Protein AF-A0A7R8HDX2-F1 (afdb_monomer_lite)

pLDDT: mean 73.47, std 16.45, range [30.89, 97.25]

Secondary structure (DSSP, 8-state):
-----------SSHHHHHHHHHHHHHHHHHHHHHHHHHHHHHHHHHHHHHHTSHHHHHHHHH-THHHHHHHHHHHHHHHHHHH-HHHHHSTTHHHHHHHHHHHHHHHHHHHHHTTS-HHHHHHHHHHHHHHHHHHHHHHHH--S-GGGGHHHHHHHHHHHHHHHHHHTTS---HHHHHHHHHHHHHHHHHHHHHHHHHHH--HHHHHHHHHHHHGGGS---TTSHHHHHHHHHHHHHHHHHHHHHHHHHHHHHHHHHHHHHHHHTSHHHHHHHHH-THHHHHHHHHHHHHHHHHHH-HHHHHSTTHHHHHHHHHHHHHHHHHHHHHTTS-HHHHHHHHHHHHHHHHHHHHHHHH-----GGGHHHHHHHHHHHHHHHHHHHHS----B--HHHHHHHH---GGG-EEET--BTTBPPPTT-BGGGS-PPTT---EEE---HHHHHHHHS--TT------GGG----S----GGG-HHHHHHHHHHHHH-----SSPPPTT-EEEEE--BTTTB-SSS--SSHHHHBPTTHHHHHHHHHTTEEEEE--SSS-SS---EEEEETTTEEEEE--THHHHHH-TT--TTTEEEEES-GGGGTTSGGGEEEPPP---HHHHTTT--HHHHHHHHHHHHTT-S-GGG--GGGHHHHHHHH-

Radius of gyration: 37.91 Å; chains: 1; bounding box: 117×65×105 Å

InterPro domains:
  IPR004274 FCP1 homology domain [PF03031] (502-546)
  IPR004274 FCP1 homology domain [PF03031] (565-639)
  IPR004274 FCP1 homology domain [PS50969] (497-633)
  IPR004274 FCP1 homology domain [SM00577] (500-617)
  IPR006214 Bax inhibitor 1-related [PF01027] (28-205)
  IPR006214 Bax inhibitor 1-related [PF01027] (241-389)
  IPR023214 HAD superfamily [G3DSA:3.40.50.1000] (452-545)
  IPR023214 HAD superfamily [G3DSA:3.40.50.1000] (546-654)
  IPR029071 Ubiquitin-like domain superfamily [SSF54236] (393-444)
  IPR036412 HAD-like superfamily [SSF56784] (491-642)
  IPR051658 Ubiquitin-like domain-containing CTD phosphatase 1 [PTHR48493] (393-545)

Structure (mmCIF, N/CA/C/O backbone):
data_AF-A0A7R8HDX2-F1
#
_entry.id   AF-A0A7R8HDX2-F1
#
loop_
_atom_site.group_PDB
_atom_site.id
_atom_site.type_symbol
_atom_site.label_atom_id
_atom_site.label_alt_id
_atom_site.label_comp_id
_atom_site.label_asym_id
_atom_site.label_entity_id
_atom_site.label_seq_id
_atom_site.pdbx_PDB_ins_code
_atom_site.Cartn_x
_atom_site.Cartn_y
_atom_site.Cartn_z
_atom_site.occupancy
_atom_site.B_iso_or_equiv
_atom_site.auth_seq_id
_atom_site.auth_comp_id
_atom_site.auth_asym_id
_atom_site.auth_atom_id
_atom_site.pdbx_PDB_model_num
ATOM 1 N N . MET A 1 1 ? -76.242 -10.531 37.495 1.00 34.78 1 MET A N 1
ATOM 2 C CA . MET A 1 1 ? -77.205 -11.260 36.661 1.00 34.78 1 MET A CA 1
ATOM 3 C C . MET A 1 1 ? -77.941 -10.240 35.834 1.00 34.78 1 MET A C 1
ATOM 5 O O . MET A 1 1 ? -78.781 -9.550 36.384 1.00 34.78 1 MET A O 1
ATOM 9 N N . ASP A 1 2 ? -77.684 -10.034 34.563 1.00 31.19 2 ASP A N 1
ATOM 10 C CA . ASP A 1 2 ? -76.628 -10.398 33.618 1.00 31.19 2 ASP A CA 1
ATOM 11 C C . ASP A 1 2 ? -77.020 -9.634 32.338 1.00 31.19 2 ASP A C 1
ATOM 13 O O . ASP A 1 2 ? -78.191 -9.293 32.180 1.00 31.19 2 ASP A O 1
ATOM 17 N N . GLU A 1 3 ? -76.040 -9.393 31.463 1.00 35.44 3 GLU A N 1
ATOM 18 C CA . GLU A 1 3 ? -76.185 -8.960 30.055 1.00 35.44 3 GLU A CA 1
ATOM 19 C C . GLU A 1 3 ? -76.575 -7.481 29.823 1.00 35.44 3 GLU A C 1
ATOM 21 O O . GLU A 1 3 ? -77.645 -7.026 30.202 1.00 35.44 3 GLU A O 1
ATOM 26 N N . ALA A 1 4 ? -75.716 -6.577 29.332 1.00 37.59 4 ALA A N 1
ATOM 27 C CA . ALA A 1 4 ? -74.748 -6.570 28.219 1.00 37.59 4 ALA A CA 1
ATOM 28 C C . ALA A 1 4 ? -75.366 -6.385 26.816 1.00 37.59 4 ALA A C 1
ATOM 30 O O . ALA A 1 4 ? -76.359 -7.005 26.470 1.00 37.59 4 ALA A O 1
ATOM 31 N N . MET A 1 5 ? -74.649 -5.577 26.019 1.00 36.66 5 MET A N 1
ATOM 32 C CA . MET A 1 5 ? -74.763 -5.309 24.574 1.00 36.66 5 MET A CA 1
ATOM 33 C C . MET A 1 5 ? -75.872 -4.362 24.092 1.00 36.66 5 MET A C 1
ATOM 35 O O . MET A 1 5 ? -76.974 -4.779 23.778 1.00 36.66 5 MET A O 1
ATOM 39 N N . GLU A 1 6 ? -75.509 -3.091 23.888 1.00 40.56 6 GLU A N 1
ATOM 40 C CA . GLU A 1 6 ? -75.236 -2.561 22.537 1.00 40.56 6 GLU A CA 1
ATOM 41 C C . GLU A 1 6 ? -74.748 -1.101 22.607 1.00 40.56 6 GLU A C 1
ATOM 43 O O . GLU A 1 6 ? -75.518 -0.159 22.764 1.00 40.56 6 GLU A O 1
ATOM 48 N N . SER A 1 7 ? -73.443 -0.895 22.435 1.00 30.89 7 SER A N 1
ATOM 49 C CA . SER A 1 7 ? -72.933 0.321 21.797 1.00 30.89 7 SER A CA 1
ATOM 50 C C . SER A 1 7 ? -71.600 -0.019 21.141 1.00 30.89 7 SER A C 1
ATOM 52 O O . SER A 1 7 ? -70.583 -0.180 21.817 1.00 30.89 7 SER A O 1
ATOM 54 N N . GLY A 1 8 ? -71.627 -0.205 19.821 1.00 31.39 8 GLY A N 1
ATOM 55 C CA . GLY A 1 8 ? -70.440 -0.462 19.016 1.00 31.39 8 GLY A CA 1
ATOM 56 C C . GLY A 1 8 ? -69.441 0.684 19.144 1.00 31.39 8 GLY A C 1
ATOM 57 O O . GLY A 1 8 ? -69.703 1.805 18.715 1.00 31.39 8 GLY A O 1
ATOM 58 N N . GLN A 1 9 ? -68.287 0.393 19.738 1.00 31.42 9 GLN A N 1
ATOM 59 C CA . GLN A 1 9 ? -67.151 1.302 19.780 1.00 31.42 9 GLN A CA 1
ATOM 60 C C . GLN A 1 9 ? -66.313 1.065 18.520 1.00 31.42 9 GLN A C 1
ATOM 62 O O . GLN A 1 9 ? -65.588 0.081 18.400 1.00 31.42 9 GLN A O 1
ATOM 67 N N . GLN A 1 10 ? -66.466 1.958 17.548 1.00 31.77 10 GLN A N 1
ATOM 68 C CA . GLN A 1 10 ? -65.702 1.955 16.309 1.00 31.77 10 GLN A CA 1
ATOM 69 C C . GLN A 1 10 ? -64.370 2.682 16.509 1.00 31.77 10 GLN A C 1
ATOM 71 O O . GLN A 1 10 ? -64.346 3.905 16.563 1.00 31.77 10 GLN A O 1
ATOM 76 N N . TYR A 1 11 ? -63.265 1.932 16.566 1.00 47.72 11 TYR A N 1
ATOM 77 C CA . TYR A 1 11 ? -61.907 2.431 16.301 1.00 47.72 11 TYR A CA 1
ATOM 78 C C . TYR A 1 11 ? -61.059 1.305 15.685 1.00 47.72 11 TYR A C 1
ATOM 80 O O . TYR A 1 11 ? -60.829 0.298 16.355 1.00 47.72 11 TYR A O 1
ATOM 88 N N . PRO A 1 12 ? -60.650 1.422 14.399 1.00 44.06 12 PRO A N 1
ATOM 89 C CA . PRO A 1 12 ? -59.224 1.226 14.071 1.00 44.06 12 PRO A CA 1
ATOM 90 C C . PRO A 1 12 ? -58.689 2.014 12.841 1.00 44.06 12 PRO A C 1
ATOM 92 O O . PRO A 1 12 ? -57.674 1.628 12.264 1.00 44.06 12 PRO A O 1
ATOM 95 N N . GLU A 1 13 ? -59.328 3.102 12.397 1.00 42.69 13 GLU A N 1
ATOM 96 C CA . GLU A 1 13 ? -58.961 3.750 11.113 1.00 42.69 13 GLU A CA 1
ATOM 97 C C . GLU A 1 13 ? -57.949 4.915 11.239 1.00 42.69 13 GLU A C 1
ATOM 99 O O . GLU A 1 13 ? -57.224 5.234 10.296 1.00 42.69 13 GLU A O 1
ATOM 104 N N . ILE A 1 14 ? -57.827 5.524 12.426 1.00 46.53 14 ILE A N 1
ATOM 105 C CA . ILE A 1 14 ? -56.958 6.698 12.650 1.00 46.53 14 ILE A CA 1
ATOM 106 C C . ILE A 1 14 ? -55.476 6.298 12.820 1.00 46.53 14 ILE A C 1
ATOM 108 O O . ILE A 1 14 ? -54.600 6.987 12.296 1.00 46.53 14 ILE A O 1
ATOM 112 N N . ASP A 1 15 ? -55.179 5.162 13.463 1.00 51.38 15 ASP A N 1
ATOM 113 C CA . ASP A 1 15 ? -53.798 4.692 13.699 1.00 51.38 15 ASP A CA 1
ATOM 114 C C . ASP A 1 15 ? -53.107 4.155 12.439 1.00 51.38 15 ASP A C 1
ATOM 116 O O . ASP A 1 15 ? -51.885 4.231 12.291 1.00 51.38 15 ASP A O 1
ATOM 120 N N . THR A 1 16 ? -53.876 3.636 11.483 1.00 46.66 16 THR A N 1
ATOM 121 C CA . THR A 1 16 ? -53.328 3.211 10.193 1.00 46.66 16 THR A CA 1
ATOM 122 C C . THR A 1 16 ? -52.989 4.424 9.332 1.00 46.66 16 THR A C 1
ATOM 124 O O . THR A 1 16 ? -51.885 4.484 8.790 1.00 46.66 16 THR A O 1
ATOM 127 N N . MET A 1 17 ? -53.867 5.431 9.247 1.00 42.62 17 MET A N 1
ATOM 128 C CA . MET A 1 17 ? -53.602 6.649 8.468 1.00 42.62 17 MET A CA 1
ATOM 129 C C . MET A 1 17 ? -52.401 7.458 8.988 1.00 42.62 17 MET A C 1
ATOM 131 O O . MET A 1 17 ? -51.605 7.947 8.181 1.00 42.62 17 MET A O 1
ATOM 135 N N . THR A 1 18 ? -52.207 7.562 10.306 1.00 51.50 18 THR A N 1
ATOM 136 C CA . THR A 1 18 ? -51.025 8.219 10.896 1.00 51.50 18 THR A CA 1
ATOM 137 C C . THR A 1 18 ? -49.740 7.428 10.633 1.00 51.50 18 THR A C 1
ATOM 139 O O . THR A 1 18 ? -48.739 8.023 10.231 1.00 51.50 18 THR A O 1
ATOM 142 N N . ALA A 1 19 ? -49.774 6.094 10.729 1.00 47.38 19 ALA A N 1
ATOM 143 C CA . ALA A 1 19 ? -48.634 5.231 10.409 1.00 47.38 19 ALA A CA 1
ATOM 144 C C . ALA A 1 19 ? -48.270 5.235 8.908 1.00 47.38 19 ALA A C 1
ATOM 146 O O . ALA A 1 19 ? -47.088 5.191 8.550 1.00 47.38 19 ALA A O 1
ATOM 147 N N . PHE A 1 20 ? -49.257 5.308 8.006 1.00 40.78 20 PHE A N 1
ATOM 148 C CA . PHE A 1 20 ? -49.020 5.460 6.565 1.00 40.78 20 PHE A CA 1
ATOM 149 C C . PHE A 1 20 ? -48.469 6.851 6.220 1.00 40.78 20 PHE A C 1
ATOM 151 O O . PHE A 1 20 ? -47.547 6.949 5.406 1.00 40.78 20 PHE A O 1
ATOM 158 N N . SER A 1 21 ? -48.962 7.906 6.878 1.00 47.00 21 SER A N 1
ATOM 159 C CA . SER A 1 21 ? -48.431 9.270 6.758 1.00 47.00 21 SER A CA 1
ATOM 160 C C . SER A 1 21 ? -46.973 9.350 7.228 1.00 47.00 21 SER A C 1
ATOM 162 O O . SER A 1 21 ? -46.120 9.862 6.504 1.00 47.00 21 SER A O 1
ATOM 164 N N . GLU A 1 22 ? -46.633 8.741 8.368 1.00 60.22 22 GLU A N 1
ATOM 165 C CA . GLU A 1 22 ? -45.262 8.701 8.893 1.00 60.22 22 GLU A CA 1
ATOM 166 C C . GLU A 1 22 ? -44.303 7.946 7.956 1.00 60.22 22 GLU A C 1
ATOM 168 O O . GLU A 1 22 ? -43.214 8.437 7.645 1.00 60.22 22 GLU A O 1
ATOM 173 N N . LYS A 1 23 ? -44.725 6.791 7.417 1.00 60.09 23 LYS A N 1
ATOM 174 C CA . LYS A 1 23 ? -43.952 6.041 6.410 1.00 60.09 23 LYS A CA 1
ATOM 175 C C . LYS A 1 23 ? -43.756 6.841 5.120 1.00 60.09 23 LYS A C 1
ATOM 177 O O . LYS A 1 23 ? -42.645 6.867 4.590 1.00 60.09 23 LYS A O 1
ATOM 182 N N . GLY A 1 24 ? -44.800 7.508 4.626 1.00 64.88 24 GLY A N 1
ATOM 183 C CA . GLY A 1 24 ? -44.744 8.342 3.422 1.00 64.88 24 GLY A CA 1
ATOM 184 C C . GLY A 1 24 ? -43.830 9.559 3.584 1.00 64.88 24 GLY A C 1
ATOM 185 O O . GLY A 1 24 ? -42.977 9.810 2.731 1.00 64.88 24 GLY A O 1
ATOM 186 N N . VAL A 1 25 ? -43.931 10.268 4.713 1.00 68.06 25 VAL A N 1
ATOM 187 C CA . VAL A 1 25 ? -43.053 11.397 5.070 1.00 68.06 25 VAL A CA 1
ATOM 188 C C . VAL A 1 25 ? -41.598 10.939 5.168 1.00 68.06 25 VAL A C 1
ATOM 190 O O . VAL A 1 25 ? -40.696 11.600 4.648 1.00 68.06 25 VAL A O 1
ATOM 193 N N . ARG A 1 26 ? -41.362 9.771 5.767 1.00 66.19 26 ARG A N 1
ATOM 194 C CA . ARG A 1 26 ? -40.030 9.188 5.905 1.00 66.19 26 ARG A CA 1
ATOM 195 C C . ARG A 1 26 ? -39.416 8.775 4.569 1.00 66.19 26 ARG A C 1
ATOM 197 O O . ARG A 1 26 ? -38.266 9.111 4.303 1.00 66.19 26 ARG A O 1
ATOM 204 N N . LEU A 1 27 ? -40.170 8.087 3.714 1.00 64.56 27 LEU A N 1
ATOM 205 C CA . LEU A 1 27 ? -39.731 7.733 2.361 1.00 64.56 27 LEU A CA 1
ATOM 206 C C . LEU A 1 27 ? -39.480 8.988 1.511 1.00 64.56 27 LEU A C 1
ATOM 208 O O . LEU A 1 27 ? -38.522 9.025 0.741 1.00 64.56 27 LEU A O 1
ATOM 212 N N . GLY A 1 28 ? -40.283 10.040 1.696 1.00 67.06 28 GLY A N 1
ATOM 213 C CA . GLY A 1 28 ? -40.064 11.350 1.084 1.00 67.06 28 GLY A CA 1
ATOM 214 C C . GLY A 1 28 ? -38.765 12.020 1.544 1.00 67.06 28 GLY A C 1
ATOM 215 O O . GLY A 1 28 ? -38.039 12.577 0.721 1.00 67.06 28 GLY A O 1
ATOM 216 N N . PHE A 1 29 ? -38.435 11.930 2.835 1.00 73.00 29 PHE A N 1
ATOM 217 C CA . PHE A 1 29 ? -37.158 12.397 3.380 1.00 73.00 29 PHE A CA 1
ATOM 218 C C . PHE A 1 29 ? -35.974 11.590 2.827 1.00 73.00 29 PHE A C 1
ATOM 220 O O . PHE A 1 29 ? -35.037 12.179 2.293 1.00 73.00 29 PHE A O 1
ATOM 227 N N . ILE A 1 30 ? -36.049 10.256 2.865 1.00 71.50 30 ILE A N 1
ATOM 228 C CA . ILE A 1 30 ? -35.004 9.356 2.350 1.00 71.50 30 ILE A CA 1
ATOM 229 C C . ILE A 1 30 ? -34.750 9.622 0.861 1.00 71.50 30 ILE A C 1
ATOM 231 O O . ILE A 1 30 ? -33.602 9.813 0.464 1.00 71.50 30 ILE A O 1
ATOM 235 N N . ARG A 1 31 ? -35.806 9.724 0.040 1.00 69.62 31 ARG A N 1
ATOM 236 C CA . ARG A 1 31 ? -35.684 10.031 -1.396 1.00 69.62 31 ARG A CA 1
ATOM 237 C C . ARG A 1 31 ? -34.983 11.369 -1.639 1.00 69.62 31 ARG A C 1
ATOM 239 O O . ARG A 1 31 ? -34.168 11.458 -2.550 1.00 69.62 31 ARG A O 1
ATOM 246 N N . LYS A 1 32 ? -35.274 12.398 -0.835 1.00 74.56 32 LYS A N 1
ATOM 247 C CA . LYS A 1 32 ? -34.600 13.703 -0.941 1.00 74.56 32 LYS A CA 1
ATOM 248 C C . LYS A 1 32 ? -33.117 13.615 -0.583 1.00 74.56 32 LYS A C 1
ATOM 250 O O . LYS A 1 32 ? -32.306 14.185 -1.302 1.00 74.56 32 LYS A O 1
ATOM 255 N N . VAL A 1 33 ? -32.761 12.904 0.489 1.00 77.12 33 VAL A N 1
ATOM 256 C CA . VAL A 1 33 ? -31.363 12.780 0.936 1.00 77.12 33 VAL A CA 1
ATOM 257 C C . VAL A 1 33 ? -30.532 11.973 -0.060 1.00 77.12 33 VAL A C 1
ATOM 259 O O . VAL A 1 33 ? -29.495 12.456 -0.502 1.00 77.12 33 VAL A O 1
ATOM 262 N N . TYR A 1 34 ? -31.004 10.797 -0.484 1.00 75.19 34 TYR A N 1
ATOM 263 C CA . TYR A 1 34 ? -30.289 9.998 -1.485 1.00 75.19 34 TYR A CA 1
ATOM 264 C C . TYR A 1 34 ? -30.281 10.664 -2.864 1.00 75.19 34 TYR A C 1
ATOM 266 O O . TYR A 1 34 ? -29.275 10.591 -3.555 1.00 75.19 34 TYR A O 1
ATOM 274 N N . GLY A 1 35 ? -31.346 11.375 -3.254 1.00 71.69 35 GLY A N 1
ATOM 275 C CA . GLY A 1 35 ? -31.351 12.161 -4.493 1.00 71.69 35 GLY A CA 1
ATOM 276 C C . GLY A 1 35 ? -30.294 13.271 -4.491 1.00 71.69 35 GLY A C 1
ATOM 277 O O . GLY A 1 35 ? -29.589 13.462 -5.483 1.00 71.69 35 GLY A O 1
ATOM 278 N N . LEU A 1 36 ? -30.134 13.961 -3.358 1.00 79.06 36 LEU A N 1
ATOM 279 C CA . LEU A 1 36 ? -29.090 14.966 -3.164 1.00 79.06 36 LEU A CA 1
ATOM 280 C C . LEU A 1 36 ? -27.693 14.330 -3.178 1.00 79.06 36 LEU A C 1
ATOM 282 O O . LEU A 1 36 ? -26.833 14.800 -3.913 1.00 79.06 36 LEU A O 1
ATOM 286 N N . LEU A 1 37 ? -27.497 13.223 -2.457 1.00 78.31 37 LEU A N 1
ATOM 287 C CA . LEU A 1 37 ? -26.231 12.485 -2.417 1.00 78.31 37 LEU A CA 1
ATOM 288 C C . LEU A 1 37 ? -25.815 11.970 -3.803 1.00 78.31 37 LEU A C 1
ATOM 290 O O . LEU A 1 37 ? -24.674 12.163 -4.209 1.00 78.31 37 LEU A O 1
ATOM 294 N N . CYS A 1 38 ? -26.734 11.366 -4.564 1.00 75.25 38 CYS A N 1
ATOM 295 C CA . CYS A 1 38 ? -26.469 10.923 -5.935 1.00 75.25 38 CYS A CA 1
ATOM 296 C C . CYS A 1 38 ? -26.068 12.095 -6.837 1.00 75.25 38 CYS A C 1
ATOM 298 O O . CYS A 1 38 ? -25.155 11.958 -7.646 1.00 75.25 38 CYS A O 1
ATOM 300 N N . THR A 1 39 ? -26.713 13.254 -6.671 1.00 81.31 39 THR A N 1
ATOM 301 C CA . THR A 1 39 ? -26.350 14.473 -7.408 1.00 81.31 39 THR A CA 1
ATOM 302 C C . THR A 1 39 ? -24.939 14.936 -7.041 1.00 81.31 39 THR A C 1
ATOM 304 O O . THR A 1 39 ? -24.152 15.258 -7.927 1.00 81.31 39 THR A O 1
ATOM 307 N N . GLN A 1 40 ? -24.586 14.922 -5.753 1.00 80.50 40 GLN A N 1
ATOM 308 C CA . GLN A 1 40 ? -23.249 15.298 -5.289 1.00 80.50 40 GLN A CA 1
ATOM 309 C C . GLN A 1 40 ? -22.170 14.354 -5.824 1.00 80.50 40 GLN A C 1
ATOM 311 O O . GLN A 1 40 ? -21.182 14.828 -6.374 1.00 80.50 40 GLN A O 1
ATOM 316 N N . LEU A 1 41 ? -22.385 13.038 -5.735 1.00 78.19 41 LEU A N 1
ATOM 317 C CA . LEU A 1 41 ? -21.457 12.030 -6.256 1.00 78.19 41 LEU A CA 1
ATOM 318 C C . LEU A 1 41 ? -21.286 12.123 -7.779 1.00 78.19 41 LEU A C 1
ATOM 320 O O . LEU A 1 41 ? -20.185 11.922 -8.288 1.00 78.19 41 LEU A O 1
ATOM 324 N N . ALA A 1 42 ? -22.349 12.450 -8.518 1.00 80.38 42 ALA A N 1
ATOM 325 C CA . ALA A 1 42 ? -22.263 12.665 -9.960 1.00 80.38 42 ALA A CA 1
ATOM 326 C C . ALA A 1 42 ? -21.425 13.908 -10.303 1.00 80.38 42 ALA A C 1
ATOM 328 O O . ALA A 1 42 ? -20.573 13.845 -11.188 1.00 80.38 42 ALA A O 1
ATOM 329 N N . ILE A 1 43 ? -21.624 15.018 -9.580 1.00 84.88 43 ILE A N 1
ATOM 330 C CA . ILE A 1 43 ? -20.841 16.250 -9.760 1.00 84.88 43 ILE A CA 1
ATOM 331 C C . ILE A 1 43 ? -19.364 16.001 -9.443 1.00 84.88 43 ILE A C 1
ATOM 333 O O . ILE A 1 43 ? -18.505 16.366 -10.243 1.00 84.88 43 ILE A O 1
ATOM 337 N N . THR A 1 44 ? -19.048 15.354 -8.317 1.00 83.94 44 THR A N 1
ATOM 338 C CA . THR A 1 44 ? -17.652 15.070 -7.949 1.00 83.94 44 THR A CA 1
ATOM 339 C C . THR A 1 44 ? -16.989 14.124 -8.946 1.00 83.94 44 THR A C 1
ATOM 341 O O . THR A 1 44 ? -15.865 14.386 -9.364 1.00 83.94 44 THR A O 1
ATOM 344 N N . SER A 1 45 ? -17.697 13.090 -9.412 1.00 80.69 45 SER A N 1
ATOM 345 C CA . SER A 1 45 ? -17.191 12.169 -10.441 1.00 80.69 45 SER A CA 1
ATOM 346 C C . SER A 1 45 ? -16.918 12.879 -11.770 1.00 80.69 45 SER A C 1
ATOM 348 O O . SER A 1 45 ? -15.908 12.605 -12.414 1.00 80.69 45 SER A O 1
ATOM 350 N N . ALA A 1 46 ? -17.778 13.820 -12.174 1.00 86.31 46 ALA A N 1
ATOM 351 C CA . ALA A 1 46 ? -17.571 14.616 -13.381 1.00 86.31 46 ALA A CA 1
ATOM 352 C C . ALA A 1 46 ? -16.339 15.529 -13.264 1.00 86.31 46 ALA A C 1
ATOM 354 O O . ALA A 1 46 ? -15.541 15.597 -14.197 1.00 86.31 46 ALA A O 1
ATOM 355 N N . ILE A 1 47 ? -16.151 16.187 -12.114 1.00 89.19 47 ILE A N 1
ATOM 356 C CA . ILE A 1 47 ? -14.969 17.022 -11.854 1.00 89.19 47 ILE A CA 1
ATOM 357 C C . ILE A 1 47 ? -13.700 16.165 -11.888 1.00 89.19 47 ILE A C 1
ATOM 359 O O . ILE A 1 47 ? -12.772 16.498 -12.618 1.00 89.19 47 ILE A O 1
ATOM 363 N N . VAL A 1 48 ? -13.673 15.033 -11.178 1.00 86.62 48 VAL A N 1
ATOM 364 C CA . VAL A 1 48 ? -12.531 14.102 -11.202 1.00 86.62 48 VAL A CA 1
ATOM 365 C C . VAL A 1 48 ? -12.244 13.636 -12.631 1.00 86.62 48 VAL A C 1
ATOM 367 O O . VAL A 1 48 ? -11.097 13.683 -13.064 1.00 86.62 48 VAL A O 1
ATOM 370 N N . GLY A 1 49 ? -13.277 13.288 -13.407 1.00 83.31 49 GLY A N 1
ATOM 371 C CA . GLY A 1 49 ? -13.146 12.934 -14.822 1.00 83.31 49 GLY A CA 1
ATOM 372 C C . GLY A 1 49 ? -12.463 14.021 -15.661 1.00 83.31 49 GLY A C 1
ATOM 373 O O . GLY A 1 49 ? -11.565 13.710 -16.439 1.00 83.31 49 GLY A O 1
ATOM 374 N N . ILE A 1 50 ? -12.800 15.298 -15.461 1.00 89.94 50 ILE A N 1
ATOM 375 C CA . ILE A 1 50 ? -12.127 16.424 -16.137 1.00 89.94 50 ILE A CA 1
ATOM 376 C C . ILE A 1 50 ? -10.641 16.493 -15.750 1.00 89.94 50 ILE A C 1
ATOM 378 O O . ILE A 1 50 ? -9.792 16.694 -16.615 1.00 89.94 50 ILE A O 1
ATOM 382 N N . PHE A 1 51 ? -10.305 16.274 -14.477 1.00 87.50 51 PHE A N 1
ATOM 383 C CA . PHE A 1 51 ? -8.916 16.269 -13.996 1.00 87.50 51 PHE A CA 1
ATOM 384 C C . PHE A 1 51 ? -8.090 15.077 -14.498 1.00 87.50 51 PHE A C 1
ATOM 386 O O . PHE A 1 51 ? -6.863 15.159 -14.513 1.00 87.50 51 PHE A O 1
ATOM 393 N N . THR A 1 52 ? -8.732 14.001 -14.970 1.00 82.75 52 THR A N 1
ATOM 394 C CA . THR A 1 52 ? -8.026 12.898 -15.646 1.00 82.75 52 THR A CA 1
ATOM 395 C C . THR A 1 52 ? -7.573 13.244 -17.068 1.00 82.75 52 THR A C 1
ATOM 397 O O . THR A 1 52 ? -6.724 12.547 -17.621 1.00 82.75 52 THR A O 1
ATOM 400 N N . MET A 1 53 ? -8.090 14.325 -17.669 1.00 86.00 53 MET A N 1
ATOM 401 C CA . MET A 1 53 ? -7.634 14.786 -18.982 1.00 86.00 53 MET A CA 1
ATOM 402 C C . MET A 1 53 ? -6.211 15.340 -18.885 1.00 86.00 53 MET A C 1
ATOM 404 O O . MET A 1 53 ? -5.932 16.200 -18.050 1.00 86.00 53 MET A O 1
ATOM 408 N N . GLN A 1 54 ? -5.328 14.913 -19.791 1.00 84.19 54 GLN A N 1
ATOM 409 C CA . GLN A 1 54 ? -3.895 15.215 -19.717 1.00 84.19 54 GLN A CA 1
ATOM 410 C C . GLN A 1 54 ? -3.590 16.718 -19.599 1.00 84.19 54 GLN A C 1
ATOM 412 O O . GLN A 1 54 ? -2.761 17.115 -18.787 1.00 84.19 54 GLN A O 1
ATOM 417 N N . SER A 1 55 ? -4.302 17.575 -20.338 1.00 88.12 55 SER A N 1
ATOM 418 C CA . SER A 1 55 ? -4.110 19.032 -20.277 1.00 88.12 55 SER A CA 1
ATOM 419 C C . SER A 1 55 ? -4.429 19.626 -18.899 1.00 88.12 55 SER A C 1
ATOM 421 O O . SER A 1 55 ? -3.731 20.528 -18.441 1.00 88.12 55 SER A O 1
ATOM 423 N N . VAL A 1 56 ? -5.467 19.117 -18.228 1.00 89.69 56 VAL A N 1
ATOM 424 C CA . VAL A 1 56 ? -5.890 19.582 -16.896 1.00 89.69 56 VAL A CA 1
ATOM 425 C C . VAL A 1 56 ? -4.980 18.999 -15.818 1.00 89.69 56 VAL A C 1
ATOM 427 O O . VAL A 1 56 ? -4.592 19.718 -14.899 1.00 89.69 56 VAL A O 1
ATOM 430 N N . LYS A 1 57 ? -4.576 17.730 -15.968 1.00 86.44 57 LYS A N 1
ATOM 431 C CA . LYS A 1 57 ? -3.618 17.046 -15.090 1.00 86.44 57 LYS A CA 1
ATOM 432 C C . LYS A 1 57 ? -2.304 17.826 -14.997 1.00 86.44 57 LYS A C 1
ATOM 434 O O . LYS A 1 57 ? -1.892 18.187 -13.897 1.00 86.44 57 LYS A O 1
ATOM 439 N N . THR A 1 58 ? -1.693 18.169 -16.134 1.00 87.94 58 THR A N 1
ATOM 440 C CA . THR A 1 58 ? -0.426 18.921 -16.164 1.00 87.94 58 THR A CA 1
ATOM 441 C C . THR A 1 58 ? -0.570 20.320 -15.562 1.00 87.94 58 THR A C 1
ATOM 443 O O . THR A 1 58 ? 0.293 20.751 -14.800 1.00 87.94 58 THR A O 1
ATOM 446 N N . TYR A 1 59 ? -1.677 21.017 -15.841 1.00 90.88 59 TYR A N 1
ATOM 447 C CA . TYR A 1 59 ? -1.942 22.341 -15.269 1.00 90.88 59 TYR A CA 1
ATOM 448 C C . TYR A 1 59 ? -2.130 22.298 -13.742 1.00 90.88 59 TYR A C 1
ATOM 450 O O . TYR A 1 59 ? -1.570 23.124 -13.025 1.00 90.88 59 TYR A O 1
ATOM 458 N N . SER A 1 60 ? -2.876 21.312 -13.234 1.00 90.38 60 SER A N 1
ATOM 459 C CA . SER A 1 60 ? -3.108 21.113 -11.797 1.00 90.38 60 SER A CA 1
ATOM 460 C C . SER A 1 60 ? -1.807 20.823 -11.041 1.00 90.38 60 SER A C 1
ATOM 462 O O . SER A 1 60 ? -1.562 21.401 -9.985 1.00 90.38 60 SER A O 1
ATOM 464 N N . VAL A 1 61 ? -0.933 19.986 -11.612 1.00 89.19 61 VAL A N 1
ATOM 465 C CA . VAL A 1 61 ? 0.378 19.661 -11.021 1.00 89.19 61 VAL A CA 1
ATOM 466 C C . VAL A 1 61 ? 1.327 20.866 -11.044 1.00 89.19 61 VAL A C 1
ATOM 468 O O . VAL A 1 61 ? 2.083 21.059 -10.094 1.00 89.19 61 VAL A O 1
ATOM 471 N N . ALA A 1 62 ? 1.268 21.702 -12.086 1.00 91.31 62 ALA A N 1
ATOM 472 C CA . ALA A 1 62 ? 2.071 22.923 -12.182 1.00 91.31 62 ALA A CA 1
ATOM 473 C C . ALA A 1 62 ? 1.642 24.019 -11.185 1.00 91.31 62 ALA A C 1
ATOM 475 O O . ALA A 1 62 ? 2.469 24.838 -10.784 1.00 91.31 62 ALA A O 1
ATOM 476 N N . HIS A 1 63 ? 0.373 24.030 -10.763 1.00 90.31 63 HIS A N 1
ATOM 477 C CA . HIS A 1 63 ? -0.196 25.044 -9.870 1.00 90.31 63 HIS A CA 1
ATOM 478 C C . HIS A 1 63 ? -0.776 24.432 -8.578 1.00 90.31 63 HIS A C 1
ATOM 480 O O . HIS A 1 63 ? -1.996 24.450 -8.374 1.00 90.31 63 HIS A O 1
ATOM 486 N N . PRO A 1 64 ? 0.073 23.959 -7.642 1.00 86.88 64 PRO A N 1
ATOM 487 C CA . PRO A 1 64 ? -0.372 23.360 -6.377 1.00 86.88 64 PRO A CA 1
ATOM 488 C C . PRO A 1 64 ? -1.125 24.344 -5.462 1.00 86.88 64 PRO A C 1
ATOM 490 O O . PRO A 1 64 ? -1.819 23.936 -4.534 1.00 86.88 64 PRO A O 1
ATOM 493 N N . GLU A 1 65 ? -1.033 25.648 -5.722 1.00 89.44 65 GLU A N 1
ATOM 494 C CA . GLU A 1 65 ? -1.792 26.696 -5.028 1.00 89.44 65 GLU A CA 1
ATOM 495 C C . GLU A 1 65 ? -3.308 26.466 -5.105 1.00 89.44 65 GLU A C 1
ATOM 497 O O . GLU A 1 65 ? -4.035 26.728 -4.145 1.00 89.44 65 GLU A O 1
ATOM 502 N N . LEU A 1 66 ? -3.782 25.909 -6.223 1.00 86.81 66 LEU A N 1
ATOM 503 C CA . LEU A 1 66 ? -5.195 25.623 -6.444 1.00 86.81 66 LEU A CA 1
ATOM 504 C C . LEU A 1 66 ? -5.742 24.598 -5.441 1.00 86.81 66 LEU A C 1
ATOM 506 O O . LEU A 1 66 ? -6.883 24.725 -4.993 1.00 86.81 66 LEU A O 1
ATOM 510 N N . PHE A 1 67 ? -4.919 23.625 -5.038 1.00 89.19 67 PHE A N 1
ATOM 511 C CA . PHE A 1 67 ? -5.272 22.647 -4.009 1.00 89.19 67 PHE A CA 1
ATOM 512 C C . PHE A 1 67 ? -5.529 23.336 -2.662 1.00 89.19 67 PHE A C 1
ATOM 514 O O . PHE A 1 67 ? -6.571 23.131 -2.041 1.00 89.19 67 PHE A O 1
ATOM 521 N N . TRP A 1 68 ? -4.623 24.214 -2.228 1.00 87.94 68 TRP A N 1
ATOM 522 C CA . TRP A 1 68 ? -4.743 24.904 -0.939 1.00 87.94 68 TRP A CA 1
ATOM 523 C C . TRP A 1 68 ? -5.904 25.901 -0.899 1.00 87.94 68 TRP A C 1
ATOM 525 O O . TRP A 1 68 ? -6.573 26.022 0.129 1.00 87.94 68 TRP A O 1
ATOM 535 N N . ILE A 1 69 ? -6.194 26.573 -2.019 1.00 90.00 69 ILE A N 1
ATOM 536 C CA . ILE A 1 69 ? -7.364 27.453 -2.144 1.00 90.00 69 ILE A CA 1
ATOM 537 C C . ILE A 1 69 ? -8.658 26.642 -1.994 1.00 90.00 69 ILE A C 1
ATOM 539 O O . ILE A 1 69 ? -9.529 27.012 -1.203 1.00 90.00 69 ILE A O 1
ATOM 543 N N . ALA A 1 70 ? -8.777 25.514 -2.701 1.00 88.44 70 ALA A N 1
ATOM 544 C CA . ALA A 1 70 ? -9.941 24.637 -2.587 1.00 88.44 70 ALA A CA 1
ATOM 545 C C . ALA A 1 70 ? -10.091 24.066 -1.165 1.00 88.44 70 ALA A C 1
ATOM 547 O O . ALA A 1 70 ? -11.199 24.042 -0.624 1.00 88.44 70 ALA A O 1
ATOM 548 N N . PHE A 1 71 ? -8.976 23.713 -0.517 1.00 86.19 71 PHE A N 1
ATOM 549 C CA . PHE A 1 71 ? -8.949 23.255 0.873 1.00 86.19 71 PHE A CA 1
ATOM 550 C C . PHE A 1 71 ? -9.470 24.311 1.847 1.00 86.19 71 PHE A C 1
ATOM 552 O O . PHE A 1 71 ? -10.306 24.013 2.701 1.00 86.19 71 PHE A O 1
ATOM 559 N N . ALA A 1 72 ? -9.043 25.565 1.691 1.00 87.25 72 ALA A N 1
ATOM 560 C CA . ALA A 1 72 ? -9.532 26.666 2.511 1.00 87.25 72 ALA A CA 1
ATOM 561 C C . ALA A 1 72 ? -11.046 26.885 2.336 1.00 87.25 72 ALA A C 1
ATOM 563 O O . ALA A 1 72 ? -11.762 27.055 3.324 1.00 87.25 72 ALA A O 1
ATOM 564 N N . ILE A 1 73 ? -11.560 26.825 1.100 1.00 88.31 73 ILE A N 1
ATOM 565 C CA . ILE A 1 73 ? -12.999 26.968 0.815 1.00 88.31 73 ILE A CA 1
ATOM 566 C C . ILE A 1 73 ? -13.799 25.818 1.446 1.00 88.31 73 ILE A C 1
ATOM 568 O O . ILE A 1 73 ? -14.819 26.060 2.101 1.00 88.31 73 ILE A O 1
ATOM 572 N N . MET A 1 74 ? -13.334 24.575 1.303 1.00 88.38 74 MET A N 1
ATOM 573 C CA . MET A 1 74 ? -13.946 23.403 1.937 1.00 88.38 74 MET A CA 1
ATOM 574 C C . MET A 1 74 ? -13.988 23.563 3.469 1.00 88.38 74 MET A C 1
ATOM 576 O O . MET A 1 74 ? -15.033 23.362 4.090 1.00 88.38 74 MET A O 1
ATOM 580 N N . LEU A 1 75 ? -12.893 24.014 4.087 1.00 84.75 75 LEU A N 1
ATOM 581 C CA . LEU A 1 75 ? -12.805 24.199 5.537 1.00 84.75 75 LEU A CA 1
ATOM 582 C C . LEU A 1 75 ? -13.725 25.326 6.047 1.00 84.75 75 LEU A C 1
ATOM 584 O O . LEU A 1 75 ? -14.428 25.165 7.046 1.00 84.75 75 LEU A O 1
ATOM 588 N N . VAL A 1 76 ? -13.793 26.459 5.343 1.00 87.12 76 VAL A N 1
ATOM 589 C CA . VAL A 1 76 ? -14.698 27.568 5.696 1.00 87.12 76 VAL A CA 1
ATOM 590 C C . VAL A 1 76 ? -16.163 27.147 5.569 1.00 87.12 76 VAL A C 1
ATOM 592 O O . VAL A 1 76 ? -16.977 27.453 6.447 1.00 87.12 76 VAL A O 1
ATOM 595 N N . THR A 1 77 ? -16.518 26.429 4.503 1.00 83.56 77 THR A N 1
ATOM 596 C CA . THR A 1 77 ? -17.903 25.992 4.272 1.00 83.56 77 THR A CA 1
ATOM 597 C C . THR A 1 77 ? -18.369 24.964 5.298 1.00 83.56 77 THR A C 1
ATOM 599 O O . THR A 1 77 ? -19.474 25.112 5.831 1.00 83.56 77 THR A O 1
ATOM 602 N N . ILE A 1 78 ? -17.535 23.979 5.656 1.00 79.81 78 ILE A N 1
ATOM 603 C CA . ILE A 1 78 ? -17.895 22.976 6.669 1.00 79.81 78 ILE A CA 1
ATOM 604 C C . ILE A 1 78 ? -18.011 23.588 8.073 1.00 79.81 78 ILE A C 1
ATOM 606 O O . ILE A 1 78 ? -18.992 23.322 8.773 1.00 79.81 78 ILE A O 1
ATOM 610 N N . ILE A 1 79 ? -17.093 24.485 8.463 1.00 79.31 79 ILE A N 1
ATOM 611 C CA . ILE A 1 79 ? -17.159 25.198 9.751 1.00 79.31 79 ILE A CA 1
ATOM 612 C C . ILE A 1 79 ? -18.424 26.061 9.817 1.00 79.31 79 ILE A C 1
ATOM 614 O O . ILE A 1 79 ? -19.129 26.053 10.827 1.00 79.31 79 ILE A O 1
ATOM 618 N N . SER A 1 80 ? -18.766 26.751 8.726 1.00 77.31 80 SER A N 1
ATOM 619 C CA . SER A 1 80 ? -19.983 27.568 8.646 1.00 77.31 80 SER A CA 1
ATOM 620 C C . SER A 1 80 ? -21.252 26.730 8.846 1.00 77.31 80 SER A C 1
ATOM 622 O O . SER A 1 80 ? -22.162 27.142 9.565 1.00 77.31 80 SER A O 1
ATOM 624 N N . MET A 1 81 ? -21.323 25.523 8.273 1.00 73.12 81 MET A N 1
ATOM 625 C CA . MET A 1 81 ? -22.468 24.620 8.457 1.00 73.12 81 MET A CA 1
ATOM 626 C C . MET A 1 81 ? -22.522 23.974 9.852 1.00 73.12 81 MET A C 1
ATOM 628 O O . MET A 1 81 ? -23.619 23.712 10.361 1.00 73.12 81 MET A O 1
ATOM 632 N N . ALA A 1 82 ? -21.367 23.732 10.479 1.00 72.81 82 ALA A N 1
ATOM 633 C CA . ALA A 1 82 ? -21.270 23.163 11.822 1.00 72.81 82 ALA A CA 1
ATOM 634 C C . ALA A 1 82 ? -21.636 24.183 12.916 1.00 72.81 82 ALA A C 1
ATOM 636 O O . ALA A 1 82 ? -22.462 23.890 13.786 1.00 72.81 82 ALA A O 1
ATOM 637 N N . CYS A 1 83 ? -21.068 25.390 12.846 1.00 73.75 83 CYS A N 1
ATOM 638 C CA . CYS A 1 83 ? -21.194 26.426 13.873 1.00 73.75 83 CYS A CA 1
ATOM 639 C C . CYS A 1 83 ? -22.463 27.280 13.717 1.00 73.75 83 CYS A C 1
ATOM 641 O O . CYS A 1 83 ? -23.023 27.742 14.712 1.00 73.75 83 CYS A O 1
ATOM 643 N N . CYS A 1 84 ? -22.963 27.480 12.491 1.00 74.31 84 CYS A N 1
ATOM 644 C CA . CYS A 1 84 ? -24.105 28.360 12.238 1.00 74.31 84 CYS A CA 1
ATOM 645 C C . CYS A 1 84 ? -25.372 27.563 11.904 1.00 74.31 84 CYS A C 1
ATOM 647 O O . CYS A 1 84 ? -25.635 27.175 10.763 1.00 74.31 84 CYS A O 1
ATOM 649 N N . SER A 1 85 ? -26.251 27.400 12.897 1.00 71.12 85 SER A N 1
ATOM 650 C CA . SER A 1 85 ? -27.546 26.724 12.715 1.00 71.12 85 SER A CA 1
ATOM 651 C C . SER A 1 85 ? -28.439 27.397 11.661 1.00 71.12 85 SER A C 1
ATOM 653 O O . SER A 1 85 ? -29.201 26.706 10.984 1.00 71.12 85 SER A O 1
ATOM 655 N N . SER A 1 86 ? -28.307 28.718 11.478 1.00 72.31 86 SER A N 1
ATOM 656 C CA . SER A 1 86 ? -29.026 29.495 10.460 1.00 72.31 86 SER A CA 1
ATOM 657 C C . SER A 1 86 ? -28.628 29.109 9.031 1.00 72.31 86 SER A C 1
ATOM 659 O O . SER A 1 86 ? -29.495 29.093 8.164 1.00 72.31 86 SER A O 1
ATOM 661 N N . VAL A 1 87 ? -27.359 28.762 8.786 1.00 72.56 87 VAL A N 1
ATOM 662 C CA . VAL A 1 87 ? -26.866 28.361 7.453 1.00 72.56 87 VAL A CA 1
ATOM 663 C C . VAL A 1 87 ? -27.375 26.964 7.096 1.00 72.56 87 VAL A C 1
ATOM 665 O O . VAL A 1 87 ? -27.887 26.750 6.006 1.00 72.56 87 VAL A O 1
ATOM 668 N N . ARG A 1 88 ? -27.337 26.026 8.050 1.00 75.75 88 ARG A N 1
ATOM 669 C CA . ARG A 1 88 ? -27.793 24.641 7.843 1.00 75.75 88 ARG A CA 1
ATOM 670 C C . ARG A 1 88 ? -29.317 24.491 7.736 1.00 75.75 88 ARG A C 1
ATOM 672 O O . ARG A 1 88 ? -29.791 23.545 7.113 1.00 75.75 88 ARG A O 1
ATOM 679 N N . ARG A 1 89 ? -30.099 25.361 8.390 1.00 73.81 89 ARG A N 1
ATOM 680 C CA . ARG A 1 89 ? -31.562 25.191 8.524 1.00 73.81 89 ARG A CA 1
ATOM 681 C C . ARG A 1 89 ? -32.406 26.101 7.626 1.00 73.81 89 ARG A C 1
ATOM 683 O O . ARG A 1 89 ? -33.588 25.813 7.470 1.00 73.81 89 ARG A O 1
ATOM 690 N N . LYS A 1 90 ? -31.853 27.177 7.049 1.00 80.00 90 LYS A N 1
ATOM 691 C CA . LYS A 1 90 ? -32.604 28.087 6.163 1.00 80.00 90 LYS A CA 1
ATOM 692 C C . LYS A 1 90 ? -32.370 27.745 4.692 1.00 80.00 90 LYS A C 1
ATOM 694 O O . LYS A 1 90 ? -31.229 27.673 4.247 1.00 80.00 90 LYS A O 1
ATOM 699 N N . SER A 1 91 ? -33.457 27.594 3.938 1.00 76.75 91 SER A N 1
ATOM 700 C CA . SER A 1 91 ? -33.431 27.547 2.472 1.00 76.75 91 SER A CA 1
ATOM 701 C C . SER A 1 91 ? -33.410 28.980 1.922 1.00 76.75 91 SER A C 1
ATOM 703 O O . SER A 1 91 ? -34.155 29.808 2.449 1.00 76.75 91 SER A O 1
ATOM 705 N N . PRO A 1 92 ? -32.598 29.307 0.900 1.00 82.56 92 PRO A N 1
ATOM 706 C CA . PRO A 1 92 ? -31.776 28.405 0.077 1.00 82.56 92 PRO A CA 1
ATOM 707 C C . PRO A 1 92 ? -30.336 28.182 0.585 1.00 82.56 92 PRO A C 1
ATOM 709 O O . PRO A 1 92 ? -29.573 27.449 -0.041 1.00 82.56 92 PRO A O 1
ATOM 712 N N . MET A 1 93 ? -29.943 28.807 1.700 1.00 78.69 93 MET A N 1
ATOM 713 C CA . MET A 1 93 ? -28.554 28.831 2.188 1.00 78.69 93 MET A CA 1
ATOM 714 C C . MET A 1 93 ? -27.975 27.438 2.439 1.00 78.69 93 MET A C 1
ATOM 716 O O . MET A 1 93 ? -26.813 27.202 2.120 1.00 78.69 93 MET A O 1
ATOM 720 N N . ASN A 1 94 ? -28.783 26.507 2.942 1.00 80.00 94 ASN A N 1
ATOM 721 C CA . ASN A 1 94 ? -28.367 25.126 3.160 1.00 80.00 94 ASN A CA 1
ATOM 722 C C . ASN A 1 94 ? -27.922 24.422 1.867 1.00 80.00 94 ASN A C 1
ATOM 724 O O . ASN A 1 94 ? -26.914 23.728 1.883 1.00 80.00 94 ASN A O 1
ATOM 728 N N . ILE A 1 95 ? -28.629 24.622 0.750 1.00 84.88 95 ILE A N 1
ATOM 729 C CA . ILE A 1 95 ? -28.294 24.015 -0.544 1.00 84.88 95 ILE A CA 1
ATOM 730 C C . ILE A 1 95 ? -27.121 24.741 -1.205 1.00 84.88 95 ILE A C 1
ATOM 732 O O . ILE A 1 95 ? -26.263 24.086 -1.786 1.00 84.88 95 ILE A O 1
ATOM 736 N N . ILE A 1 96 ? -27.036 26.069 -1.081 1.00 87.00 96 ILE A N 1
ATOM 737 C CA . ILE A 1 96 ? -25.924 26.850 -1.650 1.00 87.00 96 ILE A CA 1
ATOM 738 C C . ILE A 1 96 ? -24.595 26.461 -0.992 1.00 87.00 96 ILE A C 1
ATOM 740 O O . ILE A 1 96 ? -23.635 26.148 -1.692 1.00 87.00 96 ILE A O 1
ATOM 744 N N . PHE A 1 97 ? -24.538 26.434 0.343 1.00 82.12 97 PHE A N 1
ATOM 745 C CA . PHE A 1 97 ? -23.320 26.051 1.065 1.00 82.12 97 PHE A CA 1
ATOM 746 C C . PHE A 1 97 ? -22.964 24.580 0.855 1.00 82.12 97 PHE A C 1
ATOM 748 O O . PHE A 1 97 ? -21.787 24.255 0.731 1.00 82.12 97 PHE A O 1
ATOM 755 N N . LEU A 1 98 ? -23.966 23.702 0.755 1.00 82.06 98 LEU A N 1
ATOM 756 C CA . LEU A 1 98 ? -23.743 22.297 0.429 1.00 82.06 98 LEU A CA 1
ATOM 757 C C . LEU A 1 98 ? -23.203 22.116 -0.999 1.00 82.06 98 LEU A C 1
ATOM 759 O O . LEU A 1 98 ? -22.302 21.310 -1.216 1.00 82.06 98 LEU A O 1
ATOM 763 N N . GLY A 1 99 ? -23.711 22.883 -1.967 1.00 83.56 99 GLY A N 1
ATOM 764 C CA . GLY A 1 99 ? -23.196 22.911 -3.334 1.00 83.56 99 GLY A CA 1
ATOM 765 C C . GLY A 1 99 ? -21.754 23.410 -3.386 1.00 83.56 99 GLY A C 1
ATOM 766 O O . GLY A 1 99 ? -20.902 22.735 -3.955 1.00 83.56 99 GLY A O 1
ATOM 767 N N . LEU A 1 100 ? -21.454 24.533 -2.725 1.00 89.19 100 LEU A N 1
ATOM 768 C CA . LEU A 1 100 ? -20.098 25.086 -2.645 1.00 89.19 100 LEU A CA 1
ATOM 769 C C . LEU A 1 100 ? -19.111 24.099 -2.005 1.00 89.19 100 LEU A C 1
ATOM 771 O O . LEU A 1 100 ? -18.018 23.906 -2.530 1.00 89.19 100 LEU A O 1
ATOM 775 N N . PHE A 1 101 ? -19.522 23.434 -0.923 1.00 85.06 101 PHE A N 1
ATOM 776 C CA . PHE A 1 101 ? -18.753 22.355 -0.305 1.00 85.06 101 PHE A CA 1
ATOM 777 C C . PHE A 1 101 ? -18.490 21.211 -1.298 1.00 85.06 101 PHE A C 1
ATOM 779 O O . PHE A 1 101 ? -17.357 20.771 -1.438 1.00 85.06 101 PHE A O 1
ATOM 786 N N . THR A 1 102 ? -19.511 20.787 -2.050 1.00 86.44 102 THR A N 1
ATOM 787 C CA . THR A 1 102 ? -19.396 19.701 -3.043 1.00 86.44 102 THR A CA 1
ATOM 788 C C . THR A 1 102 ? -18.421 20.048 -4.172 1.00 86.44 102 THR A C 1
ATOM 790 O O . THR A 1 102 ? -17.627 19.202 -4.575 1.00 86.44 102 THR A O 1
ATOM 793 N N . PHE A 1 103 ? -18.453 21.284 -4.680 1.00 89.06 103 PHE A N 1
ATOM 794 C CA . PHE A 1 103 ? -17.520 21.736 -5.717 1.00 89.06 103 PHE A CA 1
ATOM 795 C C . PHE A 1 103 ? -16.084 21.848 -5.195 1.00 89.06 103 PHE A C 1
ATOM 797 O O . PHE A 1 103 ? -15.161 21.425 -5.887 1.00 89.06 103 PHE A O 1
ATOM 804 N N . ALA A 1 104 ? -15.894 22.383 -3.984 1.00 88.00 104 ALA A N 1
ATOM 805 C CA . ALA A 1 104 ? -14.574 22.487 -3.365 1.00 88.00 104 ALA A CA 1
ATOM 806 C C . ALA A 1 104 ? -13.961 21.101 -3.097 1.00 88.00 104 ALA A C 1
ATOM 808 O O . ALA A 1 104 ? -12.807 20.865 -3.444 1.00 88.00 104 ALA A O 1
ATOM 809 N N . GLU A 1 105 ? -14.756 20.167 -2.570 1.00 85.19 105 GLU A N 1
ATOM 810 C CA . GLU A 1 105 ? -14.346 18.778 -2.341 1.00 85.19 105 GLU A CA 1
ATOM 811 C C . GLU A 1 105 ? -14.040 18.050 -3.658 1.00 85.19 105 GLU A C 1
ATOM 813 O O . GLU A 1 105 ? -13.014 17.388 -3.790 1.00 85.19 105 GLU A O 1
ATOM 818 N N . GLY A 1 106 ? -14.892 18.213 -4.676 1.00 86.62 106 GLY A N 1
ATOM 819 C CA . GLY A 1 106 ? -14.658 17.644 -6.004 1.00 86.62 106 GLY A CA 1
ATOM 820 C C . GLY A 1 106 ? -13.365 18.155 -6.643 1.00 86.62 106 GLY A C 1
ATOM 821 O O . GLY A 1 106 ? -12.633 17.373 -7.245 1.00 86.62 106 GLY A O 1
ATOM 822 N N . PHE A 1 107 ? -13.050 19.444 -6.476 1.00 91.00 107 PHE A N 1
ATOM 823 C CA . PHE A 1 107 ? -11.797 20.033 -6.950 1.00 91.00 107 PHE A CA 1
ATOM 824 C C . PHE A 1 107 ? -10.579 19.470 -6.205 1.00 91.00 107 PHE A C 1
ATOM 826 O O . PHE A 1 107 ? -9.584 19.128 -6.839 1.00 91.00 107 PHE A O 1
ATOM 833 N N . LEU A 1 108 ? -10.656 19.328 -4.877 1.00 88.44 108 LEU A N 1
ATOM 834 C CA . LEU A 1 108 ? -9.599 18.713 -4.065 1.00 88.44 108 LEU A CA 1
ATOM 835 C C . LEU A 1 108 ? -9.320 17.268 -4.474 1.00 88.44 108 LEU A C 1
ATOM 837 O O . LEU A 1 108 ? -8.161 16.887 -4.658 1.00 88.44 108 LEU A O 1
ATOM 841 N N . LEU A 1 109 ? -10.379 16.473 -4.641 1.00 86.38 109 LEU A N 1
ATOM 842 C CA . LEU A 1 109 ? -10.276 15.106 -5.139 1.00 86.38 109 LEU A CA 1
ATOM 843 C C . LEU A 1 109 ? -9.666 15.092 -6.545 1.00 86.38 109 LEU A C 1
ATOM 845 O O . LEU A 1 109 ? -8.724 14.342 -6.772 1.00 86.38 109 LEU A O 1
ATOM 849 N N . GLY A 1 110 ? -10.107 15.975 -7.447 1.00 87.25 110 GLY A N 1
ATOM 850 C CA . GLY A 1 110 ? -9.531 16.139 -8.786 1.00 87.25 110 GLY A CA 1
ATOM 851 C C . GLY A 1 110 ? -8.023 16.420 -8.759 1.00 87.25 110 GLY A C 1
ATOM 852 O O . GLY A 1 110 ? -7.243 15.677 -9.357 1.00 87.25 110 GLY A O 1
ATOM 853 N N . ALA A 1 111 ? -7.595 17.423 -7.991 1.00 88.25 111 ALA A N 1
ATOM 854 C CA . ALA A 1 111 ? -6.186 17.785 -7.831 1.00 88.25 111 ALA A CA 1
ATOM 855 C C . ALA A 1 111 ? -5.353 16.668 -7.168 1.00 88.25 111 ALA A C 1
ATOM 857 O O . ALA A 1 111 ? -4.198 16.442 -7.524 1.00 88.25 111 ALA A O 1
ATOM 858 N N . THR A 1 112 ? -5.942 15.903 -6.248 1.00 85.62 112 THR A N 1
ATOM 859 C CA . THR A 1 112 ? -5.274 14.737 -5.650 1.00 85.62 112 THR A CA 1
ATOM 860 C C . THR A 1 112 ? -5.124 13.609 -6.673 1.00 85.62 112 THR A C 1
ATOM 862 O O . THR A 1 112 ? -4.059 13.008 -6.789 1.00 85.62 112 THR A O 1
ATOM 865 N N . THR A 1 113 ? -6.163 13.348 -7.473 1.00 85.12 113 THR A N 1
ATOM 866 C CA . THR A 1 113 ? -6.140 12.310 -8.516 1.00 85.12 113 THR A CA 1
ATOM 867 C C . THR A 1 113 ? -5.191 12.632 -9.667 1.00 85.12 113 THR A C 1
ATOM 869 O O . THR A 1 113 ? -4.714 11.705 -10.312 1.00 85.12 113 THR A O 1
ATOM 872 N N . SER A 1 114 ? -4.826 13.905 -9.884 1.00 88.56 114 SER A N 1
ATOM 873 C CA . SER A 1 114 ? -3.814 14.274 -10.886 1.00 88.56 114 SER A CA 1
ATOM 874 C C . SER A 1 114 ? -2.395 13.774 -10.582 1.00 88.56 114 SER A C 1
ATOM 876 O O . SER A 1 114 ? -1.547 13.817 -11.468 1.00 88.56 114 SER A O 1
ATOM 878 N N . TYR A 1 115 ? -2.133 13.239 -9.385 1.00 83.81 115 TYR A N 1
ATOM 879 C CA . TYR A 1 115 ? -0.878 12.543 -9.067 1.00 83.81 115 TYR A CA 1
ATOM 880 C C . TYR A 1 115 ? -0.907 11.040 -9.383 1.00 83.81 115 TYR A C 1
ATOM 882 O O . TYR A 1 115 ? 0.133 10.390 -9.324 1.00 83.81 115 TYR A O 1
ATOM 890 N N . TYR A 1 116 ? -2.076 10.494 -9.727 1.00 84.38 116 TYR A N 1
ATOM 891 C CA . TYR A 1 116 ? -2.285 9.077 -10.016 1.00 84.38 116 TYR A CA 1
ATOM 892 C C . TYR A 1 116 ? -2.629 8.863 -11.496 1.00 84.38 116 TYR A C 1
ATOM 894 O O . TYR A 1 116 ? -2.955 9.799 -12.241 1.00 84.38 116 TYR A O 1
ATOM 902 N N . ASP A 1 117 ? -2.541 7.617 -11.953 1.00 81.12 117 ASP A N 1
ATOM 903 C CA . ASP A 1 117 ? -2.909 7.260 -13.320 1.00 81.12 117 ASP A CA 1
ATOM 904 C C . ASP A 1 117 ? -4.421 7.106 -13.487 1.00 81.12 117 ASP A C 1
ATOM 906 O O . ASP A 1 117 ? -5.124 6.612 -12.605 1.00 81.12 117 ASP A O 1
ATOM 910 N N . ALA A 1 118 ? -4.937 7.502 -14.656 1.00 79.06 118 ALA A N 1
ATOM 911 C CA . ALA A 1 118 ? -6.377 7.527 -14.926 1.00 79.06 118 ALA A CA 1
ATOM 912 C C . ALA A 1 118 ? -7.040 6.146 -14.753 1.00 79.06 118 ALA A C 1
ATOM 914 O O . ALA A 1 118 ? -8.174 6.059 -14.283 1.00 79.06 118 ALA A O 1
ATOM 915 N N . ASN A 1 119 ? -6.315 5.067 -15.071 1.00 77.56 119 ASN A N 1
ATOM 916 C CA . ASN A 1 119 ? -6.786 3.694 -14.883 1.00 77.56 119 ASN A CA 1
ATOM 917 C C . ASN A 1 119 ? -6.933 3.328 -13.396 1.00 77.56 119 ASN A C 1
ATOM 919 O O . ASN A 1 119 ? -7.920 2.698 -13.018 1.00 77.56 119 ASN A O 1
ATOM 923 N N . GLU A 1 120 ? -5.988 3.747 -12.548 1.00 78.06 120 GLU A N 1
ATOM 924 C CA . GLU A 1 120 ? -6.038 3.505 -11.100 1.00 78.06 120 GLU A CA 1
ATOM 925 C C . GLU A 1 120 ? -7.177 4.296 -10.448 1.00 78.06 120 GLU A C 1
ATOM 927 O O . GLU A 1 120 ? -7.932 3.763 -9.632 1.00 78.06 120 GLU A O 1
ATOM 932 N N . VAL A 1 121 ? -7.352 5.552 -10.869 1.00 80.06 121 VAL A N 1
ATOM 933 C CA . VAL A 1 121 ? -8.424 6.434 -10.389 1.00 80.06 121 VAL A CA 1
ATOM 934 C C . VAL A 1 121 ? -9.797 5.877 -10.768 1.00 80.06 121 VAL A C 1
ATOM 936 O O . VAL A 1 121 ? -10.682 5.785 -9.915 1.00 80.06 121 VAL A O 1
ATOM 939 N N . LEU A 1 122 ? -9.981 5.449 -12.022 1.00 76.69 122 LEU A N 1
ATOM 940 C CA . LEU A 1 122 ? -11.249 4.884 -12.488 1.00 76.69 122 LEU A CA 1
ATOM 941 C C . LEU A 1 122 ? -11.599 3.582 -11.752 1.00 76.69 122 LEU A C 1
ATOM 943 O O . LEU A 1 122 ? -12.757 3.375 -11.380 1.00 76.69 122 LEU A O 1
ATOM 947 N N . LEU A 1 123 ? -10.601 2.731 -11.485 1.00 74.94 123 LEU A N 1
ATOM 948 C CA . LEU A 1 123 ? -10.779 1.515 -10.693 1.00 74.94 123 LEU A CA 1
ATOM 949 C C . LEU A 1 123 ? -11.229 1.840 -9.258 1.00 74.94 123 LEU A C 1
ATOM 951 O O . LEU A 1 123 ? -12.177 1.230 -8.761 1.00 74.94 123 LEU A O 1
ATOM 955 N N . ALA A 1 124 ? -10.602 2.823 -8.604 1.00 72.69 124 ALA A N 1
ATOM 956 C CA . ALA A 1 124 ? -10.954 3.237 -7.245 1.00 72.69 124 ALA A CA 1
ATOM 957 C C . ALA A 1 124 ? -12.382 3.811 -7.154 1.00 72.69 124 ALA A C 1
ATOM 959 O O . ALA A 1 124 ? -13.141 3.459 -6.244 1.00 72.69 124 ALA A O 1
ATOM 960 N N . VAL A 1 125 ? -12.786 4.640 -8.122 1.00 74.56 125 VAL A N 1
ATOM 961 C CA . VAL A 1 125 ? -14.162 5.166 -8.221 1.00 74.56 125 VAL A CA 1
ATOM 962 C C . VAL A 1 125 ? -15.169 4.029 -8.434 1.00 74.56 125 VAL A C 1
ATOM 964 O O . VAL A 1 125 ? -16.210 3.991 -7.778 1.00 74.56 125 VAL A O 1
ATOM 967 N N . GLY A 1 126 ? -14.848 3.056 -9.292 1.00 72.00 126 GLY A N 1
ATOM 968 C CA . GLY A 1 126 ? -15.693 1.881 -9.517 1.00 72.00 126 GLY A CA 1
ATOM 969 C C . GLY A 1 126 ? -15.893 1.040 -8.253 1.00 72.00 126 GLY A C 1
ATOM 970 O O . GLY A 1 126 ? -17.027 0.735 -7.881 1.00 72.00 126 GLY A O 1
ATOM 971 N N . ILE A 1 127 ? -14.806 0.703 -7.550 1.00 74.81 127 ILE A N 1
ATOM 972 C CA . ILE A 1 127 ? -14.860 -0.097 -6.315 1.00 74.81 127 ILE A CA 1
ATOM 973 C C . ILE A 1 127 ? -15.672 0.623 -5.234 1.00 74.81 127 ILE A C 1
ATOM 975 O O . ILE A 1 127 ? -16.543 0.012 -4.613 1.00 74.81 127 ILE A O 1
ATOM 979 N N . THR A 1 128 ? -15.427 1.918 -5.023 1.00 75.94 128 THR A N 1
ATOM 980 C CA . THR A 1 128 ? -16.149 2.704 -4.010 1.00 75.94 128 THR A CA 1
ATOM 981 C C . THR A 1 128 ? -17.639 2.819 -4.327 1.00 75.94 128 THR A C 1
ATOM 983 O O . THR A 1 128 ? -18.454 2.660 -3.419 1.00 75.94 128 THR A O 1
ATOM 986 N N . PHE A 1 129 ? -18.021 2.986 -5.598 1.00 73.06 129 PHE A N 1
ATOM 987 C CA . PHE A 1 129 ? -19.424 2.985 -6.023 1.00 73.06 129 PHE A CA 1
ATOM 988 C C . PHE A 1 129 ? -20.138 1.670 -5.679 1.00 73.06 129 PHE A C 1
ATOM 990 O O . PHE A 1 129 ? -21.181 1.685 -5.017 1.00 73.06 129 PHE A O 1
ATOM 997 N N . PHE A 1 130 ? -19.572 0.526 -6.082 1.00 73.94 130 PHE A N 1
ATOM 998 C CA . PHE A 1 130 ? -20.183 -0.778 -5.810 1.00 73.94 130 PHE A CA 1
ATOM 999 C C . PHE A 1 130 ? -20.217 -1.100 -4.314 1.00 73.94 130 PHE A C 1
ATOM 1001 O O . PHE A 1 130 ? -21.213 -1.639 -3.830 1.00 73.94 130 PHE A O 1
ATOM 1008 N N . LEU A 1 131 ? -19.170 -0.733 -3.571 1.00 73.69 131 LEU A N 1
ATOM 1009 C CA . LEU A 1 131 ? -19.099 -0.929 -2.125 1.00 73.69 131 LEU A CA 1
ATOM 1010 C C . LEU A 1 131 ? -20.168 -0.107 -1.397 1.00 73.69 131 LEU A C 1
ATOM 1012 O O . LEU A 1 131 ? -20.920 -0.661 -0.596 1.00 73.69 131 LEU A O 1
ATOM 1016 N N . VAL A 1 132 ? -20.299 1.187 -1.704 1.00 76.44 132 VAL A N 1
ATOM 1017 C CA . VAL A 1 132 ? -21.324 2.054 -1.099 1.00 76.44 132 VAL A CA 1
ATOM 1018 C C . VAL A 1 132 ? -22.721 1.531 -1.424 1.00 76.44 132 VAL A C 1
ATOM 1020 O O . VAL A 1 132 ? -23.561 1.452 -0.527 1.00 76.44 132 VAL A O 1
ATOM 1023 N N . LEU A 1 133 ? -22.973 1.123 -2.672 1.00 74.94 133 LEU A N 1
ATOM 1024 C CA . LEU A 1 133 ? -24.257 0.557 -3.084 1.00 74.94 133 LEU A CA 1
ATOM 1025 C C . LEU A 1 133 ? -24.585 -0.730 -2.309 1.00 74.94 133 LEU A C 1
ATOM 1027 O O . LEU A 1 133 ? -25.678 -0.848 -1.753 1.00 74.94 133 LEU A O 1
ATOM 1031 N N . ALA A 1 134 ? -23.638 -1.668 -2.225 1.00 70.56 134 ALA A N 1
ATOM 1032 C CA . ALA A 1 134 ? -23.817 -2.937 -1.524 1.00 70.56 134 ALA A CA 1
ATOM 1033 C C . ALA A 1 134 ? -24.072 -2.739 -0.021 1.00 70.56 134 ALA A C 1
ATOM 1035 O O . ALA A 1 134 ? -25.018 -3.312 0.525 1.00 70.56 134 ALA A O 1
ATOM 1036 N N . LEU A 1 135 ? -23.281 -1.890 0.644 1.00 73.81 135 LEU A N 1
ATOM 1037 C CA . LEU A 1 135 ? -23.438 -1.593 2.072 1.00 73.81 135 LEU A CA 1
ATOM 1038 C C . LEU A 1 135 ? -24.729 -0.833 2.368 1.00 73.81 135 LEU A C 1
ATOM 1040 O O . LEU A 1 135 ? -25.377 -1.094 3.379 1.00 73.81 135 LEU A O 1
ATOM 1044 N N . THR A 1 136 ? -25.138 0.062 1.470 1.00 78.38 136 THR A N 1
ATOM 1045 C CA . THR A 1 136 ? -26.416 0.768 1.573 1.00 78.38 136 THR A CA 1
ATOM 1046 C C . THR A 1 136 ? -27.581 -0.224 1.504 1.00 78.38 136 THR A C 1
ATOM 1048 O O . THR A 1 136 ? -28.442 -0.210 2.382 1.00 78.38 136 THR A O 1
ATOM 1051 N N . ILE A 1 137 ? -27.589 -1.145 0.528 1.00 75.88 137 ILE A N 1
ATOM 1052 C CA . ILE A 1 137 ? -28.606 -2.209 0.416 1.00 75.88 137 ILE A CA 1
ATOM 1053 C C . ILE A 1 137 ? -28.609 -3.098 1.666 1.00 75.88 137 ILE A C 1
ATOM 1055 O O . ILE A 1 137 ? -29.675 -3.373 2.222 1.00 75.88 137 ILE A O 1
ATOM 1059 N N . PHE A 1 138 ? -27.432 -3.511 2.141 1.00 75.19 138 PHE A N 1
ATOM 1060 C CA . PHE A 1 138 ? -27.298 -4.284 3.375 1.00 75.19 138 PHE A CA 1
ATOM 1061 C C . PHE A 1 138 ? -27.890 -3.541 4.580 1.00 75.19 138 PHE A C 1
ATOM 1063 O O . PHE A 1 138 ? -28.646 -4.131 5.349 1.00 75.19 138 PHE A O 1
ATOM 1070 N N . ALA A 1 139 ? -27.620 -2.241 4.718 1.00 71.56 139 ALA A N 1
ATOM 1071 C CA . ALA A 1 139 ? -28.142 -1.418 5.805 1.00 71.56 139 ALA A CA 1
ATOM 1072 C C . ALA A 1 139 ? -29.678 -1.291 5.782 1.00 71.56 139 ALA A C 1
ATOM 1074 O O . ALA A 1 139 ? -30.292 -1.214 6.845 1.00 71.56 139 ALA A O 1
ATOM 1075 N N . PHE A 1 140 ? -30.307 -1.331 4.598 1.00 70.31 140 PHE A N 1
ATOM 1076 C CA . PHE A 1 140 ? -31.769 -1.382 4.455 1.00 70.31 140 PHE A CA 1
ATOM 1077 C C . PHE A 1 140 ? -32.380 -2.737 4.843 1.00 70.31 140 PHE A C 1
ATOM 1079 O O . PHE A 1 140 ? -33.533 -2.784 5.269 1.00 70.31 140 PHE A O 1
ATOM 1086 N N . GLN A 1 141 ? -31.645 -3.837 4.662 1.00 73.25 141 GLN A N 1
ATOM 1087 C CA . GLN A 1 141 ? -32.154 -5.199 4.873 1.00 73.25 141 GLN A CA 1
ATOM 1088 C C . GLN A 1 141 ? -31.834 -5.758 6.261 1.00 73.25 141 GLN A C 1
ATOM 1090 O O . GLN A 1 141 ? -32.556 -6.620 6.771 1.00 73.25 141 GLN A O 1
ATOM 1095 N N . THR A 1 142 ? -30.735 -5.309 6.864 1.00 75.94 142 THR A N 1
ATOM 1096 C CA . THR A 1 142 ? -30.231 -5.877 8.110 1.00 75.94 142 THR A CA 1
ATOM 1097 C C . THR A 1 142 ? -31.132 -5.537 9.297 1.00 75.94 142 THR A C 1
ATOM 1099 O O . THR A 1 142 ? -31.619 -4.419 9.449 1.00 75.94 142 THR A O 1
ATOM 1102 N N . LYS A 1 143 ? -31.341 -6.531 10.165 1.00 71.12 143 LYS A N 1
ATOM 1103 C CA . LYS A 1 143 ? -32.102 -6.402 11.419 1.00 71.12 143 LYS A CA 1
ATOM 1104 C C . LYS A 1 143 ? -31.215 -6.056 12.619 1.00 71.12 143 LYS A C 1
ATOM 1106 O O . LYS A 1 143 ? -31.730 -5.856 13.714 1.00 71.12 143 LYS A O 1
ATOM 1111 N N . VAL A 1 144 ? -29.896 -6.043 12.427 1.00 71.75 144 VAL A N 1
ATOM 1112 C CA . VAL A 1 144 ? -28.921 -5.709 13.471 1.00 71.75 144 VAL A CA 1
ATOM 1113 C C . VAL A 1 144 ? -28.875 -4.193 13.637 1.00 71.75 144 VAL A C 1
ATOM 1115 O O . VAL A 1 144 ? -28.711 -3.474 12.653 1.00 71.75 144 VAL A O 1
ATOM 1118 N N . ASP A 1 145 ? -29.002 -3.714 14.874 1.00 70.56 145 ASP A N 1
ATOM 1119 C CA . ASP A 1 145 ? -28.911 -2.290 15.198 1.00 70.56 145 ASP A CA 1
ATOM 1120 C C . ASP A 1 145 ? -27.444 -1.870 15.388 1.00 70.56 145 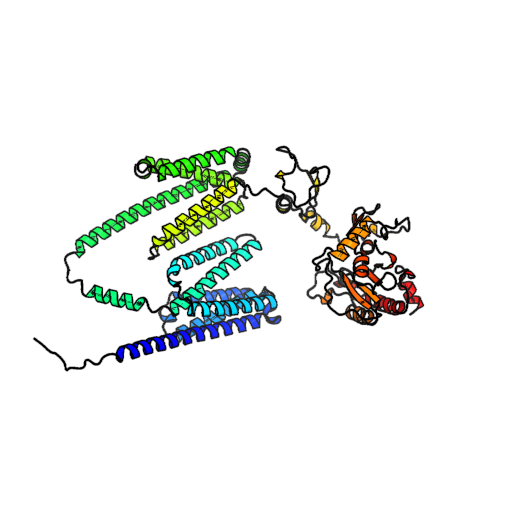ASP A C 1
ATOM 1122 O O . ASP A 1 145 ? -26.853 -2.068 16.452 1.00 70.56 145 ASP A O 1
ATOM 1126 N N . PHE A 1 146 ? -26.841 -1.291 14.347 1.00 70.06 146 PHE A N 1
ATOM 1127 C CA . PHE A 1 146 ? -25.478 -0.762 14.408 1.00 70.06 146 PHE A CA 1
ATOM 1128 C C . PHE A 1 146 ? -25.416 0.615 15.081 1.00 70.06 146 PHE A C 1
ATOM 1130 O O . PHE A 1 146 ? -24.319 1.091 15.385 1.00 70.06 146 PHE A O 1
ATOM 1137 N N . THR A 1 147 ? -26.557 1.255 15.379 1.00 69.50 147 THR A N 1
ATOM 1138 C CA . THR A 1 147 ? -26.562 2.582 16.012 1.00 69.50 147 THR A CA 1
ATOM 1139 C C . THR A 1 147 ? -26.035 2.556 17.450 1.00 69.50 147 THR A C 1
ATOM 1141 O O . THR A 1 147 ? -25.487 3.551 17.931 1.00 69.50 147 THR A O 1
ATOM 1144 N N . ALA A 1 148 ? -26.080 1.390 18.103 1.00 67.62 148 ALA A N 1
ATOM 1145 C CA . ALA A 1 148 ? -25.485 1.153 19.417 1.00 67.62 148 ALA A CA 1
ATOM 1146 C C . ALA A 1 148 ? -23.950 1.316 19.436 1.00 67.62 148 ALA A C 1
ATOM 1148 O O . ALA A 1 148 ? -23.372 1.612 20.482 1.00 67.62 148 ALA A O 1
ATOM 1149 N N . PHE A 1 149 ? -23.278 1.178 18.287 1.00 67.12 149 PHE A N 1
ATOM 1150 C CA . PHE A 1 149 ? -21.819 1.276 18.177 1.00 67.12 149 PHE A CA 1
ATOM 1151 C C . PHE A 1 149 ? -21.305 2.696 17.886 1.00 67.12 149 PHE A C 1
ATOM 1153 O O . PHE A 1 149 ? -20.098 2.870 17.720 1.00 67.12 149 PHE A O 1
ATOM 1160 N N . ALA A 1 150 ? -22.172 3.721 17.890 1.00 70.31 150 ALA A N 1
ATOM 1161 C CA . ALA A 1 150 ? -21.810 5.119 17.606 1.00 70.31 150 ALA A CA 1
ATOM 1162 C C . ALA A 1 150 ? -20.565 5.599 18.375 1.00 70.31 150 ALA A C 1
ATOM 1164 O O . ALA A 1 150 ? -19.688 6.257 17.819 1.00 70.31 150 ALA A O 1
ATOM 1165 N N . GLY A 1 151 ? -20.479 5.250 19.666 1.00 70.69 151 GLY A N 1
ATOM 1166 C CA . GLY A 1 151 ? -19.359 5.632 20.526 1.00 70.69 151 GLY A CA 1
ATOM 1167 C C . GLY A 1 151 ? -18.035 4.972 20.129 1.00 70.69 151 GLY A C 1
ATOM 1168 O O . GLY A 1 151 ? -17.010 5.644 20.087 1.00 70.69 151 GLY A O 1
ATOM 1169 N N . ILE A 1 152 ? -18.062 3.680 19.784 1.00 74.81 152 ILE A N 1
ATOM 1170 C CA . ILE A 1 152 ? -16.877 2.932 19.325 1.00 74.81 152 ILE A CA 1
ATOM 1171 C C . ILE A 1 152 ? -16.401 3.476 17.978 1.00 74.81 152 ILE A C 1
ATOM 1173 O O . ILE A 1 152 ? -15.207 3.645 17.745 1.00 74.81 152 ILE A O 1
ATOM 1177 N N . LEU A 1 153 ? -17.351 3.788 17.105 1.00 74.38 153 LEU A N 1
ATOM 1178 C CA . LEU A 1 153 ? -17.084 4.278 15.768 1.00 74.38 153 LEU A CA 1
ATOM 1179 C C . LEU A 1 153 ? -16.465 5.694 15.788 1.00 74.38 153 LEU A C 1
ATOM 1181 O O . LEU A 1 153 ? -15.491 5.952 15.079 1.00 74.38 153 LEU A O 1
ATOM 1185 N N . MET A 1 154 ? -16.936 6.569 16.687 1.00 72.88 154 MET A N 1
ATOM 1186 C CA . MET A 1 154 ? -16.334 7.889 16.918 1.00 72.88 154 MET A CA 1
ATOM 1187 C C . MET A 1 154 ? -14.906 7.791 17.465 1.00 72.88 154 MET A C 1
ATOM 1189 O O . MET A 1 154 ? -14.018 8.515 17.017 1.00 72.88 154 MET A O 1
ATOM 1193 N N . VAL A 1 155 ? -14.668 6.866 18.396 1.00 74.38 155 VAL A N 1
ATOM 1194 C CA . VAL A 1 155 ? -13.322 6.563 18.890 1.00 74.38 155 VAL A CA 1
ATOM 1195 C C . VAL A 1 155 ? -12.405 6.115 17.750 1.00 74.38 155 VAL A C 1
ATOM 1197 O O . VAL A 1 155 ? -11.300 6.635 17.624 1.00 74.38 155 VAL A O 1
ATOM 1200 N N . ALA A 1 156 ? -12.864 5.202 16.891 1.00 78.31 156 ALA A N 1
ATOM 1201 C CA . ALA A 1 156 ? -12.063 4.669 15.792 1.00 78.31 156 ALA A CA 1
ATOM 1202 C C . ALA A 1 156 ? -11.594 5.762 14.810 1.00 78.31 156 ALA A C 1
ATOM 1204 O O . ALA A 1 156 ? -10.437 5.749 14.391 1.00 78.31 156 ALA A O 1
ATOM 1205 N N . VAL A 1 157 ? -12.447 6.744 14.494 1.00 77.56 157 VAL A N 1
ATOM 1206 C CA . VAL A 1 157 ? -12.074 7.880 13.625 1.00 77.56 157 VAL A CA 1
ATOM 1207 C C . VAL A 1 157 ? -11.071 8.810 14.287 1.00 77.56 157 VAL A C 1
ATOM 1209 O O . VAL A 1 157 ? -10.134 9.253 13.629 1.00 77.56 157 VAL A O 1
ATOM 1212 N N . ILE A 1 158 ? -11.219 9.079 15.584 1.00 75.50 158 ILE A N 1
ATOM 1213 C CA . ILE A 1 158 ? -10.249 9.887 16.332 1.00 75.50 158 ILE A CA 1
ATOM 1214 C C . ILE A 1 158 ? -8.875 9.203 16.335 1.00 75.50 158 ILE A C 1
ATOM 1216 O O . ILE A 1 158 ? -7.863 9.859 16.087 1.00 75.50 158 ILE A O 1
ATOM 1220 N N . CYS A 1 159 ? -8.837 7.884 16.552 1.00 76.75 159 CYS A N 1
ATOM 1221 C CA . CYS A 1 159 ? -7.605 7.101 16.482 1.00 76.75 159 CYS A CA 1
ATOM 1222 C C . CYS A 1 159 ? -6.945 7.206 15.102 1.00 76.75 159 CYS A C 1
ATOM 1224 O O . CYS A 1 159 ? -5.740 7.444 15.007 1.00 76.75 159 CYS A O 1
ATOM 1226 N N . LEU A 1 160 ? -7.739 7.064 14.037 1.00 78.94 160 LEU A N 1
ATOM 1227 C CA . LEU A 1 160 ? -7.256 7.140 12.663 1.00 78.94 160 LEU A CA 1
ATOM 1228 C C . LEU A 1 160 ? -6.754 8.547 12.308 1.00 78.94 160 LEU A C 1
ATOM 1230 O O . LEU A 1 160 ? -5.699 8.680 11.698 1.00 78.94 160 LEU A O 1
ATOM 1234 N N . PHE A 1 161 ? -7.445 9.596 12.756 1.00 79.19 161 PHE A N 1
ATOM 1235 C CA . PHE A 1 161 ? -7.038 10.986 12.548 1.00 79.19 161 PHE A CA 1
ATOM 1236 C C . PHE A 1 161 ? -5.697 11.313 13.220 1.00 79.19 161 PHE A C 1
ATOM 1238 O O . PHE A 1 161 ? -4.810 11.888 12.591 1.00 79.19 161 PHE A O 1
ATOM 1245 N N . ILE A 1 162 ? -5.521 10.908 14.482 1.00 76.31 162 ILE A N 1
ATOM 1246 C CA . ILE A 1 162 ? -4.265 11.099 15.224 1.00 76.31 162 ILE A CA 1
ATOM 1247 C C . ILE A 1 162 ? -3.122 10.343 14.547 1.00 76.31 162 ILE A C 1
ATOM 1249 O O . ILE A 1 162 ? -2.041 10.898 14.361 1.00 76.31 162 ILE A O 1
ATOM 1253 N N . PHE A 1 163 ? -3.364 9.094 14.144 1.00 75.06 163 PHE A N 1
ATOM 1254 C CA . PHE A 1 163 ? -2.375 8.307 13.418 1.00 75.06 163 PHE A CA 1
ATOM 1255 C C . PHE A 1 163 ? -1.995 8.966 12.083 1.00 75.06 163 PHE A C 1
ATOM 1257 O O . PHE A 1 163 ? -0.810 9.057 11.777 1.00 75.06 163 PHE A O 1
ATOM 1264 N N . GLY A 1 164 ? -2.968 9.489 11.328 1.00 72.69 164 GLY A N 1
ATOM 1265 C CA . GLY A 1 164 ? -2.731 10.217 10.079 1.00 72.69 164 GLY A CA 1
ATOM 1266 C C . GLY A 1 164 ? -1.909 11.498 10.264 1.00 72.69 164 GLY A C 1
ATOM 1267 O O . GLY A 1 164 ? -0.996 11.752 9.482 1.00 72.69 164 GLY A O 1
ATOM 1268 N N . LEU A 1 165 ? -2.166 12.270 11.329 1.00 75.31 165 LEU A N 1
ATOM 1269 C CA . LEU A 1 165 ? -1.371 13.459 11.665 1.00 75.31 165 LEU A CA 1
ATOM 1270 C C . LEU A 1 165 ? 0.078 13.109 11.991 1.00 75.31 165 LEU A C 1
ATOM 1272 O O . LEU A 1 165 ? 0.986 13.790 11.532 1.00 75.31 165 LEU A O 1
ATOM 1276 N N . ILE A 1 166 ? 0.298 12.054 12.776 1.00 69.62 166 ILE A N 1
ATOM 1277 C CA . ILE A 1 166 ? 1.647 11.609 13.128 1.00 69.62 166 ILE A CA 1
ATOM 1278 C C . ILE A 1 166 ? 2.359 11.084 11.878 1.00 69.62 166 ILE A C 1
ATOM 1280 O O . ILE A 1 166 ? 3.491 11.481 11.618 1.00 69.62 166 ILE A O 1
ATOM 1284 N N . ALA A 1 167 ? 1.690 10.259 11.066 1.00 68.19 167 ALA A N 1
ATOM 1285 C CA . ALA A 1 167 ? 2.246 9.704 9.834 1.00 68.19 167 ALA A CA 1
ATOM 1286 C C . ALA A 1 167 ? 2.685 10.782 8.823 1.00 68.19 167 ALA A C 1
ATOM 1288 O O . ALA A 1 167 ? 3.617 10.543 8.062 1.00 68.19 167 ALA A O 1
ATOM 1289 N N . ALA A 1 168 ? 2.083 11.977 8.851 1.00 68.69 168 ALA A N 1
ATOM 1290 C CA . ALA A 1 168 ? 2.457 13.092 7.980 1.00 68.69 168 ALA A CA 1
ATOM 1291 C C . ALA A 1 168 ? 3.854 13.690 8.267 1.00 68.69 168 ALA A C 1
ATOM 1293 O O . ALA A 1 168 ? 4.412 14.349 7.392 1.00 68.69 168 ALA A O 1
ATOM 1294 N N . PHE A 1 169 ? 4.434 13.474 9.457 1.00 71.06 169 PHE A N 1
ATOM 1295 C CA . PHE A 1 169 ? 5.734 14.047 9.854 1.00 71.06 169 PHE A CA 1
ATOM 1296 C C . PHE A 1 169 ? 6.932 13.087 9.707 1.00 71.06 169 PHE A C 1
ATOM 1298 O O . PHE A 1 169 ? 8.062 13.492 9.979 1.00 71.06 169 PHE A O 1
ATOM 1305 N N . PHE A 1 170 ? 6.724 11.834 9.286 1.00 59.09 170 PHE A N 1
ATOM 1306 C CA . PHE A 1 170 ? 7.768 10.798 9.224 1.00 59.09 170 PHE A CA 1
ATOM 1307 C C . PHE A 1 170 ? 7.965 10.244 7.799 1.00 59.09 170 PHE A C 1
ATOM 1309 O O . PHE A 1 170 ? 7.055 10.330 6.974 1.00 59.09 170 PHE A O 1
ATOM 1316 N N . PRO A 1 171 ? 9.150 9.681 7.472 1.00 54.84 171 PRO A N 1
ATOM 1317 C CA . PRO A 1 171 ? 9.451 9.192 6.129 1.00 54.84 171 PRO A CA 1
ATOM 1318 C C . PRO A 1 171 ? 8.492 8.084 5.675 1.00 54.84 171 PRO A C 1
ATOM 1320 O O . PRO A 1 171 ? 8.214 7.119 6.388 1.00 54.84 171 PRO A O 1
ATOM 1323 N N . TYR A 1 172 ? 8.008 8.250 4.445 1.00 56.91 172 TYR A N 1
ATOM 1324 C CA . TYR A 1 172 ? 7.000 7.422 3.798 1.00 56.91 172 TYR A CA 1
ATOM 1325 C C . TYR A 1 172 ? 7.418 5.948 3.706 1.00 56.91 172 TYR A C 1
ATOM 1327 O O . TYR A 1 172 ? 8.404 5.615 3.049 1.00 56.91 172 TYR A O 1
ATOM 1335 N N . SER A 1 173 ? 6.611 5.041 4.269 1.00 69.25 173 SER A N 1
ATOM 1336 C CA . SER A 1 173 ? 6.701 3.607 3.971 1.00 69.25 173 SER A CA 1
ATOM 1337 C C . SER A 1 173 ? 5.420 3.108 3.298 1.00 69.25 173 SER A C 1
ATOM 1339 O O . SER A 1 173 ? 4.301 3.415 3.719 1.00 69.25 173 SER A O 1
ATOM 1341 N N . LYS A 1 174 ? 5.575 2.309 2.232 1.00 70.38 174 LYS A N 1
ATOM 1342 C CA . LYS A 1 174 ? 4.442 1.756 1.466 1.00 70.38 174 LYS A CA 1
ATOM 1343 C C . LYS A 1 174 ? 3.518 0.903 2.344 1.00 70.38 174 LYS A C 1
ATOM 1345 O O . LYS A 1 174 ? 2.303 0.956 2.185 1.00 70.38 174 LYS A O 1
ATOM 1350 N N . THR A 1 175 ? 4.083 0.167 3.300 1.00 71.62 175 THR A N 1
ATOM 1351 C CA . THR A 1 175 ? 3.325 -0.674 4.236 1.00 71.62 175 THR A CA 1
ATOM 1352 C C . THR A 1 175 ? 2.403 0.152 5.128 1.00 71.62 175 THR A C 1
ATOM 1354 O O . THR A 1 175 ? 1.234 -0.199 5.270 1.00 71.62 175 THR A O 1
ATOM 1357 N N . ILE A 1 176 ? 2.888 1.271 5.683 1.00 71.69 176 ILE A N 1
ATOM 1358 C CA . ILE A 1 176 ? 2.071 2.149 6.533 1.00 71.69 176 ILE A CA 1
ATOM 1359 C C . ILE A 1 176 ? 0.893 2.721 5.740 1.00 71.69 176 ILE A C 1
ATOM 1361 O O . ILE A 1 176 ? -0.228 2.698 6.240 1.00 71.69 176 ILE A O 1
ATOM 1365 N N . ASN A 1 177 ? 1.108 3.143 4.490 1.00 73.69 177 ASN A N 1
ATOM 1366 C CA . ASN A 1 177 ? 0.030 3.660 3.640 1.00 73.69 177 ASN A CA 1
ATOM 1367 C C . ASN A 1 177 ? -1.052 2.613 3.351 1.00 73.69 177 ASN A C 1
ATOM 1369 O O . ASN A 1 177 ? -2.236 2.920 3.454 1.00 73.69 177 ASN A O 1
ATOM 1373 N N . ILE A 1 178 ? -0.668 1.373 3.033 1.00 71.31 178 ILE A N 1
ATOM 1374 C CA . ILE A 1 178 ? -1.632 0.293 2.763 1.00 71.31 178 ILE A CA 1
ATOM 1375 C C . ILE A 1 178 ? -2.438 -0.045 4.025 1.00 71.31 178 ILE A C 1
ATOM 1377 O O . ILE A 1 178 ? -3.663 -0.178 3.971 1.00 71.31 178 ILE A O 1
ATOM 1381 N N . VAL A 1 179 ? -1.772 -0.155 5.179 1.00 75.81 179 VAL A N 1
ATOM 1382 C CA . VAL A 1 179 ? -2.441 -0.432 6.461 1.00 75.81 179 VAL A CA 1
ATOM 1383 C C . VAL A 1 179 ? -3.375 0.717 6.844 1.00 75.81 179 VAL A C 1
ATOM 1385 O O . VAL A 1 179 ? -4.523 0.485 7.214 1.00 75.81 179 VAL A O 1
ATOM 1388 N N . TYR A 1 180 ? -2.931 1.962 6.691 1.00 79.56 180 TYR A N 1
ATOM 1389 C CA . TYR A 1 180 ? -3.747 3.138 6.975 1.00 79.56 180 TYR A CA 1
ATOM 1390 C C . TYR A 1 180 ? -4.981 3.223 6.071 1.00 79.56 180 TYR A C 1
ATOM 1392 O O . TYR A 1 180 ? -6.100 3.383 6.560 1.00 79.56 180 TYR A O 1
ATOM 1400 N N . ALA A 1 181 ? -4.791 3.057 4.759 1.00 75.44 181 ALA A N 1
ATOM 1401 C CA . ALA A 1 181 ? -5.872 3.102 3.782 1.00 75.44 181 ALA A CA 1
ATOM 1402 C C . ALA A 1 181 ? -6.898 1.981 4.012 1.00 75.44 181 ALA A C 1
ATOM 1404 O O . ALA A 1 181 ? -8.100 2.232 3.953 1.00 75.44 181 ALA A O 1
ATOM 1405 N N . SER A 1 182 ? -6.446 0.762 4.327 1.00 77.44 182 SER A N 1
ATOM 1406 C CA . SER A 1 182 ? -7.342 -0.372 4.601 1.00 77.44 182 SER A CA 1
ATOM 1407 C C . SER A 1 182 ? -8.141 -0.202 5.897 1.00 77.44 182 SER A C 1
ATOM 1409 O O . SER A 1 182 ? -9.350 -0.442 5.896 1.00 77.44 182 SER A O 1
ATOM 1411 N N . LEU A 1 183 ? -7.519 0.284 6.978 1.00 79.19 183 LEU A N 1
ATOM 1412 C CA . LEU A 1 183 ? -8.224 0.619 8.221 1.00 79.19 183 LEU A CA 1
ATOM 1413 C C . LEU A 1 183 ? -9.247 1.743 8.007 1.00 79.19 183 LEU A C 1
ATOM 1415 O O . LEU A 1 183 ? -10.379 1.640 8.480 1.00 79.19 183 LEU A O 1
ATOM 1419 N N . GLY A 1 184 ? -8.876 2.781 7.252 1.00 80.62 184 GLY A N 1
ATOM 1420 C CA . GLY A 1 184 ? -9.774 3.878 6.889 1.00 80.62 184 GLY A CA 1
ATOM 1421 C C . GLY A 1 184 ? -10.980 3.398 6.096 1.00 80.62 184 GLY A C 1
ATOM 1422 O O . GLY A 1 184 ? -12.116 3.657 6.492 1.00 80.62 184 GLY A O 1
ATOM 1423 N N . ALA A 1 185 ? -10.747 2.631 5.030 1.00 77.00 185 ALA A N 1
ATOM 1424 C CA . ALA A 1 185 ? -11.810 2.066 4.206 1.00 77.00 185 ALA A CA 1
ATOM 1425 C C . ALA A 1 185 ? -12.775 1.198 5.028 1.00 77.00 185 ALA A C 1
ATOM 1427 O O . ALA A 1 185 ? -13.993 1.311 4.873 1.00 77.00 185 ALA A O 1
ATOM 1428 N N . PHE A 1 186 ? -12.255 0.377 5.945 1.00 81.75 186 PHE A N 1
ATOM 1429 C CA . PHE A 1 186 ? -13.078 -0.450 6.825 1.00 81.75 186 PHE A CA 1
ATOM 1430 C C . PHE A 1 186 ? -13.942 0.388 7.780 1.00 81.75 186 PHE A C 1
ATOM 1432 O O . PHE A 1 186 ? -15.150 0.170 7.870 1.00 81.75 186 PHE A O 1
ATOM 1439 N N . ILE A 1 187 ? -13.360 1.383 8.456 1.00 85.31 187 ILE A N 1
ATOM 1440 C CA . ILE A 1 187 ? -14.093 2.246 9.396 1.00 85.31 187 ILE A CA 1
ATOM 1441 C C . ILE A 1 187 ? -15.188 3.041 8.672 1.00 85.31 187 ILE A C 1
ATOM 1443 O O . ILE A 1 187 ? -16.334 3.060 9.127 1.00 85.31 187 ILE A O 1
ATOM 1447 N N . PHE A 1 188 ? -14.876 3.650 7.523 1.00 83.62 188 PHE A N 1
ATOM 1448 C CA . PHE A 1 188 ? -15.867 4.398 6.743 1.00 83.62 188 PHE A CA 1
ATOM 1449 C C . PHE A 1 188 ? -16.965 3.496 6.156 1.00 83.62 188 PHE A C 1
ATOM 1451 O O . PHE A 1 188 ? -18.116 3.919 6.060 1.00 83.62 188 PHE A O 1
ATOM 1458 N N . SER A 1 189 ? -16.660 2.228 5.861 1.00 78.31 189 SER A N 1
ATOM 1459 C CA . SER A 1 189 ? -17.668 1.231 5.470 1.00 78.31 189 SER A CA 1
ATOM 1460 C C . SER A 1 189 ? -18.702 0.993 6.577 1.00 78.31 189 SER A C 1
ATOM 1462 O O . SER A 1 189 ? -19.903 0.941 6.310 1.00 78.31 189 SER A O 1
ATOM 1464 N N . VAL A 1 190 ? -18.263 0.911 7.838 1.00 81.50 190 VAL A N 1
ATOM 1465 C CA . VAL A 1 190 ? -19.177 0.791 8.988 1.00 81.50 190 VAL A CA 1
ATOM 1466 C C . VAL A 1 190 ? -19.978 2.085 9.199 1.00 81.50 190 VAL A C 1
ATOM 1468 O O . VAL A 1 190 ? -21.165 2.010 9.518 1.00 81.50 190 VAL A O 1
ATOM 1471 N N . TYR A 1 191 ? -19.386 3.262 8.947 1.00 83.88 191 TYR A N 1
ATOM 1472 C CA . TYR A 1 191 ? -20.107 4.546 8.970 1.00 83.88 191 TYR A CA 1
ATOM 1473 C C . TYR A 1 191 ? -21.243 4.623 7.955 1.00 83.88 191 TYR A C 1
ATOM 1475 O O . TYR A 1 191 ? -22.317 5.099 8.306 1.00 83.88 191 TYR A O 1
ATOM 1483 N N . ILE A 1 192 ? -21.057 4.111 6.735 1.00 82.44 192 ILE A N 1
ATOM 1484 C CA . ILE A 1 192 ? -22.129 4.087 5.726 1.00 82.44 192 ILE A CA 1
ATOM 1485 C C . ILE A 1 192 ? -23.344 3.310 6.247 1.00 82.44 192 ILE A C 1
ATOM 1487 O O . ILE A 1 192 ? -24.482 3.764 6.093 1.00 82.44 192 ILE A O 1
ATOM 1491 N N . ILE A 1 193 ? -23.119 2.163 6.900 1.00 81.44 193 ILE A N 1
ATOM 1492 C CA . ILE A 1 193 ? -24.193 1.371 7.516 1.00 81.44 193 ILE A CA 1
ATOM 1493 C C . ILE A 1 193 ? -24.843 2.167 8.651 1.00 81.44 193 ILE A C 1
ATOM 1495 O O . ILE A 1 193 ? -26.067 2.284 8.691 1.00 81.44 193 ILE A O 1
ATOM 1499 N N . PHE A 1 194 ? -24.035 2.738 9.546 1.00 82.12 194 PHE A N 1
ATOM 1500 C CA . PHE A 1 194 ? -24.500 3.523 10.686 1.00 82.12 194 PHE A CA 1
ATOM 1501 C C . PHE A 1 194 ? -25.356 4.731 10.266 1.00 82.12 194 PHE A C 1
ATOM 1503 O O . PHE A 1 194 ? -26.476 4.880 10.755 1.00 82.12 194 PHE A O 1
ATOM 1510 N N . ASP A 1 195 ? -24.883 5.555 9.330 1.00 81.81 195 ASP A N 1
ATOM 1511 C CA . ASP A 1 195 ? -25.585 6.754 8.857 1.00 81.81 195 ASP A CA 1
ATOM 1512 C C . ASP A 1 195 ? -26.884 6.389 8.133 1.00 81.81 195 ASP A C 1
ATOM 1514 O O . ASP A 1 195 ? -27.940 6.981 8.389 1.00 81.81 195 ASP A O 1
ATOM 1518 N N . THR A 1 196 ? -26.842 5.345 7.297 1.00 79.38 196 THR A N 1
ATOM 1519 C CA . THR A 1 196 ? -28.037 4.804 6.639 1.00 79.38 196 THR A CA 1
ATOM 1520 C C . THR A 1 196 ? -29.053 4.339 7.684 1.00 79.38 196 THR A C 1
ATOM 1522 O O . THR A 1 196 ? -30.234 4.681 7.611 1.00 79.38 196 THR A O 1
ATOM 1525 N N . GLN A 1 197 ? -28.608 3.634 8.725 1.00 75.81 197 GLN A N 1
ATOM 1526 C CA . GLN A 1 197 ? -29.482 3.199 9.808 1.00 75.81 197 GLN A CA 1
ATOM 1527 C C . GLN A 1 197 ? -29.992 4.341 10.678 1.00 75.81 197 GLN A C 1
ATOM 1529 O O . GLN A 1 197 ? -31.132 4.275 11.115 1.00 75.81 197 GLN A O 1
ATOM 1534 N N . MET A 1 198 ? -29.240 5.418 10.893 1.00 74.38 198 MET A N 1
ATOM 1535 C CA . MET A 1 198 ? -29.752 6.601 11.591 1.00 74.38 198 MET A CA 1
ATOM 1536 C C . MET A 1 198 ? -30.849 7.318 10.795 1.00 74.38 198 MET A C 1
ATOM 1538 O O . MET A 1 198 ? -31.790 7.853 11.385 1.00 74.38 198 MET A O 1
ATOM 1542 N N . MET A 1 199 ? -30.786 7.288 9.463 1.00 70.94 199 MET A N 1
ATOM 1543 C CA . MET A 1 199 ? -31.871 7.770 8.600 1.00 70.94 199 MET A CA 1
ATOM 1544 C C . MET A 1 199 ? -33.099 6.830 8.642 1.00 70.94 199 MET A C 1
ATOM 1546 O O . MET A 1 199 ? -34.251 7.285 8.603 1.00 70.94 199 MET A O 1
ATOM 1550 N N . LEU A 1 200 ? -32.869 5.518 8.785 1.00 66.69 200 LEU A N 1
ATOM 1551 C CA . LEU A 1 200 ? -33.888 4.454 8.869 1.00 66.69 200 LEU A CA 1
ATOM 1552 C C . LEU A 1 200 ? -34.356 4.105 10.293 1.00 66.69 200 LEU A C 1
ATOM 1554 O O . LEU A 1 200 ? -35.369 3.422 10.470 1.00 66.69 200 LEU A O 1
ATOM 1558 N N . GLY A 1 201 ? -33.733 4.667 11.323 1.00 59.28 201 GLY A N 1
ATOM 1559 C CA . GLY A 1 201 ? -34.020 4.442 12.737 1.00 59.28 201 GLY A CA 1
ATOM 1560 C C . GLY A 1 201 ? -35.008 5.470 13.276 1.00 59.28 201 GLY A C 1
ATOM 1561 O O . GLY A 1 201 ? -34.671 6.626 13.501 1.00 59.28 201 GLY A O 1
ATOM 1562 N N . GLY A 1 202 ? -36.269 5.058 13.421 1.00 49.91 202 GLY A N 1
ATOM 1563 C CA . GLY A 1 202 ? -37.375 5.901 13.910 1.00 49.91 202 GLY A CA 1
ATOM 1564 C C . GLY A 1 202 ? -38.171 5.268 15.053 1.00 49.91 202 GLY A C 1
ATOM 1565 O O . GLY A 1 202 ? -38.961 5.938 15.707 1.00 49.91 202 GLY A O 1
ATOM 1566 N N . THR A 1 203 ? -37.928 3.998 15.367 1.00 47.00 203 THR A N 1
ATOM 1567 C CA . THR A 1 203 ? -38.733 3.230 16.327 1.00 47.00 203 THR A CA 1
ATOM 1568 C C . THR A 1 203 ? -38.375 3.479 17.796 1.00 47.00 203 THR A C 1
ATOM 1570 O O . THR A 1 203 ? -39.190 3.189 18.664 1.00 47.00 203 THR A O 1
ATOM 1573 N N . HIS A 1 204 ? -37.227 4.096 18.111 1.00 42.59 204 HIS A N 1
ATOM 1574 C CA . HIS A 1 204 ? -36.802 4.304 19.507 1.00 42.59 204 HIS A CA 1
ATOM 1575 C C . HIS A 1 204 ? -37.056 5.706 20.087 1.00 42.59 204 HIS A C 1
ATOM 1577 O O . HIS A 1 204 ? -36.977 5.879 21.302 1.00 42.59 204 HIS A O 1
ATOM 1583 N N . LYS A 1 205 ? -37.428 6.711 19.277 1.00 36.47 205 LYS A N 1
ATOM 1584 C CA . LYS A 1 205 ? -37.768 8.054 19.802 1.00 36.47 205 LYS A CA 1
ATOM 1585 C C . LYS A 1 205 ? -39.240 8.218 20.188 1.00 36.47 205 LYS A C 1
ATOM 1587 O O . LYS A 1 205 ? -39.525 9.024 21.069 1.00 36.47 205 LYS A O 1
ATOM 1592 N N . CYS A 1 206 ? -40.161 7.442 19.609 1.00 35.56 206 CYS A N 1
ATOM 1593 C CA . CYS A 1 206 ? -41.572 7.485 20.016 1.00 35.56 206 CYS A CA 1
ATOM 1594 C C . CYS A 1 206 ? -41.787 6.788 21.374 1.00 35.56 206 CYS A C 1
ATOM 1596 O O . CYS A 1 206 ? -42.446 7.335 22.251 1.00 35.56 206 CYS A O 1
ATOM 1598 N N . LEU A 1 207 ? -41.101 5.665 21.618 1.00 33.72 207 LEU A N 1
ATOM 1599 C CA . LEU A 1 207 ? -41.142 4.946 22.899 1.00 33.72 207 LEU A CA 1
ATOM 1600 C C . LEU A 1 207 ? -40.521 5.735 24.062 1.00 33.72 207 LEU A C 1
ATOM 1602 O O . LEU A 1 207 ? -41.039 5.687 25.172 1.00 33.72 207 LEU A O 1
ATOM 1606 N N . LEU A 1 208 ? -39.471 6.528 23.816 1.00 34.72 208 LEU A N 1
ATOM 1607 C CA . LEU A 1 208 ? -38.914 7.448 24.818 1.00 34.72 208 LEU A CA 1
ATOM 1608 C C . LEU A 1 208 ? -39.831 8.647 25.094 1.00 34.72 208 LEU A C 1
ATOM 1610 O O . LEU A 1 208 ? -39.845 9.142 26.219 1.00 34.72 208 LEU A O 1
ATOM 1614 N N . ARG A 1 209 ? -40.623 9.096 24.109 1.00 31.48 209 ARG A N 1
ATOM 1615 C CA . ARG A 1 209 ? -41.619 10.161 24.303 1.00 31.48 209 ARG A CA 1
ATOM 1616 C C . ARG A 1 209 ? -42.862 9.663 25.038 1.00 31.48 209 ARG A C 1
ATOM 1618 O O . ARG A 1 209 ? -43.391 10.414 25.847 1.00 31.48 209 ARG A O 1
ATOM 1625 N N . ILE A 1 210 ? -43.266 8.411 24.812 1.00 39.81 210 ILE A N 1
ATOM 1626 C CA . ILE A 1 210 ? -44.336 7.726 25.556 1.00 39.81 210 ILE A CA 1
ATOM 1627 C C . ILE A 1 210 ? -43.879 7.438 26.992 1.00 39.81 210 ILE A C 1
ATOM 1629 O O . ILE A 1 210 ? -44.616 7.714 27.929 1.00 39.81 210 ILE A O 1
ATOM 1633 N N . LYS A 1 211 ? -42.621 7.025 27.203 1.00 34.22 211 LYS A N 1
ATOM 1634 C CA . LYS A 1 211 ? -42.076 6.839 28.558 1.00 34.22 211 LYS A CA 1
ATOM 1635 C C . LYS A 1 211 ? -41.954 8.162 29.326 1.00 34.22 211 LYS A C 1
ATOM 1637 O O . LYS A 1 211 ? -42.407 8.244 30.451 1.00 34.22 211 LYS A O 1
ATOM 1642 N N . THR A 1 212 ? -41.517 9.247 28.677 1.00 38.16 212 THR A N 1
ATOM 1643 C CA . THR A 1 212 ? -41.483 10.602 29.285 1.00 38.16 212 THR A CA 1
ATOM 1644 C C . THR A 1 212 ? -42.835 11.329 29.349 1.00 38.16 212 THR A C 1
ATOM 1646 O O . THR A 1 212 ? -42.906 12.435 29.889 1.00 38.16 212 THR A O 1
ATOM 1649 N N . THR A 1 213 ? -43.908 10.772 28.777 1.00 38.28 213 THR A N 1
ATOM 1650 C CA . THR A 1 213 ? -45.281 11.238 29.048 1.00 38.28 213 THR A CA 1
ATOM 1651 C C . THR A 1 213 ? -45.928 10.417 30.155 1.00 38.28 213 THR A C 1
ATOM 1653 O O . THR A 1 213 ? -46.549 11.022 31.013 1.00 38.28 213 THR A O 1
ATOM 1656 N N . MET A 1 214 ? -45.668 9.106 30.238 1.00 43.47 214 MET A N 1
ATOM 1657 C CA . MET A 1 214 ? -46.103 8.280 31.375 1.00 43.47 214 MET A CA 1
ATOM 1658 C C . MET A 1 214 ? -45.349 8.600 32.678 1.00 43.47 214 MET A C 1
ATOM 1660 O O . MET A 1 214 ? -45.955 8.575 33.741 1.00 43.47 214 MET A O 1
ATOM 1664 N N . ASP A 1 215 ? -44.070 8.987 32.609 1.00 43.09 215 ASP A N 1
ATOM 1665 C CA . ASP A 1 215 ? -43.294 9.435 33.779 1.00 43.09 215 ASP A CA 1
ATOM 1666 C C . ASP A 1 215 ? -43.676 10.863 34.226 1.00 43.09 215 ASP A C 1
ATOM 1668 O O . ASP A 1 215 ? -43.352 11.273 35.337 1.00 43.09 215 ASP A O 1
ATOM 1672 N N . ARG A 1 216 ? -44.386 11.637 33.386 1.00 45.53 216 ARG A N 1
ATOM 1673 C CA . ARG A 1 216 ? -44.827 13.004 33.727 1.00 45.53 216 ARG A CA 1
ATOM 1674 C C . ARG A 1 216 ? -46.123 13.049 34.533 1.00 45.53 216 ARG A C 1
ATOM 1676 O O . ARG A 1 216 ? -46.420 14.087 35.117 1.00 45.53 216 ARG A O 1
ATOM 1683 N N . ASP A 1 217 ? -46.838 11.931 34.601 1.00 40.56 217 ASP A N 1
ATOM 1684 C CA . ASP A 1 217 ? -48.070 11.794 35.380 1.00 40.56 217 ASP A CA 1
ATOM 1685 C C . ASP A 1 217 ? -47.808 11.216 36.790 1.00 40.56 217 ASP A C 1
ATOM 1687 O O . ASP A 1 217 ? -48.750 10.974 37.542 1.00 40.56 217 ASP A O 1
ATOM 1691 N N . MET A 1 218 ? -46.535 11.024 37.181 1.00 47.59 218 MET A N 1
ATOM 1692 C CA . MET A 1 218 ? -46.141 10.436 38.475 1.00 47.59 218 MET A CA 1
ATOM 1693 C C . MET A 1 218 ? -45.331 11.374 39.397 1.00 47.59 218 MET A C 1
ATOM 1695 O O . MET A 1 218 ? -44.778 10.925 40.397 1.00 47.59 218 MET A O 1
ATOM 1699 N N . GLU A 1 219 ? -45.286 12.682 39.127 1.00 45.28 219 GLU A N 1
ATOM 1700 C CA . GLU A 1 219 ? -44.594 13.663 39.984 1.00 45.28 219 GLU A CA 1
ATOM 1701 C C . GLU A 1 219 ? -45.544 14.745 40.522 1.00 45.28 219 GLU A C 1
ATOM 1703 O O . GLU A 1 219 ? -45.411 15.937 40.256 1.00 45.28 219 GLU A O 1
ATOM 1708 N N . SER A 1 220 ? -46.501 14.335 41.356 1.00 40.50 220 SER A N 1
ATOM 1709 C CA . SER A 1 220 ? -47.084 15.211 42.379 1.00 40.50 220 SER A CA 1
ATOM 1710 C C . SER A 1 220 ? -46.387 14.925 43.715 1.00 40.50 220 SER A C 1
ATOM 1712 O O . SER A 1 220 ? -46.845 14.091 44.495 1.00 40.50 220 SER A O 1
ATOM 1714 N N . GLY A 1 221 ? -45.241 15.565 43.966 1.00 41.03 221 GLY A N 1
ATOM 1715 C CA . GLY A 1 221 ? -44.410 15.267 45.142 1.00 41.03 221 GLY A CA 1
ATOM 1716 C C . GLY A 1 221 ? -43.340 16.315 45.445 1.00 41.03 221 GLY A C 1
ATOM 1717 O O . GLY A 1 221 ? -42.169 15.989 45.623 1.00 41.03 221 GLY A O 1
ATOM 1718 N N . GLN A 1 222 ? -43.723 17.590 45.494 1.00 37.66 222 GLN A N 1
ATOM 1719 C CA . GLN A 1 222 ? -42.827 18.726 45.729 1.00 37.66 222 GLN A CA 1
ATOM 1720 C C . GLN A 1 222 ? -42.405 18.844 47.214 1.00 37.66 222 GLN A C 1
ATOM 1722 O O . GLN A 1 222 ? -42.752 19.809 47.886 1.00 37.66 222 GLN A O 1
ATOM 1727 N N . GLN A 1 223 ? -41.680 17.858 47.755 1.00 35.34 223 GLN A N 1
ATOM 1728 C CA . GLN A 1 223 ? -40.994 17.994 49.057 1.00 35.34 223 GLN A CA 1
ATOM 1729 C C . GLN A 1 223 ? -39.708 17.149 49.199 1.00 35.34 223 GLN A C 1
ATOM 1731 O O . GLN A 1 223 ? -39.005 17.274 50.196 1.00 35.34 223 GLN A O 1
ATOM 1736 N N . TYR A 1 224 ? -39.340 16.348 48.189 1.00 41.03 224 TYR A N 1
ATOM 1737 C CA . TYR A 1 224 ? -38.129 15.504 48.194 1.00 41.03 224 TYR A CA 1
ATOM 1738 C C . TYR A 1 224 ? -36.890 16.132 47.511 1.00 41.03 224 TYR A C 1
ATOM 1740 O O . TYR A 1 224 ? -35.779 15.630 47.652 1.00 41.03 224 TYR A O 1
ATOM 1748 N N . ALA A 1 225 ? -37.045 17.260 46.807 1.00 42.81 225 ALA A N 1
ATOM 1749 C CA . ALA A 1 225 ? -36.018 17.785 45.899 1.00 42.81 225 ALA A CA 1
ATOM 1750 C C . ALA A 1 225 ? -34.764 18.380 46.580 1.00 42.81 225 ALA A C 1
ATOM 1752 O O . ALA A 1 225 ? -33.687 18.355 45.987 1.00 42.81 225 ALA A O 1
ATOM 1753 N N . ASP A 1 226 ? -34.844 18.887 47.814 1.00 37.41 226 ASP A N 1
ATOM 1754 C CA . ASP A 1 226 ? -33.693 19.564 48.445 1.00 37.41 226 ASP A CA 1
ATOM 1755 C C . ASP A 1 226 ? -32.648 18.592 49.026 1.00 37.41 226 ASP A C 1
ATOM 1757 O O . ASP A 1 226 ? -31.449 18.882 49.023 1.00 37.41 226 ASP A O 1
ATOM 1761 N N . ILE A 1 227 ? -33.067 17.396 49.454 1.00 46.91 227 ILE A N 1
ATOM 1762 C CA . ILE A 1 227 ? -32.160 16.366 49.991 1.00 46.91 227 ILE A CA 1
ATOM 1763 C C . ILE A 1 227 ? -31.410 15.665 48.848 1.00 46.91 227 ILE A C 1
ATOM 1765 O O . ILE A 1 227 ? -30.193 15.480 48.934 1.00 46.91 227 ILE A O 1
ATOM 1769 N N . ASP A 1 228 ? -32.094 15.363 47.741 1.00 45.41 228 ASP A N 1
ATOM 1770 C CA . ASP A 1 228 ? -31.485 14.730 46.564 1.00 45.41 228 ASP A CA 1
ATOM 1771 C C . ASP A 1 228 ? -30.522 15.664 45.826 1.00 45.41 228 ASP A C 1
ATOM 1773 O O . ASP A 1 228 ? -29.500 15.218 45.302 1.00 45.41 228 ASP A O 1
ATOM 1777 N N . THR A 1 229 ? -30.774 16.976 45.839 1.00 45.16 229 THR A N 1
ATOM 1778 C CA . THR A 1 229 ? -29.866 17.951 45.218 1.00 45.16 229 THR A CA 1
ATOM 1779 C C . THR A 1 229 ? -28.563 18.081 46.014 1.00 45.16 229 THR A C 1
ATOM 1781 O O . THR A 1 229 ? -27.479 18.102 45.423 1.00 45.16 229 THR A O 1
ATOM 1784 N N . MET A 1 230 ? -28.624 18.073 47.352 1.00 43.41 230 MET A N 1
ATOM 1785 C CA . MET A 1 230 ? -27.428 18.051 48.206 1.00 43.41 230 MET A CA 1
ATOM 1786 C C . MET A 1 230 ? -26.679 16.709 48.150 1.00 43.41 230 MET A C 1
ATOM 1788 O O . MET A 1 230 ? -25.444 16.698 48.092 1.00 43.41 230 MET A O 1
ATOM 1792 N N . ALA A 1 231 ? -27.393 15.581 48.074 1.00 47.62 231 ALA A N 1
ATOM 1793 C CA . ALA A 1 231 ? -26.799 14.261 47.863 1.00 47.62 231 ALA A CA 1
ATOM 1794 C C . ALA A 1 231 ? -26.134 14.136 46.477 1.00 47.62 231 ALA A C 1
ATOM 1796 O O . ALA A 1 231 ? -25.027 13.609 46.372 1.00 47.62 231 ALA A O 1
ATOM 1797 N N . ALA A 1 232 ? -26.734 14.701 45.423 1.00 43.53 232 ALA A N 1
ATOM 1798 C CA . ALA A 1 232 ? -26.176 14.727 44.070 1.00 43.53 232 ALA A CA 1
ATOM 1799 C C . ALA A 1 232 ? -24.952 15.652 43.938 1.00 43.53 232 ALA A C 1
ATOM 1801 O O . ALA A 1 232 ? -24.032 15.352 43.171 1.00 43.53 232 ALA A O 1
ATOM 1802 N N . PHE A 1 233 ? -24.900 16.762 44.684 1.00 39.38 233 PHE A N 1
ATOM 1803 C CA . PHE A 1 233 ? -23.706 17.614 44.767 1.00 39.38 233 PHE A CA 1
ATOM 1804 C C . PHE A 1 233 ? -22.561 16.927 45.528 1.00 39.38 233 PHE A C 1
ATOM 1806 O O . PHE A 1 233 ? -21.411 16.996 45.083 1.00 39.38 233 PHE A O 1
ATOM 1813 N N . SER A 1 234 ? -22.873 16.208 46.614 1.00 48.34 234 SER A N 1
ATOM 1814 C CA . SER A 1 234 ? -21.918 15.364 47.346 1.00 48.34 234 SER A CA 1
ATOM 1815 C C . SER A 1 234 ? -21.367 14.236 46.462 1.00 48.34 234 SER A C 1
ATOM 1817 O O . SER A 1 234 ? -20.152 14.092 46.333 1.00 48.34 234 SER A O 1
ATOM 1819 N N . ASP A 1 235 ? -22.231 13.510 45.746 1.00 57.22 235 ASP A N 1
ATOM 1820 C CA . ASP A 1 235 ? -21.844 12.402 44.862 1.00 57.22 235 ASP A CA 1
ATOM 1821 C C . ASP A 1 235 ? -20.988 12.882 43.674 1.00 57.22 235 ASP A C 1
ATOM 1823 O O . ASP A 1 235 ? -19.958 12.286 43.361 1.00 57.22 235 ASP A O 1
ATOM 1827 N N . LYS A 1 236 ? -21.314 14.029 43.059 1.00 56.78 236 LYS A N 1
ATOM 1828 C CA . LYS A 1 236 ? -20.468 14.628 42.009 1.00 56.78 236 LYS A CA 1
ATOM 1829 C C . LYS A 1 236 ? -19.101 15.054 42.538 1.00 56.78 236 LYS A C 1
ATOM 1831 O O . LYS A 1 236 ? -18.098 14.761 41.891 1.00 56.78 236 LYS A O 1
ATOM 1836 N N . GLY A 1 237 ? -19.040 15.719 43.694 1.00 60.97 237 GLY A N 1
ATOM 1837 C CA . GLY A 1 237 ? -17.782 16.152 44.313 1.00 60.97 237 GLY A CA 1
ATOM 1838 C C . GLY A 1 237 ? -16.890 14.978 44.727 1.00 60.97 237 GLY A C 1
ATOM 1839 O O . GLY A 1 237 ? -15.684 14.996 44.475 1.00 60.97 237 GLY A O 1
ATOM 1840 N N . VAL A 1 238 ? -17.484 13.918 45.280 1.00 67.88 238 VAL A N 1
ATOM 1841 C CA . VAL A 1 238 ? -16.795 12.669 45.636 1.00 67.88 238 VAL A CA 1
ATOM 1842 C C . VAL A 1 238 ? -16.309 11.936 44.383 1.00 67.88 238 VAL A C 1
ATOM 1844 O O . VAL A 1 238 ? -15.154 11.509 44.346 1.00 67.88 238 VAL A O 1
ATOM 1847 N N . ARG A 1 239 ? -17.123 11.859 43.320 1.00 66.25 239 ARG A N 1
ATOM 1848 C CA . ARG A 1 239 ? -16.724 11.283 42.024 1.00 66.25 239 ARG A CA 1
ATOM 1849 C C . ARG A 1 239 ? -15.607 12.079 41.358 1.00 66.25 239 ARG A C 1
ATOM 1851 O O . ARG A 1 239 ? -14.630 11.480 40.932 1.00 66.25 239 ARG A O 1
ATOM 1858 N N . LEU A 1 240 ? -15.691 13.408 41.318 1.00 59.81 240 LEU A N 1
ATOM 1859 C CA . LEU A 1 240 ? -14.629 14.285 40.804 1.00 59.81 240 LEU A CA 1
ATOM 1860 C C . LEU A 1 240 ? -13.339 14.151 41.626 1.00 59.81 240 LEU A C 1
ATOM 1862 O O . LEU A 1 240 ? -12.251 14.080 41.057 1.00 59.81 240 LEU A O 1
ATOM 1866 N N . GLY A 1 241 ? -13.448 14.053 42.954 1.00 64.81 241 GLY A N 1
ATOM 1867 C CA . GLY A 1 241 ? -12.316 13.805 43.847 1.00 64.81 241 GLY A CA 1
ATOM 1868 C C . GLY A 1 241 ? -11.673 12.431 43.629 1.00 64.81 241 GLY A C 1
ATOM 1869 O O . GLY A 1 241 ? -10.447 12.315 43.630 1.00 64.81 241 GLY A O 1
ATOM 1870 N N . PHE A 1 242 ? -12.485 11.400 43.393 1.00 67.94 242 PHE A N 1
ATOM 1871 C CA . PHE A 1 242 ? -12.030 10.057 43.043 1.00 67.94 242 PHE A CA 1
ATOM 1872 C C . PHE A 1 242 ? -11.353 10.031 41.666 1.00 67.94 242 PHE A C 1
ATOM 1874 O O . PHE A 1 242 ? -10.212 9.591 41.558 1.00 67.94 242 PHE A O 1
ATOM 1881 N N . ILE A 1 243 ? -11.996 10.593 40.639 1.00 67.75 243 ILE A N 1
ATOM 1882 C CA . ILE A 1 243 ? -11.469 10.715 39.272 1.00 67.75 243 ILE A CA 1
ATOM 1883 C C . ILE A 1 243 ? -10.132 11.461 39.276 1.00 67.75 243 ILE A C 1
ATOM 1885 O O . ILE A 1 243 ? -9.162 10.973 38.704 1.00 67.75 243 ILE A O 1
ATOM 1889 N N . ARG A 1 244 ? -10.034 12.601 39.974 1.00 67.56 244 ARG A N 1
ATOM 1890 C CA . ARG A 1 244 ? -8.784 13.371 40.081 1.00 67.56 244 ARG A CA 1
ATOM 1891 C C . ARG A 1 244 ? -7.653 12.548 40.698 1.00 67.56 244 ARG A C 1
ATOM 1893 O O . ARG A 1 244 ? -6.518 12.654 40.244 1.00 67.56 244 ARG A O 1
ATOM 1900 N N . LYS A 1 245 ? -7.944 11.725 41.712 1.00 70.81 245 LYS A N 1
ATOM 1901 C CA . LYS A 1 245 ? -6.953 10.822 42.320 1.00 70.81 245 LYS A CA 1
ATOM 1902 C C . LYS A 1 245 ? -6.535 9.703 41.365 1.00 70.81 245 LYS A C 1
ATOM 1904 O O . LYS A 1 245 ? -5.345 9.433 41.261 1.00 70.81 245 LYS A O 1
ATOM 1909 N N . VAL A 1 246 ? -7.485 9.086 40.660 1.00 73.81 246 VAL A N 1
ATOM 1910 C CA . VAL A 1 246 ? -7.216 7.994 39.709 1.00 73.81 246 VAL A CA 1
ATOM 1911 C C . VAL A 1 246 ? -6.387 8.488 38.524 1.00 73.81 246 VAL A C 1
ATOM 1913 O O . VAL A 1 246 ? -5.332 7.926 38.253 1.00 73.81 246 VAL A O 1
ATOM 1916 N N . TYR A 1 247 ? -6.801 9.574 37.869 1.00 69.25 247 TYR A N 1
ATOM 1917 C CA . TYR A 1 247 ? -6.055 10.148 36.745 1.00 69.25 247 TYR A CA 1
ATOM 1918 C C . TYR A 1 247 ? -4.734 10.783 37.182 1.00 69.25 247 TYR A C 1
ATOM 1920 O O . TYR A 1 247 ? -3.749 10.682 36.462 1.00 69.25 247 TYR A O 1
ATOM 1928 N N . GLY A 1 248 ? -4.671 11.385 38.375 1.00 66.12 248 GLY A N 1
ATOM 1929 C CA . GLY A 1 248 ? -3.411 11.875 38.938 1.00 66.12 248 GLY A CA 1
ATOM 1930 C C . GLY A 1 248 ? -2.394 10.751 39.148 1.00 66.12 248 GLY A C 1
ATOM 1931 O O . GLY A 1 248 ? -1.219 10.915 38.824 1.00 66.12 248 GLY A O 1
ATOM 1932 N N . LEU A 1 249 ? -2.852 9.591 39.626 1.00 73.75 249 LEU A N 1
ATOM 1933 C CA . LEU A 1 249 ? -2.011 8.413 39.794 1.00 73.75 249 LEU A CA 1
ATOM 1934 C C . LEU A 1 249 ? -1.635 7.779 38.444 1.00 73.75 249 LEU A C 1
ATOM 1936 O O . LEU A 1 249 ? -0.465 7.475 38.242 1.00 73.75 249 LEU A O 1
ATOM 1940 N N . LEU A 1 250 ? -2.567 7.682 37.492 1.00 73.88 250 LEU A N 1
ATOM 1941 C CA . LEU A 1 250 ? -2.289 7.212 36.129 1.00 73.88 250 LEU A CA 1
ATOM 1942 C C . LEU A 1 250 ? -1.238 8.084 35.422 1.00 73.88 250 LEU A C 1
ATOM 1944 O O . LEU A 1 250 ? -0.294 7.560 34.840 1.00 73.88 250 LEU A O 1
ATOM 1948 N N . CYS A 1 251 ? -1.353 9.413 35.508 1.00 70.25 251 CYS A N 1
ATOM 1949 C CA . CYS A 1 251 ? -0.357 10.332 34.953 1.00 70.25 251 CYS A CA 1
ATOM 1950 C C . CYS A 1 251 ? 1.023 10.129 35.592 1.00 70.25 251 CYS A C 1
ATOM 1952 O O . CYS A 1 251 ? 2.029 10.140 34.885 1.00 70.25 251 CYS A O 1
ATOM 1954 N N . ALA A 1 252 ? 1.081 9.902 36.909 1.00 76.94 252 ALA A N 1
ATOM 1955 C CA . ALA A 1 252 ? 2.335 9.584 37.588 1.00 76.94 252 ALA A CA 1
ATOM 1956 C C . ALA A 1 252 ? 2.928 8.255 37.089 1.00 76.94 252 ALA A C 1
ATOM 1958 O O . ALA A 1 252 ? 4.129 8.178 36.837 1.00 76.94 252 ALA A O 1
ATOM 1959 N N . GLN A 1 253 ? 2.097 7.231 36.876 1.00 80.25 253 GLN A N 1
ATOM 1960 C CA . GLN A 1 253 ? 2.535 5.944 36.329 1.00 80.25 253 GLN A CA 1
ATOM 1961 C C . GLN A 1 253 ? 3.069 6.076 34.897 1.00 80.25 253 GLN A C 1
ATOM 1963 O O . GLN A 1 253 ? 4.141 5.554 34.594 1.00 80.25 253 GLN A O 1
ATOM 1968 N N . LEU A 1 254 ? 2.378 6.822 34.031 1.00 75.31 254 LEU A N 1
ATOM 1969 C CA . LEU A 1 254 ? 2.809 7.082 32.652 1.00 75.31 254 LEU A CA 1
ATOM 1970 C C . LEU A 1 254 ? 4.112 7.891 32.586 1.00 75.31 254 LEU A C 1
ATOM 1972 O O . LEU A 1 254 ? 4.953 7.627 31.730 1.00 75.31 254 LEU A O 1
ATOM 1976 N N . ALA A 1 255 ? 4.314 8.838 33.506 1.00 77.88 255 ALA A N 1
ATOM 1977 C CA . ALA A 1 255 ? 5.555 9.604 33.598 1.00 77.88 255 ALA A CA 1
ATOM 1978 C C . ALA A 1 255 ? 6.734 8.728 34.055 1.00 77.88 255 ALA A C 1
ATOM 1980 O O . ALA A 1 255 ? 7.803 8.771 33.449 1.00 77.88 255 ALA A O 1
ATOM 1981 N N . ILE A 1 256 ? 6.534 7.901 35.090 1.00 83.62 256 ILE A N 1
ATOM 1982 C CA . ILE A 1 256 ? 7.565 6.987 35.610 1.00 83.62 256 ILE A CA 1
ATOM 1983 C C . ILE A 1 256 ? 7.946 5.945 34.553 1.00 83.62 256 ILE A C 1
ATOM 1985 O O . ILE A 1 256 ? 9.129 5.731 34.299 1.00 83.62 256 ILE A O 1
ATOM 1989 N N . THR A 1 257 ? 6.962 5.322 33.902 1.00 84.38 257 THR A N 1
ATOM 1990 C CA . THR A 1 257 ? 7.210 4.311 32.860 1.00 84.38 257 THR A CA 1
ATOM 1991 C C . THR A 1 257 ? 7.905 4.914 31.641 1.00 84.38 257 THR A C 1
ATOM 1993 O O . THR A 1 257 ? 8.901 4.358 31.185 1.00 84.38 257 THR A O 1
ATOM 1996 N N . SER A 1 258 ? 7.475 6.094 31.179 1.00 79.56 258 SER A N 1
ATOM 1997 C CA . SER A 1 258 ? 8.158 6.836 30.107 1.00 79.56 258 SER A CA 1
ATOM 1998 C C . SER A 1 258 ? 9.606 7.185 30.463 1.00 79.56 258 SER A C 1
ATOM 2000 O O . SER A 1 258 ? 10.489 7.057 29.618 1.00 79.56 258 SER A O 1
ATOM 2002 N N . ALA A 1 259 ? 9.878 7.586 31.709 1.00 84.50 259 ALA A N 1
ATOM 2003 C CA . ALA A 1 259 ? 11.236 7.883 32.164 1.00 84.50 259 ALA A CA 1
ATOM 2004 C C . ALA A 1 259 ? 12.130 6.632 32.167 1.00 84.50 259 ALA A C 1
ATOM 2006 O O . ALA A 1 259 ? 13.266 6.690 31.697 1.00 84.50 259 ALA A O 1
ATOM 2007 N N . ILE A 1 260 ? 11.612 5.491 32.640 1.00 86.94 260 ILE A N 1
ATOM 2008 C CA . ILE A 1 260 ? 12.332 4.210 32.610 1.00 86.94 260 ILE A CA 1
ATOM 2009 C C . ILE A 1 260 ? 12.618 3.802 31.163 1.00 86.94 260 ILE A C 1
ATOM 2011 O O . ILE A 1 260 ? 13.767 3.530 30.827 1.00 86.94 260 ILE A O 1
ATOM 2015 N N . VAL A 1 261 ? 11.614 3.824 30.282 1.00 85.50 261 VAL A N 1
ATOM 2016 C CA . VAL A 1 261 ? 11.797 3.500 28.857 1.00 85.50 261 VAL A CA 1
ATOM 2017 C C . VAL A 1 261 ? 12.826 4.431 28.213 1.00 85.50 261 VAL A C 1
ATOM 2019 O O . VAL A 1 261 ? 13.701 3.956 27.493 1.00 85.50 261 VAL A O 1
ATOM 2022 N N . GLY A 1 262 ? 12.792 5.729 28.531 1.00 81.56 262 GLY A N 1
ATOM 2023 C CA . GLY A 1 262 ? 13.783 6.707 28.084 1.00 81.56 262 GLY A CA 1
ATOM 2024 C C . GLY A 1 262 ? 15.217 6.325 28.466 1.00 81.56 262 GLY A C 1
ATOM 2025 O O . GLY A 1 262 ? 16.104 6.377 27.617 1.00 81.56 262 GLY A O 1
ATOM 2026 N N . ILE A 1 263 ? 15.453 5.845 29.691 1.00 88.44 263 ILE A N 1
ATOM 2027 C CA . ILE A 1 263 ? 16.776 5.351 30.121 1.00 88.44 263 ILE A CA 1
ATOM 2028 C C . ILE A 1 263 ? 17.223 4.145 29.277 1.00 88.44 263 ILE A C 1
ATOM 2030 O O . ILE A 1 263 ? 18.387 4.064 28.884 1.00 88.44 263 ILE A O 1
ATOM 2034 N N . PHE A 1 264 ? 16.308 3.236 28.933 1.00 86.00 264 PHE A N 1
ATOM 2035 C CA . PHE A 1 264 ? 16.604 2.066 28.095 1.00 86.00 264 PHE A CA 1
ATOM 2036 C C . PHE A 1 264 ? 16.889 2.407 26.626 1.00 86.00 264 PHE A C 1
ATOM 2038 O O . PHE A 1 264 ? 17.514 1.606 25.930 1.00 86.00 264 PHE A O 1
ATOM 2045 N N . THR A 1 265 ? 16.511 3.603 26.158 1.00 81.81 265 THR A N 1
ATOM 2046 C CA . THR A 1 265 ? 16.912 4.082 24.822 1.00 81.81 265 THR A CA 1
ATOM 2047 C C . THR A 1 265 ? 18.394 4.461 24.741 1.00 81.81 265 THR A C 1
ATOM 2049 O O . THR A 1 265 ? 18.949 4.530 23.645 1.00 81.81 265 THR A O 1
ATOM 2052 N N . MET A 1 266 ? 19.072 4.660 25.881 1.00 84.06 266 MET A N 1
ATOM 2053 C CA . MET A 1 266 ? 20.508 4.936 25.906 1.00 84.06 266 MET A CA 1
ATOM 2054 C C . MET A 1 266 ? 21.303 3.693 25.490 1.00 84.06 266 MET A C 1
ATOM 2056 O O . MET A 1 266 ? 21.121 2.606 26.040 1.00 84.06 266 MET A O 1
ATOM 2060 N N . GLN A 1 267 ? 22.252 3.866 24.568 1.00 80.19 267 GLN A N 1
ATOM 2061 C CA . GLN A 1 267 ? 22.983 2.758 23.941 1.00 80.19 267 GLN A CA 1
ATOM 2062 C C . GLN A 1 267 ? 23.677 1.818 24.947 1.00 80.19 267 GLN A C 1
ATOM 2064 O O . GLN A 1 267 ? 23.691 0.599 24.756 1.00 80.19 267 GLN A O 1
ATOM 2069 N N . SER A 1 268 ? 24.214 2.362 26.044 1.00 85.56 268 SER A N 1
ATOM 2070 C CA . SER A 1 268 ? 24.860 1.580 27.107 1.00 85.56 268 SER A CA 1
ATOM 2071 C C . SER A 1 268 ? 23.876 0.653 27.828 1.00 85.56 268 SER A C 1
ATOM 2073 O O . SER A 1 268 ? 24.185 -0.513 28.068 1.00 85.56 268 SER A O 1
ATOM 2075 N N . VAL A 1 269 ? 22.674 1.152 28.129 1.00 86.06 269 VAL A N 1
ATOM 2076 C CA . VAL A 1 269 ? 21.622 0.400 28.831 1.00 86.06 269 VAL A CA 1
ATOM 2077 C C . VAL A 1 269 ? 20.990 -0.627 27.895 1.00 86.06 269 VAL A C 1
ATOM 2079 O O . VAL A 1 269 ? 20.797 -1.772 28.295 1.00 86.06 269 VAL A O 1
ATOM 2082 N N . LYS A 1 270 ? 20.767 -0.258 26.626 1.00 83.12 270 LYS A N 1
ATOM 2083 C CA . LYS A 1 270 ? 20.297 -1.166 25.569 1.00 83.12 270 LYS A CA 1
ATOM 2084 C C . LYS A 1 270 ? 21.210 -2.389 25.440 1.00 83.12 270 LYS A C 1
ATOM 2086 O O . LYS A 1 270 ? 20.744 -3.522 25.496 1.00 83.12 270 LYS A O 1
ATOM 2091 N N . THR A 1 271 ? 22.522 -2.164 25.353 1.00 81.94 271 THR A N 1
ATOM 2092 C CA . THR A 1 271 ? 23.515 -3.244 25.216 1.00 81.94 271 THR A CA 1
ATOM 2093 C C . THR A 1 271 ? 23.546 -4.151 26.450 1.00 81.94 271 THR A C 1
ATOM 2095 O O . THR A 1 271 ? 23.585 -5.372 26.315 1.00 81.94 271 THR A O 1
ATOM 2098 N N . TYR A 1 272 ? 23.477 -3.568 27.650 1.00 87.31 272 TYR A N 1
ATOM 2099 C CA . TYR A 1 272 ? 23.441 -4.323 28.904 1.00 87.31 272 TYR A CA 1
ATOM 2100 C C . TYR A 1 272 ? 22.158 -5.159 29.052 1.00 87.31 272 TYR A C 1
ATOM 2102 O O . TYR A 1 272 ? 22.228 -6.338 29.390 1.00 87.31 272 TYR A O 1
ATOM 2110 N N . SER A 1 273 ? 20.994 -4.585 28.731 1.00 85.75 273 SER A N 1
ATOM 2111 C CA . SER A 1 273 ? 19.699 -5.276 28.786 1.00 85.75 273 SER A CA 1
ATOM 2112 C C . SER A 1 273 ? 19.626 -6.465 27.825 1.00 85.75 273 SER A C 1
ATOM 2114 O O . SER A 1 273 ? 19.024 -7.483 28.155 1.00 85.75 273 SER A O 1
ATOM 2116 N N . VAL A 1 274 ? 20.235 -6.349 26.641 1.00 80.88 274 VAL A N 1
ATOM 2117 C CA . VAL A 1 274 ? 20.300 -7.445 25.660 1.00 80.88 274 VAL A CA 1
ATOM 2118 C C . VAL A 1 274 ? 21.291 -8.531 26.096 1.00 80.88 274 VAL A C 1
ATOM 2120 O O . VAL A 1 274 ? 21.067 -9.707 25.819 1.00 80.88 274 VAL A O 1
ATOM 2123 N N . ALA A 1 275 ? 22.371 -8.162 26.793 1.00 82.69 275 ALA A N 1
ATOM 2124 C CA . ALA A 1 275 ? 23.354 -9.113 27.314 1.00 82.69 275 ALA A CA 1
ATOM 2125 C C . ALA A 1 275 ? 22.825 -9.954 28.493 1.00 82.69 275 ALA A C 1
ATOM 2127 O O . ALA A 1 275 ? 23.277 -11.084 28.670 1.00 82.69 275 ALA A O 1
ATOM 2128 N N . HIS A 1 276 ? 21.869 -9.419 29.259 1.00 83.69 276 HIS A N 1
ATOM 2129 C CA . HIS A 1 276 ? 21.336 -10.015 30.488 1.00 83.69 276 HIS A CA 1
ATOM 2130 C C . HIS A 1 276 ? 19.807 -10.224 30.427 1.00 83.69 276 HIS A C 1
ATOM 2132 O O . HIS A 1 276 ? 19.051 -9.535 31.125 1.00 83.69 276 HIS A O 1
ATOM 2138 N N . PRO A 1 277 ? 19.307 -11.167 29.603 1.00 80.12 277 PRO A N 1
ATOM 2139 C CA . PRO A 1 277 ? 17.872 -11.429 29.449 1.00 80.12 277 PRO A CA 1
ATOM 2140 C C . PRO A 1 277 ? 17.185 -11.924 30.735 1.00 80.12 277 PRO A C 1
ATOM 2142 O O . PRO A 1 277 ? 15.964 -11.843 30.853 1.00 80.12 277 PRO A O 1
ATOM 2145 N N . GLU A 1 278 ? 17.933 -12.409 31.726 1.00 85.06 278 GLU A N 1
ATOM 2146 C CA . GLU A 1 278 ? 17.433 -12.772 33.056 1.00 85.06 278 GLU A CA 1
ATOM 2147 C C . GLU A 1 278 ? 16.709 -11.615 33.758 1.00 85.06 278 GLU A C 1
ATOM 2149 O O . GLU A 1 278 ? 15.730 -11.841 34.471 1.00 85.06 278 GLU A O 1
ATOM 2154 N N . LEU A 1 279 ? 17.127 -10.371 33.504 1.00 82.75 279 LEU A N 1
ATOM 2155 C CA . LEU A 1 279 ? 16.513 -9.184 34.093 1.00 82.75 279 LEU A CA 1
ATOM 2156 C C . LEU A 1 279 ? 15.057 -9.011 33.641 1.00 82.75 279 LEU A C 1
ATOM 2158 O O . LEU A 1 279 ? 14.207 -8.609 34.437 1.00 82.75 279 LEU A O 1
ATOM 2162 N N . PHE A 1 280 ? 14.752 -9.371 32.391 1.00 85.00 280 PHE A N 1
ATOM 2163 C CA . PHE A 1 280 ? 13.389 -9.360 31.860 1.00 85.00 280 PHE A CA 1
ATOM 2164 C C . PHE A 1 280 ? 12.493 -10.345 32.622 1.00 85.00 280 PHE A C 1
ATOM 2166 O O . PHE A 1 280 ? 11.413 -9.980 33.082 1.00 85.00 280 PHE A O 1
ATOM 2173 N N . TRP A 1 281 ? 12.954 -11.582 32.822 1.00 83.25 281 TRP A N 1
ATOM 2174 C CA . TRP A 1 281 ? 12.173 -12.617 33.506 1.00 83.25 281 TRP A CA 1
ATOM 2175 C C . TRP A 1 281 ? 11.979 -12.332 34.997 1.00 83.25 281 TRP A C 1
ATOM 2177 O O . TRP A 1 281 ? 10.908 -12.609 35.539 1.00 83.25 281 TRP A O 1
ATOM 2187 N N . ILE A 1 282 ? 12.973 -11.726 35.653 1.00 86.44 282 ILE A N 1
ATOM 2188 C CA . ILE A 1 282 ? 12.849 -11.262 37.040 1.00 86.44 282 ILE A CA 1
ATOM 2189 C C . ILE A 1 282 ? 11.771 -10.175 37.141 1.00 86.44 282 ILE A C 1
ATOM 2191 O O . ILE A 1 282 ? 10.877 -10.274 37.983 1.00 86.44 282 ILE A O 1
ATOM 2195 N N . ALA A 1 283 ? 11.800 -9.171 36.258 1.00 86.19 283 ALA A N 1
ATOM 2196 C CA . ALA A 1 283 ? 10.780 -8.125 36.226 1.00 86.19 283 ALA A CA 1
ATOM 2197 C C . ALA A 1 283 ? 9.382 -8.690 35.910 1.00 86.19 283 ALA A C 1
ATOM 2199 O O . ALA A 1 283 ? 8.402 -8.302 36.549 1.00 86.19 283 ALA A O 1
ATOM 2200 N N . PHE A 1 284 ? 9.290 -9.673 35.007 1.00 84.12 284 PHE A N 1
ATOM 2201 C CA . PHE A 1 284 ? 8.047 -10.383 34.691 1.00 84.12 284 PHE A CA 1
ATOM 2202 C C . PHE A 1 284 ? 7.470 -11.105 35.911 1.00 84.12 284 PHE A C 1
ATOM 2204 O O . PHE A 1 284 ? 6.281 -10.974 36.205 1.00 84.12 284 PHE A O 1
ATOM 2211 N N . ALA A 1 285 ? 8.309 -11.820 36.664 1.00 82.94 285 ALA A N 1
ATOM 2212 C CA . ALA A 1 285 ? 7.892 -12.505 37.882 1.00 82.94 285 ALA A CA 1
ATOM 2213 C C . ALA A 1 285 ? 7.387 -11.518 38.949 1.00 82.94 285 ALA A C 1
ATOM 2215 O O . ALA A 1 285 ? 6.345 -11.757 39.561 1.00 82.94 285 ALA A O 1
ATOM 2216 N N . ILE A 1 286 ? 8.069 -10.382 39.136 1.00 87.06 286 ILE A N 1
ATOM 2217 C CA . ILE A 1 286 ? 7.641 -9.327 40.069 1.00 87.06 286 ILE A CA 1
ATOM 2218 C C . ILE A 1 286 ? 6.284 -8.741 39.644 1.00 87.06 286 ILE A C 1
ATOM 2220 O O . ILE A 1 286 ? 5.384 -8.596 40.477 1.00 87.06 286 ILE A O 1
ATOM 2224 N N . MET A 1 287 ? 6.094 -8.453 38.354 1.00 85.69 287 MET A N 1
ATOM 2225 C CA . MET A 1 287 ? 4.818 -7.974 37.812 1.00 85.69 287 MET A CA 1
ATOM 2226 C C . MET A 1 287 ? 3.686 -8.998 38.032 1.00 85.69 287 MET A C 1
ATOM 2228 O O . MET A 1 287 ? 2.596 -8.639 38.478 1.00 85.69 287 MET A O 1
ATOM 2232 N N . LEU A 1 288 ? 3.941 -10.287 37.788 1.00 81.31 288 LEU A N 1
ATOM 2233 C CA . LEU A 1 288 ? 2.952 -11.350 37.980 1.00 81.31 288 LEU A CA 1
ATOM 2234 C C . LEU A 1 288 ? 2.570 -11.523 39.464 1.00 81.31 288 LEU A C 1
ATOM 2236 O O . LEU A 1 288 ? 1.394 -11.617 39.812 1.00 81.31 288 LEU A O 1
ATOM 2240 N N . VAL A 1 289 ? 3.554 -11.531 40.366 1.00 84.56 289 VAL A N 1
ATOM 2241 C CA . VAL A 1 289 ? 3.304 -11.656 41.811 1.00 84.56 289 VAL A CA 1
ATOM 2242 C C . VAL A 1 289 ? 2.516 -10.454 42.330 1.00 84.56 289 VAL A C 1
ATOM 2244 O O . VAL A 1 289 ? 1.581 -10.623 43.118 1.00 84.56 289 VAL A O 1
ATOM 2247 N N . THR A 1 290 ? 2.846 -9.243 41.878 1.00 83.81 290 THR A N 1
ATOM 2248 C CA . THR A 1 290 ? 2.136 -8.024 42.293 1.00 83.81 290 THR A CA 1
ATOM 2249 C C . THR A 1 290 ? 0.697 -7.988 41.787 1.00 83.81 290 THR A C 1
ATOM 2251 O O . THR A 1 290 ? -0.200 -7.687 42.580 1.00 83.81 290 THR A O 1
ATOM 2254 N N . ILE A 1 291 ? 0.434 -8.365 40.529 1.00 79.88 291 ILE A N 1
ATOM 2255 C CA . ILE A 1 291 ? -0.933 -8.381 39.986 1.00 79.88 291 ILE A CA 1
ATOM 2256 C C . ILE A 1 291 ? -1.797 -9.469 40.638 1.00 79.88 291 ILE A C 1
ATOM 2258 O O . ILE A 1 291 ? -2.929 -9.188 41.038 1.00 79.88 291 ILE A O 1
ATOM 2262 N N . ILE A 1 292 ? -1.253 -10.675 40.855 1.00 77.75 292 ILE A N 1
ATOM 2263 C CA . ILE A 1 292 ? -1.952 -11.765 41.557 1.00 77.75 292 ILE A CA 1
ATOM 2264 C C . ILE A 1 292 ? -2.253 -11.353 43.002 1.00 77.75 292 ILE A C 1
ATOM 2266 O O . ILE A 1 292 ? -3.368 -11.550 43.482 1.00 77.75 292 ILE A O 1
ATOM 2270 N N . SER A 1 293 ? -1.301 -10.713 43.685 1.00 78.75 293 SER A N 1
ATOM 2271 C CA . SER A 1 293 ? -1.501 -10.225 45.056 1.00 78.75 293 SER A CA 1
ATOM 2272 C C . SER A 1 293 ? -2.611 -9.172 45.136 1.00 78.75 293 SER A C 1
ATOM 2274 O O . SER A 1 293 ? -3.427 -9.210 46.054 1.00 78.75 293 SER A O 1
ATOM 2276 N N . MET A 1 294 ? -2.699 -8.253 44.169 1.00 76.62 294 MET A N 1
ATOM 2277 C CA . MET A 1 294 ? -3.777 -7.255 44.115 1.00 76.62 294 MET A CA 1
ATOM 2278 C C . MET A 1 294 ? -5.141 -7.855 43.729 1.00 76.62 294 MET A C 1
ATOM 2280 O O . MET A 1 294 ? -6.175 -7.361 44.192 1.00 76.62 294 MET A O 1
ATOM 2284 N N . ALA A 1 295 ? -5.161 -8.911 42.911 1.00 75.12 295 ALA A N 1
ATOM 2285 C CA . ALA A 1 295 ? -6.381 -9.598 42.487 1.00 75.12 295 ALA A CA 1
ATOM 2286 C C . ALA A 1 295 ? -6.958 -10.508 43.587 1.00 75.12 295 ALA A C 1
ATOM 2288 O O . ALA A 1 295 ? -8.153 -10.436 43.881 1.00 75.12 295 ALA A O 1
ATOM 2289 N N . CYS A 1 296 ? -6.112 -11.324 44.223 1.00 75.00 296 CYS A N 1
ATOM 2290 C CA . CYS A 1 296 ? -6.516 -12.345 45.193 1.00 75.00 296 CYS A CA 1
ATOM 2291 C C . CYS A 1 296 ? -6.677 -11.795 46.620 1.00 75.00 296 CYS A C 1
ATOM 2293 O O . CYS A 1 296 ? -7.512 -12.287 47.379 1.00 75.00 296 CYS A O 1
ATOM 2295 N N . CYS A 1 297 ? -5.922 -10.756 47.003 1.00 77.56 297 CYS A N 1
ATOM 2296 C CA . CYS A 1 297 ? -5.922 -10.239 48.373 1.00 77.56 297 CYS A CA 1
ATOM 2297 C C . CYS A 1 297 ? -6.645 -8.890 48.469 1.00 77.56 297 CYS A C 1
ATOM 2299 O O . CYS A 1 297 ? -6.088 -7.820 48.210 1.00 77.56 297 CYS A O 1
ATOM 2301 N N . SER A 1 298 ? -7.885 -8.916 48.967 1.00 70.50 298 SER A N 1
ATOM 2302 C CA . SER A 1 298 ? -8.676 -7.700 49.216 1.00 70.50 298 SER A CA 1
ATOM 2303 C C . SER A 1 298 ? -7.989 -6.726 50.187 1.00 70.50 298 SER A C 1
ATOM 2305 O O . SER A 1 298 ? -8.134 -5.513 50.032 1.00 70.50 298 SER A O 1
ATOM 2307 N N . SER A 1 299 ? -7.199 -7.246 51.136 1.00 76.00 299 SER A N 1
ATOM 2308 C CA . SER A 1 299 ? -6.411 -6.462 52.097 1.00 76.00 299 SER A CA 1
ATOM 2309 C C . SER A 1 299 ? -5.309 -5.639 51.421 1.00 76.00 299 SER A C 1
ATOM 2311 O O . SER A 1 299 ? -5.081 -4.505 51.828 1.00 76.00 299 SER A O 1
ATOM 2313 N N . VAL A 1 300 ? -4.665 -6.163 50.372 1.00 76.38 300 VAL A N 1
ATOM 2314 C CA . VAL A 1 300 ? -3.606 -5.455 49.626 1.00 76.38 300 VAL A CA 1
ATOM 2315 C C . VAL A 1 300 ? -4.210 -4.352 48.759 1.00 76.38 300 VAL A C 1
ATOM 2317 O O . VAL A 1 300 ? -3.727 -3.227 48.762 1.00 76.38 300 VAL A O 1
ATOM 2320 N N . ARG A 1 301 ? -5.327 -4.636 48.080 1.00 76.75 301 ARG A N 1
ATOM 2321 C CA . ARG A 1 301 ? -6.002 -3.672 47.197 1.00 76.75 301 ARG A CA 1
ATOM 2322 C C . ARG A 1 301 ? -6.685 -2.519 47.941 1.00 76.75 301 ARG A C 1
ATOM 2324 O O . ARG A 1 301 ? -6.794 -1.424 47.398 1.00 76.75 301 ARG A O 1
ATOM 2331 N N . ARG A 1 302 ? -7.210 -2.764 49.149 1.00 74.62 302 ARG A N 1
ATOM 2332 C CA . ARG A 1 302 ? -8.093 -1.809 49.850 1.00 74.62 302 ARG A CA 1
ATOM 2333 C C . ARG A 1 302 ? -7.448 -1.085 51.035 1.00 74.62 302 ARG A C 1
ATOM 2335 O O . ARG A 1 302 ? -8.011 -0.086 51.470 1.00 74.62 302 ARG A O 1
ATOM 2342 N N . LYS A 1 303 ? -6.306 -1.545 51.565 1.00 81.50 303 LYS A N 1
ATOM 2343 C CA . LYS A 1 303 ? -5.632 -0.882 52.698 1.00 81.50 303 LYS A CA 1
ATOM 2344 C C . LYS A 1 303 ? -4.482 0.006 52.225 1.00 81.50 303 LYS A C 1
ATOM 2346 O O . LYS A 1 303 ? -3.578 -0.460 51.537 1.00 81.50 303 LYS A O 1
ATOM 2351 N N . SER A 1 304 ? -4.494 1.265 52.656 1.00 75.88 304 SER A N 1
ATOM 2352 C CA . SER A 1 304 ? -3.331 2.156 52.569 1.00 75.88 304 SER A CA 1
ATOM 2353 C C . SER A 1 304 ? -2.341 1.812 53.691 1.00 75.88 304 SER A C 1
ATOM 2355 O O . SER A 1 304 ? -2.797 1.577 54.813 1.00 75.88 304 SER A O 1
ATOM 2357 N N . PRO A 1 305 ? -1.021 1.748 53.438 1.00 81.88 305 PRO A N 1
ATOM 2358 C CA . PRO A 1 305 ? -0.328 2.128 52.199 1.00 81.88 305 PRO A CA 1
ATOM 2359 C C . PRO A 1 305 ? -0.112 0.975 51.201 1.00 81.88 305 PRO A C 1
ATOM 2361 O O . PRO A 1 305 ? 0.472 1.193 50.142 1.00 81.88 305 PRO A O 1
ATOM 2364 N N . MET A 1 306 ? -0.559 -0.247 51.520 1.00 79.56 306 MET A N 1
ATOM 2365 C CA . MET A 1 306 ? -0.272 -1.454 50.726 1.00 79.56 306 MET A CA 1
ATOM 2366 C C . MET A 1 306 ? -0.736 -1.340 49.274 1.00 79.56 306 MET A C 1
ATOM 2368 O O . MET A 1 306 ? -0.027 -1.779 48.373 1.00 79.56 306 MET A O 1
ATOM 2372 N N . ASN A 1 307 ? -1.880 -0.699 49.039 1.00 78.69 307 ASN A N 1
ATOM 2373 C CA . ASN A 1 307 ? -2.394 -0.458 47.695 1.00 78.69 307 ASN A CA 1
ATOM 2374 C C . ASN A 1 307 ? -1.440 0.394 46.839 1.00 78.69 307 ASN A C 1
ATOM 2376 O O . ASN A 1 307 ? -1.204 0.052 45.689 1.00 78.69 307 ASN A O 1
ATOM 2380 N N . ILE A 1 308 ? -0.860 1.462 47.393 1.00 82.06 308 ILE A N 1
ATOM 2381 C CA . ILE A 1 308 ? 0.072 2.348 46.683 1.00 82.06 308 ILE A CA 1
ATOM 2382 C C . ILE A 1 308 ? 1.432 1.665 46.511 1.00 82.06 308 ILE A C 1
ATOM 2384 O O . ILE A 1 308 ? 2.036 1.784 45.451 1.00 82.06 308 ILE A O 1
ATOM 2388 N N . ILE A 1 309 ? 1.898 0.915 47.514 1.00 85.75 309 ILE A N 1
ATOM 2389 C CA . ILE A 1 309 ? 3.185 0.205 47.455 1.00 85.75 309 ILE A CA 1
ATOM 2390 C C . ILE A 1 309 ? 3.167 -0.868 46.363 1.00 85.75 309 ILE A C 1
ATOM 2392 O O . ILE A 1 309 ? 4.052 -0.889 45.511 1.00 85.75 309 ILE A O 1
ATOM 2396 N N . PHE A 1 310 ? 2.151 -1.737 46.350 1.00 83.75 310 PHE A N 1
ATOM 2397 C CA . PHE A 1 310 ? 2.041 -2.791 45.337 1.00 83.75 310 PHE A CA 1
ATOM 2398 C C . PHE A 1 310 ? 1.790 -2.222 43.940 1.00 83.75 310 PHE A C 1
ATOM 2400 O O . PHE A 1 310 ? 2.327 -2.748 42.969 1.00 83.75 310 PHE A O 1
ATOM 2407 N N . LEU A 1 311 ? 1.038 -1.124 43.838 1.00 83.56 311 LEU A N 1
ATOM 2408 C CA . LEU A 1 311 ? 0.812 -0.433 42.571 1.00 83.56 311 LEU A CA 1
ATOM 2409 C C . LEU A 1 311 ? 2.083 0.254 42.051 1.00 83.56 311 LEU A C 1
ATOM 2411 O O . LEU A 1 311 ? 2.363 0.204 40.856 1.00 83.56 311 LEU A O 1
ATOM 2415 N N . GLY A 1 312 ? 2.892 0.838 42.938 1.00 83.06 312 GLY A N 1
ATOM 2416 C CA . GLY A 1 312 ? 4.210 1.374 42.605 1.00 83.06 312 GLY A CA 1
ATOM 2417 C C . GLY A 1 312 ? 5.171 0.280 42.141 1.00 83.06 312 GLY A C 1
ATOM 2418 O O . GLY A 1 312 ? 5.777 0.416 41.083 1.00 83.06 312 GLY A O 1
ATOM 2419 N N . LEU A 1 313 ? 5.254 -0.836 42.874 1.00 88.19 313 LEU A N 1
ATOM 2420 C CA . LEU A 1 313 ? 6.093 -1.983 42.507 1.00 88.19 313 LEU A CA 1
ATOM 2421 C C . LEU A 1 313 ? 5.687 -2.578 41.151 1.00 88.19 313 LEU A C 1
ATOM 2423 O O . LEU A 1 313 ? 6.553 -2.862 40.327 1.00 88.19 313 LEU A O 1
ATOM 2427 N N . PHE A 1 314 ? 4.382 -2.701 40.903 1.00 87.06 314 PHE A N 1
ATOM 2428 C CA . PHE A 1 314 ? 3.841 -3.092 39.604 1.00 87.06 314 PHE A CA 1
ATOM 2429 C C . PHE A 1 314 ? 4.287 -2.125 38.497 1.00 87.06 314 PHE A C 1
ATOM 2431 O O . PHE A 1 314 ? 4.832 -2.563 37.492 1.00 87.06 314 PHE A O 1
ATOM 2438 N N . THR A 1 315 ? 4.153 -0.813 38.720 1.00 86.81 315 THR A N 1
ATOM 2439 C CA . THR A 1 315 ? 4.522 0.230 37.743 1.00 86.81 315 THR A CA 1
ATOM 2440 C C . THR A 1 315 ? 6.012 0.197 37.390 1.00 86.81 315 THR A C 1
ATOM 2442 O O . THR A 1 315 ? 6.380 0.332 36.226 1.00 86.81 315 THR A O 1
ATOM 2445 N N . PHE A 1 316 ? 6.888 0.003 38.380 1.00 88.19 316 PHE A N 1
ATOM 2446 C CA . PHE A 1 316 ? 8.328 -0.119 38.143 1.00 88.19 316 PHE A CA 1
ATOM 2447 C C . PHE A 1 316 ? 8.681 -1.403 37.385 1.00 88.19 316 PHE A C 1
ATOM 2449 O O . PHE A 1 316 ? 9.486 -1.354 36.456 1.00 88.19 316 PHE A O 1
ATOM 2456 N N . ALA A 1 317 ? 8.076 -2.536 37.754 1.00 86.62 317 ALA A N 1
ATOM 2457 C CA . ALA A 1 317 ? 8.299 -3.812 37.076 1.00 86.62 317 ALA A CA 1
ATOM 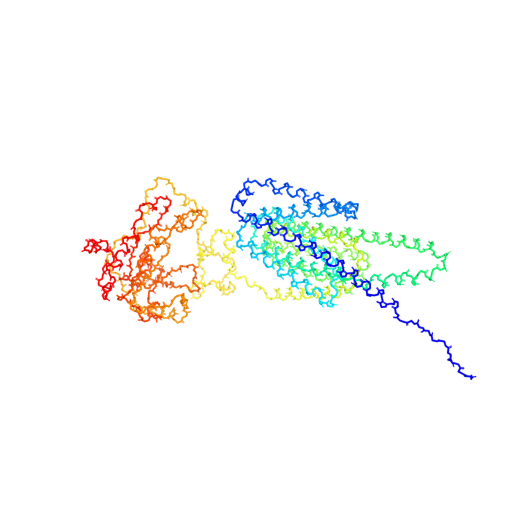2458 C C . ALA A 1 317 ? 7.806 -3.778 35.619 1.00 86.62 317 ALA A C 1
ATOM 2460 O O . ALA A 1 317 ? 8.521 -4.210 34.717 1.00 86.62 317 ALA A O 1
ATOM 2461 N N . GLU A 1 318 ? 6.628 -3.202 35.378 1.00 85.38 318 GLU A N 1
ATOM 2462 C CA . GLU A 1 318 ? 6.066 -2.998 34.041 1.00 85.38 318 GLU A CA 1
ATOM 2463 C C . GLU A 1 318 ? 6.919 -2.033 33.205 1.00 85.38 318 GLU A C 1
ATOM 2465 O O . GLU A 1 318 ? 7.261 -2.341 32.064 1.00 85.38 318 GLU A O 1
ATOM 2470 N N . GLY A 1 319 ? 7.347 -0.904 33.779 1.00 85.19 319 GLY A N 1
ATOM 2471 C CA . GLY A 1 319 ? 8.248 0.036 33.109 1.00 85.19 319 GLY A CA 1
ATOM 2472 C C . GLY A 1 319 ? 9.581 -0.603 32.712 1.00 85.19 319 GLY A C 1
ATOM 2473 O O . GLY A 1 319 ? 10.075 -0.362 31.611 1.00 85.19 319 GLY A O 1
ATOM 2474 N N . PHE A 1 320 ? 10.142 -1.462 33.569 1.00 89.00 320 PHE A N 1
ATOM 2475 C CA . PHE A 1 320 ? 11.361 -2.215 33.267 1.00 89.00 320 PHE A CA 1
ATOM 2476 C C . PHE A 1 320 ? 11.142 -3.242 32.148 1.00 89.00 320 PHE A C 1
ATOM 2478 O O . PHE A 1 320 ? 11.975 -3.349 31.252 1.00 89.00 320 PHE A O 1
ATOM 2485 N N . LEU A 1 321 ? 10.021 -3.971 32.156 1.00 86.44 321 LEU A N 1
ATOM 2486 C CA . LEU A 1 321 ? 9.659 -4.914 31.088 1.00 86.44 321 LEU A CA 1
ATOM 2487 C C . LEU A 1 321 ? 9.506 -4.219 29.737 1.00 86.44 321 LEU A C 1
ATOM 2489 O O . LEU A 1 321 ? 10.041 -4.693 28.732 1.00 86.44 321 LEU A O 1
ATOM 2493 N N . LEU A 1 322 ? 8.803 -3.085 29.720 1.00 84.12 322 LEU A N 1
ATOM 2494 C CA . LEU A 1 322 ? 8.655 -2.255 28.530 1.00 84.12 322 LEU A CA 1
ATOM 2495 C C . LEU A 1 322 ? 10.021 -1.750 28.056 1.00 84.12 322 LEU A C 1
ATOM 2497 O O . LEU A 1 322 ? 10.336 -1.923 26.885 1.00 84.12 322 LEU A O 1
ATOM 2501 N N . GLY A 1 323 ? 10.870 -1.233 28.950 1.00 85.69 323 GLY A N 1
ATOM 2502 C CA . GLY A 1 323 ? 12.236 -0.802 28.624 1.00 85.69 323 GLY A CA 1
ATOM 2503 C C . GLY A 1 323 ? 13.123 -1.923 28.062 1.00 85.69 323 GLY A C 1
ATOM 2504 O O . GLY A 1 323 ? 13.808 -1.754 27.054 1.00 85.69 323 GLY A O 1
ATOM 2505 N N . ALA A 1 324 ? 13.080 -3.111 28.663 1.00 84.19 324 ALA A N 1
ATOM 2506 C CA . ALA A 1 324 ? 13.808 -4.274 28.164 1.00 84.19 324 ALA A CA 1
ATOM 2507 C C . ALA A 1 324 ? 13.276 -4.729 26.794 1.00 84.19 324 ALA A C 1
ATOM 2509 O O . ALA A 1 324 ? 14.052 -5.137 25.933 1.00 84.19 324 ALA A O 1
ATOM 2510 N N . THR A 1 325 ? 11.972 -4.605 26.548 1.00 81.88 325 THR A N 1
ATOM 2511 C CA . THR A 1 325 ? 11.368 -4.915 25.245 1.00 81.88 325 THR A CA 1
ATOM 2512 C C . THR A 1 325 ? 11.776 -3.890 24.187 1.00 81.88 325 THR A C 1
ATOM 2514 O O . THR A 1 325 ? 12.176 -4.272 23.089 1.00 81.88 325 THR A O 1
ATOM 2517 N N . THR A 1 326 ? 11.756 -2.593 24.511 1.00 82.19 326 THR A N 1
ATOM 2518 C CA . THR A 1 326 ? 12.169 -1.521 23.590 1.00 82.19 326 THR A CA 1
ATOM 2519 C C . THR A 1 326 ? 13.657 -1.580 23.254 1.00 82.19 326 THR A C 1
ATOM 2521 O O . THR A 1 326 ? 14.051 -1.113 22.189 1.00 82.19 326 THR A O 1
ATOM 2524 N N . SER A 1 327 ? 14.479 -2.238 24.082 1.00 83.19 327 SER A N 1
ATOM 2525 C CA . SER A 1 327 ? 15.896 -2.493 23.789 1.00 83.19 327 SER A CA 1
ATOM 2526 C C . SER A 1 327 ? 16.139 -3.367 22.543 1.00 83.19 327 SER A C 1
ATOM 2528 O O . SER A 1 327 ? 17.252 -3.394 22.020 1.00 83.19 327 SER A O 1
ATOM 2530 N N . TYR A 1 328 ? 15.109 -4.038 22.019 1.00 77.31 328 TYR A N 1
ATOM 2531 C CA . TYR A 1 328 ? 15.182 -4.787 20.760 1.00 77.31 328 TYR A CA 1
ATOM 2532 C C . TYR A 1 328 ? 14.788 -3.968 19.524 1.00 77.31 328 TYR A C 1
ATOM 2534 O O . TYR A 1 328 ? 15.077 -4.400 18.410 1.00 77.31 328 TYR A O 1
ATOM 2542 N N . TYR A 1 329 ? 14.176 -2.798 19.713 1.00 77.88 329 TYR A N 1
ATOM 2543 C CA . TYR A 1 329 ? 13.669 -1.929 18.650 1.00 77.88 329 TYR A CA 1
ATOM 2544 C C . TYR A 1 329 ? 14.523 -0.662 18.523 1.00 77.88 329 TYR A C 1
ATOM 2546 O O . TYR A 1 329 ? 15.330 -0.327 19.404 1.00 77.88 329 TYR A O 1
ATOM 2554 N N . ASP A 1 330 ? 14.401 0.043 17.404 1.00 73.62 330 ASP A N 1
ATOM 2555 C CA . ASP A 1 330 ? 15.144 1.283 17.187 1.00 73.62 330 ASP A CA 1
ATOM 2556 C C . ASP A 1 330 ? 14.459 2.477 17.875 1.00 73.62 330 ASP A C 1
ATOM 2558 O O . ASP A 1 330 ? 13.240 2.529 18.030 1.00 73.62 330 ASP A O 1
ATOM 2562 N N . ALA A 1 331 ? 15.255 3.455 18.328 1.00 73.00 331 ALA A N 1
ATOM 2563 C CA . ALA A 1 331 ? 14.774 4.538 19.196 1.00 73.00 331 ALA A CA 1
ATOM 2564 C C . ALA A 1 331 ? 13.653 5.379 18.556 1.00 73.00 331 ALA A C 1
ATOM 2566 O O . ALA A 1 331 ? 12.748 5.836 19.254 1.00 73.00 331 ALA A O 1
ATOM 2567 N N . ASN A 1 332 ? 13.682 5.532 17.229 1.00 70.69 332 ASN A N 1
ATOM 2568 C CA . ASN A 1 332 ? 12.659 6.254 16.472 1.00 70.69 332 ASN A CA 1
ATOM 2569 C C . ASN A 1 332 ? 11.307 5.524 16.491 1.00 70.69 332 ASN A C 1
ATOM 2571 O O . ASN A 1 332 ? 10.269 6.160 16.651 1.00 70.69 332 ASN A O 1
ATOM 2575 N N . GLU A 1 333 ? 11.314 4.192 16.380 1.00 72.06 333 GLU A N 1
ATOM 2576 C CA . GLU A 1 333 ? 10.097 3.372 16.427 1.00 72.06 333 GLU A CA 1
ATOM 2577 C C . GLU A 1 333 ? 9.477 3.385 17.826 1.00 72.06 333 GLU A C 1
ATOM 2579 O O . GLU A 1 333 ? 8.262 3.506 17.987 1.00 72.06 333 GLU A O 1
ATOM 2584 N N . VAL A 1 334 ? 10.329 3.322 18.851 1.00 77.75 334 VAL A N 1
ATOM 2585 C CA . VAL A 1 334 ? 9.912 3.391 20.255 1.00 77.75 334 VAL A CA 1
ATOM 2586 C C . VAL A 1 334 ? 9.273 4.746 20.556 1.00 77.75 334 VAL A C 1
ATOM 2588 O O . VAL A 1 334 ? 8.195 4.801 21.149 1.00 77.75 334 VAL A O 1
ATOM 2591 N N . LEU A 1 335 ? 9.894 5.842 20.108 1.00 73.06 335 LEU A N 1
ATOM 2592 C CA . LEU A 1 335 ? 9.363 7.189 20.307 1.00 73.06 335 LEU A CA 1
ATOM 2593 C C . LEU A 1 335 ? 8.018 7.383 19.589 1.00 73.06 335 LEU A C 1
ATOM 2595 O O . LEU A 1 335 ? 7.101 7.983 20.152 1.00 73.06 335 LEU A O 1
ATOM 2599 N N . LEU A 1 336 ? 7.872 6.821 18.385 1.00 68.38 336 LEU A N 1
ATOM 2600 C CA . LEU A 1 336 ? 6.619 6.825 17.632 1.00 68.38 336 LEU A CA 1
ATOM 2601 C C . LEU A 1 336 ? 5.500 6.090 18.387 1.00 68.38 336 LEU A C 1
ATOM 2603 O O . LEU A 1 336 ? 4.400 6.623 18.535 1.00 68.38 336 LEU A O 1
ATOM 2607 N N . ALA A 1 337 ? 5.780 4.892 18.905 1.00 67.56 337 ALA A N 1
ATOM 2608 C CA . ALA A 1 337 ? 4.810 4.101 19.659 1.00 67.56 337 ALA A CA 1
ATOM 2609 C C . ALA A 1 337 ? 4.352 4.813 20.945 1.00 67.56 337 ALA A C 1
ATOM 2611 O O . ALA A 1 337 ? 3.157 4.817 21.261 1.00 67.56 337 ALA A O 1
ATOM 2612 N N . VAL A 1 338 ? 5.274 5.471 21.656 1.00 73.38 338 VAL A N 1
ATOM 2613 C CA . VAL A 1 338 ? 4.965 6.287 22.845 1.00 73.38 338 VAL A CA 1
ATOM 2614 C C . VAL A 1 338 ? 4.103 7.499 22.472 1.00 73.38 338 VAL A C 1
ATOM 2616 O O . VAL A 1 338 ? 3.122 7.794 23.154 1.00 73.38 338 VAL A O 1
ATOM 2619 N N . GLY A 1 339 ? 4.411 8.172 21.360 1.00 66.75 339 GLY A N 1
ATOM 2620 C CA . GLY A 1 339 ? 3.615 9.296 20.863 1.00 66.75 339 GLY A CA 1
ATOM 2621 C C . GLY A 1 339 ? 2.183 8.886 20.511 1.00 66.75 339 GLY A C 1
ATOM 2622 O O . GLY A 1 339 ? 1.226 9.484 21.005 1.00 66.75 339 GLY A O 1
ATOM 2623 N N . ILE A 1 340 ? 2.024 7.824 19.716 1.00 68.12 340 ILE A N 1
ATOM 2624 C CA . ILE A 1 340 ? 0.711 7.291 19.324 1.00 68.12 340 ILE A CA 1
ATOM 2625 C C . ILE A 1 340 ? -0.103 6.907 20.566 1.00 68.12 340 ILE A C 1
ATOM 2627 O O . ILE A 1 340 ? -1.248 7.332 20.704 1.00 68.12 340 ILE A O 1
ATOM 2631 N N . THR A 1 341 ? 0.481 6.150 21.498 1.00 73.25 341 THR A N 1
ATOM 2632 C CA . THR A 1 341 ? -0.224 5.720 22.718 1.00 73.25 341 THR A CA 1
ATOM 2633 C C . THR A 1 341 ? -0.633 6.898 23.602 1.00 73.25 341 THR A C 1
ATOM 2635 O O . THR A 1 341 ? -1.765 6.913 24.083 1.00 73.25 341 THR A O 1
ATOM 2638 N N . PHE A 1 342 ? 0.210 7.924 23.756 1.00 70.94 342 PHE A N 1
ATOM 2639 C CA . PHE A 1 342 ? -0.134 9.135 24.507 1.00 70.94 342 PHE A CA 1
ATOM 2640 C C . PHE A 1 342 ? -1.349 9.865 23.918 1.00 70.94 342 PHE A C 1
ATOM 2642 O O . PHE A 1 342 ? -2.319 10.135 24.633 1.00 70.94 342 PHE A O 1
ATOM 2649 N N . PHE A 1 343 ? -1.331 10.159 22.614 1.00 68.69 343 PHE A N 1
ATOM 2650 C CA . PHE A 1 343 ? -2.429 10.884 21.972 1.00 68.69 343 PHE A CA 1
ATOM 2651 C C . PHE A 1 343 ? -3.717 10.057 21.924 1.00 68.69 343 PHE A C 1
ATOM 2653 O O . PHE A 1 343 ? -4.796 10.602 22.165 1.00 68.69 343 PHE A O 1
ATOM 2660 N N . LEU A 1 344 ? -3.617 8.743 21.692 1.00 68.00 344 LEU A N 1
ATOM 2661 C CA . LEU A 1 344 ? -4.762 7.834 21.756 1.00 68.00 344 LEU A CA 1
ATOM 2662 C C . LEU A 1 344 ? -5.400 7.829 23.148 1.00 68.00 344 LEU A C 1
ATOM 2664 O O . LEU A 1 344 ? -6.610 8.014 23.266 1.00 68.00 344 LEU A O 1
ATOM 2668 N N . VAL A 1 345 ? -4.606 7.670 24.209 1.00 68.62 345 VAL A N 1
ATOM 2669 C CA . VAL A 1 345 ? -5.110 7.658 25.592 1.00 68.62 345 VAL A CA 1
ATOM 2670 C C . VAL A 1 345 ? -5.737 9.001 25.961 1.00 68.62 345 VAL A C 1
ATOM 2672 O O . VAL A 1 345 ? -6.806 9.024 26.576 1.00 68.62 345 VAL A O 1
ATOM 2675 N N . LEU A 1 346 ? -5.129 10.119 25.555 1.00 68.50 346 LEU A N 1
ATOM 2676 C CA . LEU A 1 346 ? -5.683 11.454 25.780 1.00 68.50 346 LEU A CA 1
ATOM 2677 C C . LEU A 1 346 ? -7.046 11.612 25.096 1.00 68.50 346 LEU A C 1
ATOM 2679 O O . LEU A 1 346 ? -8.010 12.053 25.723 1.00 68.50 346 LEU A O 1
ATOM 2683 N N . ALA A 1 347 ? -7.151 11.215 23.830 1.00 61.03 347 ALA A N 1
ATOM 2684 C CA . ALA A 1 347 ? -8.375 11.380 23.062 1.00 61.03 347 ALA A CA 1
ATOM 2685 C C . ALA A 1 347 ? -9.503 10.452 23.549 1.00 61.03 347 ALA A C 1
ATOM 2687 O O . ALA A 1 347 ? -10.641 10.896 23.712 1.00 61.03 347 ALA A O 1
ATOM 2688 N N . LEU A 1 348 ? -9.174 9.201 23.890 1.00 62.78 348 LEU A N 1
ATOM 2689 C CA . LEU A 1 348 ? -10.089 8.260 24.544 1.00 62.78 348 LEU A CA 1
ATOM 2690 C C . LEU A 1 348 ? -10.570 8.775 25.900 1.00 62.78 348 LEU A C 1
ATOM 2692 O O . LEU A 1 348 ? -11.739 8.615 26.240 1.00 62.78 348 LEU A O 1
ATOM 2696 N N . THR A 1 349 ? -9.690 9.422 26.663 1.00 69.50 349 THR A N 1
ATOM 2697 C CA . THR A 1 349 ? -10.029 10.018 27.958 1.00 69.50 349 THR A CA 1
ATOM 2698 C C . THR A 1 349 ? -11.014 11.172 27.790 1.00 69.50 349 THR A C 1
ATOM 2700 O O . THR A 1 349 ? -12.023 11.222 28.490 1.00 69.50 349 THR A O 1
ATOM 2703 N N . ILE A 1 350 ? -10.776 12.074 26.832 1.00 67.94 350 ILE A N 1
ATOM 2704 C CA . ILE A 1 350 ? -11.700 13.177 26.526 1.00 67.94 350 ILE A CA 1
ATOM 2705 C C . ILE A 1 350 ? -13.060 12.625 26.086 1.00 67.94 350 ILE A C 1
ATOM 2707 O O . ILE A 1 350 ? -14.096 13.078 26.574 1.00 67.94 350 ILE A O 1
ATOM 2711 N N . PHE A 1 351 ? -13.064 11.608 25.222 1.00 63.03 351 PHE A N 1
ATOM 2712 C CA . PHE A 1 351 ? -14.286 10.927 24.809 1.00 63.03 351 PHE A CA 1
ATOM 2713 C C . PHE A 1 351 ? -15.024 10.291 25.996 1.00 63.03 351 PHE A C 1
ATOM 2715 O O . PHE A 1 351 ? -16.230 10.493 26.140 1.00 63.03 351 PHE A O 1
ATOM 2722 N N . ALA A 1 352 ? -14.314 9.585 26.880 1.00 64.12 352 ALA A N 1
ATOM 2723 C CA . ALA A 1 352 ? -14.887 8.954 28.067 1.00 64.12 352 ALA A CA 1
ATOM 2724 C C . ALA A 1 352 ? -15.535 9.970 29.026 1.00 64.12 352 ALA A C 1
ATOM 2726 O O . ALA A 1 352 ? -16.537 9.652 29.661 1.00 64.12 352 ALA A O 1
ATOM 2727 N N . PHE A 1 353 ? -15.020 11.202 29.102 1.00 64.75 353 PHE A N 1
ATOM 2728 C CA . PHE A 1 353 ? -15.640 12.275 29.890 1.00 64.75 353 PHE A CA 1
ATOM 2729 C C . PHE A 1 353 ? -16.878 12.899 29.235 1.00 64.75 353 PHE A C 1
ATOM 2731 O O . PHE A 1 353 ? -17.727 13.450 29.935 1.00 64.75 353 PHE A O 1
ATOM 2738 N N . GLN A 1 354 ? -16.982 12.851 27.906 1.00 57.94 354 GLN A N 1
ATOM 2739 C CA . GLN A 1 354 ? -18.076 13.477 27.154 1.00 57.94 354 GLN A CA 1
ATOM 2740 C C . GLN A 1 354 ? -19.213 12.506 26.828 1.00 57.94 354 GLN A C 1
ATOM 2742 O O . GLN A 1 354 ? -20.358 12.924 26.627 1.00 57.94 354 GLN A O 1
ATOM 2747 N N . THR A 1 355 ? -18.906 11.214 26.746 1.00 64.44 355 THR A N 1
ATOM 2748 C CA . THR A 1 355 ? -19.870 10.189 26.369 1.00 64.44 355 THR A CA 1
ATOM 2749 C C . THR A 1 355 ? -20.906 9.964 27.467 1.00 64.44 355 THR A C 1
ATOM 2751 O O . THR A 1 355 ? -20.599 9.885 28.653 1.00 64.44 355 THR A O 1
ATOM 2754 N N . LYS A 1 356 ? -22.170 9.850 27.052 1.00 63.09 356 LYS A N 1
ATOM 2755 C CA . LYS A 1 356 ? -23.295 9.462 27.919 1.00 63.09 356 LYS A CA 1
ATOM 2756 C C . LYS A 1 356 ? -23.621 7.970 27.809 1.00 63.09 356 LYS A C 1
ATOM 2758 O O . LYS A 1 356 ? -24.618 7.524 28.367 1.00 63.09 356 LYS A O 1
ATOM 2763 N N . VAL A 1 357 ? -22.830 7.228 27.032 1.00 61.47 357 VAL A N 1
ATOM 2764 C CA . VAL A 1 357 ? -23.024 5.798 26.783 1.00 61.47 357 VAL A CA 1
ATOM 2765 C C . VAL A 1 357 ? -22.426 5.003 27.940 1.00 61.47 357 VAL A C 1
ATOM 2767 O O . VAL A 1 357 ? -21.272 5.214 28.306 1.00 61.47 357 VAL A O 1
ATOM 2770 N N . ASP A 1 358 ? -23.211 4.082 28.496 1.00 67.94 358 ASP A N 1
ATOM 2771 C CA . ASP A 1 358 ? -22.748 3.141 29.513 1.00 67.94 358 ASP A CA 1
ATOM 2772 C C . ASP A 1 358 ? -22.063 1.938 28.843 1.00 67.94 358 ASP A C 1
ATOM 2774 O O . ASP A 1 358 ? -22.690 1.173 28.109 1.00 67.94 358 ASP A O 1
ATOM 2778 N N . PHE A 1 359 ? -20.761 1.775 29.087 1.00 68.25 359 PHE A N 1
ATOM 2779 C CA . PHE A 1 359 ? -19.950 0.695 28.516 1.00 68.25 359 PHE A CA 1
ATOM 2780 C C . PHE A 1 359 ? -19.872 -0.555 29.405 1.00 68.25 359 PHE A C 1
ATOM 2782 O O . PHE A 1 359 ? -19.173 -1.508 29.057 1.00 68.25 359 PHE A O 1
ATOM 2789 N N . THR A 1 360 ? -20.589 -0.597 30.532 1.00 72.00 360 THR A N 1
ATOM 2790 C CA . THR A 1 360 ? -20.497 -1.694 31.513 1.00 72.00 360 THR A CA 1
ATOM 2791 C C . THR A 1 360 ? -20.833 -3.062 30.903 1.00 72.00 360 THR A C 1
ATOM 2793 O O . THR A 1 360 ? -20.212 -4.067 31.252 1.00 72.00 360 THR A O 1
ATOM 2796 N N . ALA A 1 361 ? -21.736 -3.108 29.917 1.00 70.81 361 ALA A N 1
ATOM 2797 C CA . ALA A 1 361 ? -22.104 -4.334 29.202 1.00 70.81 361 ALA A CA 1
ATOM 2798 C C . ALA A 1 361 ? -20.937 -4.975 28.420 1.00 70.81 361 ALA A C 1
ATOM 2800 O O . ALA A 1 361 ? -20.936 -6.183 28.189 1.00 70.81 361 ALA A O 1
ATOM 2801 N N . PHE A 1 362 ? -19.915 -4.196 28.049 1.00 66.44 362 PHE A N 1
ATOM 2802 C CA . PHE A 1 362 ? -18.753 -4.688 27.302 1.00 66.44 362 PHE A CA 1
ATOM 2803 C C . PHE A 1 362 ? -17.651 -5.269 28.196 1.00 66.44 362 PHE A C 1
ATOM 2805 O O . PHE A 1 362 ? -16.703 -5.855 27.676 1.00 66.44 362 PHE A O 1
ATOM 2812 N N . ALA A 1 363 ? -17.769 -5.165 29.527 1.00 66.12 363 ALA A N 1
ATOM 2813 C CA . ALA A 1 363 ? -16.741 -5.628 30.461 1.00 66.12 363 ALA A CA 1
ATOM 2814 C C . ALA A 1 363 ? -16.415 -7.124 30.295 1.00 66.12 363 ALA A C 1
ATOM 2816 O O . ALA A 1 363 ? -15.245 -7.503 30.310 1.00 66.12 363 ALA A O 1
ATOM 2817 N N . GLY A 1 364 ? -17.431 -7.966 30.070 1.00 66.50 364 GLY A N 1
ATOM 2818 C CA . GLY A 1 364 ? -17.240 -9.401 29.835 1.00 66.50 364 GLY A CA 1
ATOM 2819 C C . GLY A 1 364 ? -16.506 -9.702 28.525 1.00 66.50 364 GLY A C 1
ATOM 2820 O O . GLY A 1 364 ? -15.587 -10.516 28.506 1.00 66.50 364 GLY A O 1
ATOM 2821 N N . ILE A 1 365 ? -16.854 -8.996 27.444 1.00 71.25 365 ILE A N 1
ATOM 2822 C CA . ILE A 1 365 ? -16.214 -9.150 26.126 1.00 71.25 365 ILE A CA 1
ATOM 2823 C C . ILE A 1 365 ? -14.750 -8.702 26.193 1.00 71.25 365 ILE A C 1
ATOM 2825 O O . ILE A 1 365 ? -13.862 -9.404 25.711 1.00 71.25 365 ILE A O 1
ATOM 2829 N N . LEU A 1 366 ? -14.488 -7.566 26.844 1.00 67.06 366 LEU A N 1
ATOM 2830 C CA . LEU A 1 366 ? -13.138 -7.042 27.029 1.00 67.06 366 LEU A CA 1
ATOM 2831 C C . LEU A 1 366 ? -12.274 -7.997 27.864 1.00 67.06 366 LEU A C 1
ATOM 2833 O O . LEU A 1 366 ? -11.119 -8.237 27.525 1.00 67.06 366 LEU A O 1
ATOM 2837 N N . MET A 1 367 ? -12.842 -8.587 28.920 1.00 68.50 367 MET A N 1
ATOM 2838 C CA . MET A 1 367 ? -12.145 -9.561 29.759 1.00 68.50 367 MET A CA 1
ATOM 2839 C C . MET A 1 367 ? -11.744 -10.810 28.966 1.00 68.50 367 MET A C 1
ATOM 2841 O O . MET A 1 367 ? -10.599 -11.248 29.065 1.00 68.50 367 MET A O 1
ATOM 2845 N N . VAL A 1 368 ? -12.644 -11.351 28.139 1.00 67.75 368 VAL A N 1
ATOM 2846 C CA . VAL A 1 368 ? -12.332 -12.495 27.266 1.00 67.75 368 VAL A CA 1
ATOM 2847 C C . VAL A 1 368 ? -11.250 -12.128 26.250 1.00 67.75 368 VAL A C 1
ATOM 2849 O O . VAL A 1 368 ? -10.295 -12.883 26.093 1.00 67.75 368 VAL A O 1
ATOM 2852 N N . ALA A 1 369 ? -11.335 -10.954 25.617 1.00 66.06 369 ALA A N 1
ATOM 2853 C CA . ALA A 1 369 ? -10.329 -10.495 24.658 1.00 66.06 369 ALA A CA 1
ATOM 2854 C C . ALA A 1 369 ? -8.930 -10.370 25.290 1.00 66.06 369 ALA A C 1
ATOM 2856 O O . ALA A 1 369 ? -7.949 -10.833 24.708 1.00 66.06 369 ALA A O 1
ATOM 2857 N N . VAL A 1 370 ? -8.834 -9.813 26.502 1.00 71.06 370 VAL A N 1
ATOM 2858 C CA . VAL A 1 370 ? -7.566 -9.709 27.247 1.00 71.06 370 VAL A CA 1
ATOM 2859 C C . VAL A 1 370 ? -7.019 -11.091 27.604 1.00 71.06 370 VAL A C 1
ATOM 2861 O O . VAL A 1 370 ? -5.824 -11.328 27.445 1.00 71.06 370 VAL A O 1
ATOM 2864 N N . ILE A 1 371 ? -7.874 -12.025 28.030 1.00 70.00 371 ILE A N 1
ATOM 2865 C CA . ILE A 1 371 ? -7.465 -13.407 28.320 1.00 70.00 371 ILE A CA 1
ATOM 2866 C C . ILE A 1 371 ? -6.959 -14.101 27.049 1.00 70.00 371 ILE A C 1
ATOM 2868 O O . ILE A 1 371 ? -5.921 -14.755 27.091 1.00 70.00 371 ILE A O 1
ATOM 2872 N N . CYS A 1 372 ? -7.629 -13.928 25.908 1.00 62.78 372 CYS A N 1
ATOM 2873 C CA . 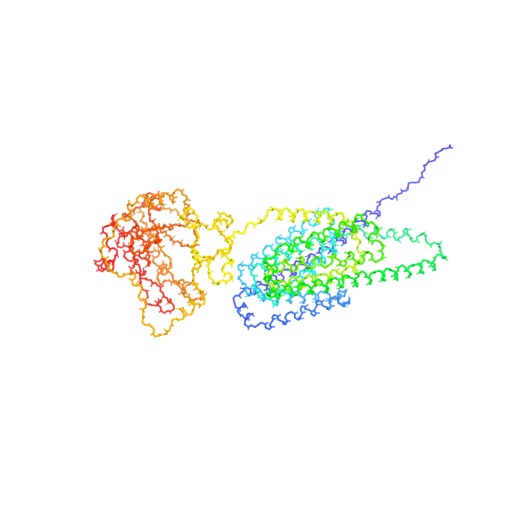CYS A 1 372 ? -7.181 -14.479 24.629 1.00 62.78 372 CYS A CA 1
ATOM 2874 C C . CYS A 1 372 ? -5.821 -13.912 24.201 1.00 62.78 372 CYS A C 1
ATOM 2876 O O . CYS A 1 372 ? -4.946 -14.683 23.812 1.00 62.78 372 CYS A O 1
ATOM 2878 N N . LEU A 1 373 ? -5.617 -12.595 24.315 1.00 67.56 373 LEU A N 1
ATOM 2879 C CA . LEU A 1 373 ? -4.330 -11.955 24.020 1.00 67.56 373 LEU A CA 1
ATOM 2880 C C . LEU A 1 373 ? -3.226 -12.427 24.971 1.00 67.56 373 LEU A C 1
ATOM 2882 O O . LEU A 1 373 ? -2.103 -12.666 24.537 1.00 67.56 373 LEU A O 1
ATOM 2886 N N . PHE A 1 374 ? -3.548 -12.615 26.251 1.00 71.31 374 PHE A N 1
ATOM 2887 C CA . PHE A 1 374 ? -2.616 -13.136 27.245 1.00 71.31 374 PHE A CA 1
ATOM 2888 C C . PHE A 1 374 ? -2.225 -14.594 26.962 1.00 71.31 374 PHE A C 1
ATOM 2890 O O . PHE A 1 374 ? -1.041 -14.923 26.975 1.00 71.31 374 PHE A O 1
ATOM 2897 N N . ILE A 1 375 ? -3.195 -15.460 26.649 1.00 68.94 375 ILE A N 1
ATOM 2898 C CA . ILE A 1 375 ? -2.948 -16.860 26.271 1.00 68.94 375 ILE A CA 1
ATOM 2899 C C . ILE A 1 375 ? -2.125 -16.923 24.982 1.00 68.94 375 ILE A C 1
ATOM 2901 O O . ILE A 1 375 ? -1.160 -17.680 24.912 1.00 68.94 375 ILE A O 1
ATOM 2905 N N . PHE A 1 376 ? -2.457 -16.104 23.983 1.00 67.69 376 PHE A N 1
ATOM 2906 C CA . PHE A 1 376 ? -1.681 -16.004 22.750 1.00 67.69 376 PHE A CA 1
ATOM 2907 C C . PHE A 1 376 ? -0.244 -15.541 23.021 1.00 67.69 376 PHE A C 1
ATOM 2909 O O . PHE A 1 376 ? 0.693 -16.147 22.509 1.00 67.69 376 PHE A O 1
ATOM 2916 N N . GLY A 1 377 ? -0.058 -14.526 23.871 1.00 63.81 377 GLY A N 1
ATOM 2917 C CA . GLY A 1 377 ? 1.257 -14.050 24.300 1.00 63.81 377 GLY A CA 1
ATOM 2918 C C . GLY A 1 377 ? 2.072 -15.120 25.032 1.00 63.81 377 GLY A C 1
ATOM 2919 O O . GLY A 1 377 ? 3.259 -15.272 24.758 1.00 63.81 377 GLY A O 1
ATOM 2920 N N . LEU A 1 378 ? 1.438 -15.918 25.899 1.00 65.81 378 LEU A N 1
ATOM 2921 C CA . LEU A 1 378 ? 2.075 -17.070 26.546 1.00 65.81 378 LEU A CA 1
ATOM 2922 C C . LEU A 1 378 ? 2.500 -18.127 25.523 1.00 65.81 378 LEU A C 1
ATOM 2924 O O . LEU A 1 378 ? 3.645 -18.566 25.550 1.00 65.81 378 LEU A O 1
ATOM 2928 N N . ILE A 1 379 ? 1.615 -18.508 24.597 1.00 64.12 379 ILE A N 1
ATOM 2929 C CA . ILE A 1 379 ? 1.934 -19.466 23.529 1.00 64.12 379 ILE A CA 1
ATOM 2930 C C . ILE A 1 379 ? 3.105 -18.939 22.688 1.00 64.12 379 ILE A C 1
ATOM 2932 O O . ILE A 1 379 ? 4.079 -19.658 22.488 1.00 64.12 379 ILE A O 1
ATOM 2936 N N . ALA A 1 380 ? 3.072 -17.675 22.266 1.00 55.91 380 ALA A N 1
ATOM 2937 C CA . ALA A 1 380 ? 4.155 -17.047 21.509 1.00 55.91 380 ALA A CA 1
ATOM 2938 C C . ALA A 1 380 ? 5.485 -16.976 22.289 1.00 55.91 380 ALA A C 1
ATOM 2940 O O . ALA A 1 380 ? 6.552 -17.025 21.681 1.00 55.91 380 ALA A O 1
ATOM 2941 N N . ALA A 1 381 ? 5.448 -16.905 23.624 1.00 59.31 381 ALA A N 1
ATOM 2942 C CA . ALA A 1 381 ? 6.647 -16.967 24.460 1.00 59.31 381 ALA A CA 1
ATOM 2943 C C . ALA A 1 381 ? 7.248 -18.386 24.546 1.00 59.31 381 ALA A C 1
ATOM 2945 O O . ALA A 1 381 ? 8.468 -18.522 24.627 1.00 59.31 381 ALA A O 1
ATOM 2946 N N . PHE A 1 382 ? 6.421 -19.440 24.502 1.00 54.31 382 PHE A N 1
ATOM 2947 C CA . PHE A 1 382 ? 6.874 -20.842 24.478 1.00 54.31 382 PHE A CA 1
ATOM 2948 C C . PHE A 1 382 ? 7.272 -21.333 23.080 1.00 54.31 382 PHE A C 1
ATOM 2950 O O . PHE A 1 382 ? 8.112 -22.223 22.956 1.00 54.31 382 PHE A O 1
ATOM 2957 N N . PHE A 1 383 ? 6.706 -20.733 22.034 1.00 48.78 383 PHE A N 1
ATOM 2958 C CA . PHE A 1 383 ? 7.071 -20.950 20.638 1.00 48.78 383 PHE A CA 1
ATOM 2959 C C . PHE A 1 383 ? 7.726 -19.677 20.097 1.00 48.78 383 PHE A C 1
ATOM 2961 O O . PHE A 1 383 ? 7.066 -18.928 19.370 1.00 48.78 383 PHE A O 1
ATOM 2968 N N . PRO A 1 384 ? 9.000 -19.392 20.442 1.00 50.66 384 PRO A N 1
ATOM 2969 C CA . PRO A 1 384 ? 9.690 -18.265 19.842 1.00 50.66 384 PRO A CA 1
ATOM 2970 C C . PRO A 1 384 ? 9.608 -18.432 18.327 1.00 50.66 384 PRO A C 1
ATOM 2972 O O . PRO A 1 384 ? 10.044 -19.458 17.796 1.00 50.66 384 PRO A O 1
ATOM 2975 N N . TYR A 1 385 ? 9.029 -17.440 17.640 1.00 43.62 385 TYR A N 1
ATOM 2976 C CA . TYR A 1 385 ? 9.158 -17.319 16.193 1.00 43.62 385 TYR A CA 1
ATOM 2977 C C . TYR A 1 385 ? 10.651 -17.396 15.912 1.00 43.62 385 TYR A C 1
ATOM 2979 O O . TYR A 1 385 ? 11.414 -16.497 16.277 1.00 43.62 385 TYR A O 1
ATOM 2987 N N . SER A 1 386 ? 11.085 -18.537 15.383 1.00 40.09 386 SER A N 1
ATOM 2988 C CA . SER A 1 386 ? 12.492 -18.752 15.122 1.00 40.09 386 SER A CA 1
ATOM 2989 C C . SER A 1 386 ? 12.918 -17.646 14.174 1.00 40.09 386 SER A C 1
ATOM 2991 O O . SER A 1 386 ? 12.267 -17.421 13.152 1.00 40.09 386 SER A O 1
ATOM 2993 N N . LYS A 1 387 ? 13.950 -16.894 14.571 1.00 43.56 387 LYS A N 1
ATOM 2994 C CA . LYS A 1 387 ? 14.556 -15.876 13.721 1.00 43.56 387 LYS A CA 1
ATOM 2995 C C . LYS A 1 387 ? 15.099 -16.605 12.496 1.00 43.56 387 LYS A C 1
ATOM 2997 O O . LYS A 1 387 ? 16.237 -17.073 12.490 1.00 43.56 387 LYS A O 1
ATOM 3002 N N . THR A 1 388 ? 14.277 -16.728 11.460 1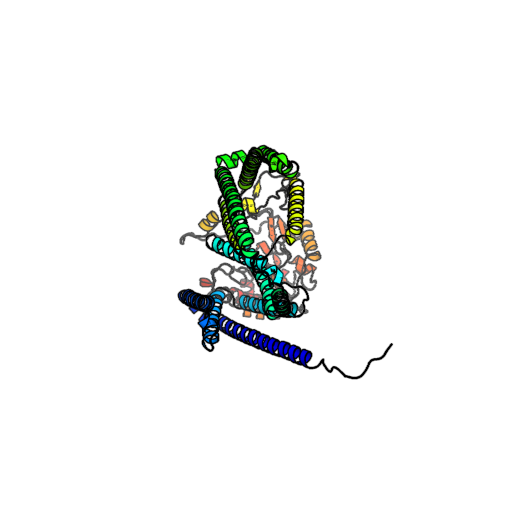.00 38.88 388 THR A N 1
ATOM 3003 C CA . THR A 1 388 ? 14.755 -16.924 10.099 1.00 38.88 388 THR A CA 1
ATOM 3004 C C . THR A 1 388 ? 15.790 -15.829 9.870 1.00 38.88 388 THR A C 1
ATOM 3006 O O . THR A 1 388 ? 15.607 -14.706 10.357 1.00 38.88 388 THR A O 1
ATOM 3009 N N . ILE A 1 389 ? 16.895 -16.128 9.185 1.00 48.09 389 ILE A N 1
ATOM 3010 C CA . ILE A 1 389 ? 17.755 -15.059 8.682 1.00 48.09 389 ILE A CA 1
ATOM 3011 C C . ILE A 1 389 ? 16.862 -14.256 7.751 1.00 48.09 389 ILE A C 1
ATOM 3013 O O . ILE A 1 389 ? 16.618 -14.641 6.613 1.00 48.09 389 ILE A O 1
ATOM 3017 N N . ASN A 1 390 ? 16.294 -13.167 8.255 1.00 52.59 390 ASN A N 1
ATOM 3018 C CA . ASN A 1 390 ? 15.589 -12.251 7.404 1.00 52.59 390 ASN A CA 1
ATOM 3019 C C . ASN A 1 390 ? 16.716 -11.541 6.671 1.00 52.59 390 ASN A C 1
ATOM 3021 O O . ASN A 1 390 ? 17.360 -10.651 7.217 1.00 52.59 390 ASN A O 1
ATOM 3025 N N . ILE A 1 391 ? 17.030 -12.010 5.469 1.00 55.16 391 ILE A N 1
ATOM 3026 C CA . ILE A 1 391 ? 18.091 -11.456 4.624 1.00 55.16 391 ILE A CA 1
ATOM 3027 C C . ILE A 1 391 ? 17.838 -9.937 4.413 1.00 55.16 391 ILE A C 1
ATOM 3029 O O . ILE A 1 391 ? 18.760 -9.140 4.240 1.00 55.16 391 ILE A O 1
ATOM 3033 N N . LYS A 1 392 ? 16.580 -9.497 4.588 1.00 49.88 392 LYS A N 1
ATOM 3034 C CA . LYS A 1 392 ? 16.161 -8.089 4.679 1.00 49.88 392 LYS A CA 1
ATOM 3035 C C . LYS A 1 392 ? 16.661 -7.338 5.927 1.00 49.88 392 LYS A C 1
ATOM 3037 O O . LYS A 1 392 ? 16.949 -6.156 5.830 1.00 49.88 392 LYS A O 1
ATOM 3042 N N . LEU A 1 393 ? 16.814 -7.991 7.078 1.00 56.03 393 LEU A N 1
ATOM 3043 C CA . LEU A 1 393 ? 17.369 -7.381 8.298 1.00 56.03 393 LEU A CA 1
ATOM 3044 C C . LEU A 1 393 ? 18.874 -7.104 8.155 1.00 56.03 393 LEU A C 1
ATOM 3046 O O . LEU A 1 393 ? 19.384 -6.101 8.647 1.00 56.03 393 LEU A O 1
ATOM 3050 N N . ILE A 1 394 ? 19.597 -7.984 7.454 1.00 64.31 394 ILE A N 1
ATOM 3051 C CA . ILE A 1 394 ? 20.998 -7.729 7.094 1.00 64.31 394 ILE A CA 1
ATOM 3052 C C . ILE A 1 394 ? 21.061 -6.562 6.103 1.00 64.31 394 ILE A C 1
ATOM 3054 O O . ILE A 1 394 ? 21.873 -5.665 6.295 1.00 64.31 394 ILE A O 1
ATOM 3058 N N . GLN A 1 395 ? 20.150 -6.508 5.123 1.00 71.44 395 GLN A N 1
ATOM 3059 C CA . GLN A 1 395 ? 20.046 -5.381 4.189 1.00 71.44 395 GLN A CA 1
ATOM 3060 C C . GLN A 1 395 ? 19.820 -4.054 4.920 1.00 71.44 395 GLN A C 1
ATOM 3062 O O . GLN A 1 395 ? 20.422 -3.056 4.550 1.00 71.44 395 GLN A O 1
ATOM 3067 N N . GLU A 1 396 ? 18.993 -4.030 5.959 1.00 63.97 396 GLU A N 1
ATOM 3068 C CA . GLU A 1 396 ? 18.732 -2.820 6.743 1.00 63.97 396 GLU A CA 1
ATOM 3069 C C . GLU A 1 396 ? 19.971 -2.331 7.508 1.00 63.97 396 GLU A C 1
ATOM 3071 O O . GLU A 1 396 ? 20.217 -1.132 7.602 1.00 63.97 396 GLU A O 1
ATOM 3076 N N . ARG A 1 397 ? 20.797 -3.253 8.018 1.00 70.56 397 ARG A N 1
ATOM 3077 C CA . ARG A 1 397 ? 22.019 -2.912 8.766 1.00 70.56 397 ARG A CA 1
ATOM 3078 C C . ARG A 1 397 ? 23.231 -2.640 7.880 1.00 70.56 397 ARG A C 1
ATOM 3080 O O . ARG A 1 397 ? 24.134 -1.933 8.318 1.00 70.56 397 ARG A O 1
ATOM 3087 N N . THR A 1 398 ? 23.294 -3.231 6.689 1.00 73.25 398 THR A N 1
ATOM 3088 C CA . THR A 1 398 ? 24.475 -3.154 5.817 1.00 73.25 398 THR A CA 1
ATOM 3089 C C . THR A 1 398 ? 24.211 -2.450 4.494 1.00 73.25 398 THR A C 1
ATOM 3091 O O . THR A 1 398 ? 25.148 -2.320 3.723 1.00 73.25 398 THR A O 1
ATOM 3094 N N . GLU A 1 399 ? 22.973 -2.044 4.196 1.00 69.38 399 GLU A N 1
ATOM 3095 C CA . GLU A 1 399 ? 22.526 -1.445 2.920 1.00 69.38 399 GLU A CA 1
ATOM 3096 C C . GLU A 1 399 ? 22.803 -2.321 1.675 1.00 69.38 399 GLU A C 1
ATOM 3098 O O . GLU A 1 399 ? 22.671 -1.874 0.537 1.00 69.38 399 GLU A O 1
ATOM 3103 N N . VAL A 1 400 ? 23.168 -3.594 1.870 1.00 70.44 400 VAL A N 1
ATOM 3104 C CA . VAL A 1 400 ? 23.454 -4.559 0.796 1.00 70.44 400 VAL A CA 1
ATOM 3105 C C . VAL A 1 400 ? 22.189 -5.361 0.516 1.00 70.44 400 VAL A C 1
ATOM 3107 O O . VAL A 1 400 ? 21.660 -6.005 1.422 1.00 70.44 400 VAL A O 1
ATOM 3110 N N . ARG A 1 401 ? 21.701 -5.373 -0.730 1.00 62.66 401 ARG A N 1
ATOM 3111 C CA . ARG A 1 401 ? 20.494 -6.136 -1.103 1.00 62.66 401 ARG A CA 1
ATOM 3112 C C . ARG A 1 401 ? 20.632 -7.641 -0.810 1.00 62.66 401 ARG A C 1
ATOM 3114 O O . ARG A 1 401 ? 21.726 -8.175 -0.984 1.00 62.66 401 ARG A O 1
ATOM 3121 N N . PRO A 1 402 ? 19.537 -8.347 -0.467 1.00 59.72 402 PRO A N 1
ATOM 3122 C CA . PRO A 1 402 ? 19.540 -9.767 -0.122 1.00 59.72 402 PRO A CA 1
ATOM 3123 C C . PRO A 1 402 ? 20.252 -10.654 -1.137 1.00 59.72 402 PRO A C 1
ATOM 3125 O O . PRO A 1 402 ? 21.088 -11.476 -0.784 1.00 59.72 402 PRO A O 1
ATOM 3128 N N . GLU A 1 403 ? 20.000 -10.390 -2.414 1.00 63.09 403 GLU A N 1
ATOM 3129 C CA . GLU A 1 403 ? 20.559 -11.114 -3.558 1.00 63.09 403 GLU A CA 1
ATOM 3130 C C . GLU A 1 403 ? 22.089 -10.985 -3.680 1.00 63.09 403 GLU A C 1
ATOM 3132 O O . GLU A 1 403 ? 22.735 -11.754 -4.388 1.00 63.09 403 GLU A O 1
ATOM 3137 N N . ARG A 1 404 ? 22.684 -9.998 -2.997 1.00 66.81 404 ARG A N 1
ATOM 3138 C CA . ARG A 1 404 ? 24.115 -9.667 -3.049 1.00 66.81 404 ARG A CA 1
ATOM 3139 C C . ARG A 1 404 ? 24.846 -9.947 -1.739 1.00 66.81 404 ARG A C 1
ATOM 3141 O O . ARG A 1 404 ? 26.047 -9.699 -1.655 1.00 66.81 404 ARG A O 1
ATOM 3148 N N . GLN A 1 405 ? 24.152 -10.468 -0.732 1.00 70.69 405 GLN A N 1
ATOM 3149 C CA . GLN A 1 405 ? 24.753 -10.848 0.539 1.00 70.69 405 GLN A CA 1
ATOM 3150 C C . GLN A 1 405 ? 25.321 -12.262 0.438 1.00 70.69 405 GLN A C 1
ATOM 3152 O O . GLN A 1 405 ? 24.592 -13.250 0.420 1.00 70.69 405 GLN A O 1
ATOM 3157 N N . LYS A 1 406 ? 26.647 -12.384 0.411 1.00 71.12 406 LYS A N 1
ATOM 3158 C CA . LYS A 1 406 ? 27.324 -13.677 0.536 1.00 71.12 406 LYS A CA 1
ATOM 3159 C C . LYS A 1 406 ? 27.748 -13.884 1.981 1.00 71.12 406 LYS A C 1
ATOM 3161 O O . LYS A 1 406 ? 28.717 -13.283 2.444 1.00 71.12 406 LYS A O 1
ATOM 3166 N N . LEU A 1 407 ? 27.031 -14.751 2.689 1.00 70.88 407 LEU A N 1
ATOM 3167 C CA . LEU A 1 407 ? 27.386 -15.165 4.045 1.00 70.88 407 LEU A CA 1
ATOM 3168 C C . LEU A 1 407 ? 28.496 -16.222 3.986 1.00 70.88 407 LEU A C 1
ATOM 3170 O O . LEU A 1 407 ? 28.294 -17.368 3.588 1.00 70.88 407 LEU A O 1
ATOM 3174 N N . LEU A 1 408 ? 29.700 -15.813 4.364 1.00 66.00 408 LEU A N 1
ATOM 3175 C CA . LEU A 1 408 ? 30.895 -16.638 4.443 1.00 66.00 408 LEU A CA 1
ATOM 3176 C C . LEU A 1 408 ? 30.950 -17.348 5.807 1.00 66.00 408 LEU A C 1
ATOM 3178 O O . LEU A 1 408 ? 30.523 -16.819 6.833 1.00 66.00 408 LEU A O 1
ATOM 3182 N N . ASN A 1 409 ? 31.512 -18.559 5.818 1.00 67.56 409 ASN A N 1
ATOM 3183 C CA . ASN A 1 409 ? 31.655 -19.446 6.986 1.00 67.56 409 ASN A CA 1
ATOM 3184 C C . ASN A 1 409 ? 30.364 -20.037 7.575 1.00 67.56 409 ASN A C 1
ATOM 3186 O O . ASN A 1 409 ? 30.421 -20.693 8.614 1.00 67.56 409 ASN A O 1
ATOM 3190 N N . MET A 1 410 ? 29.223 -19.901 6.900 1.00 62.84 410 MET A N 1
ATOM 3191 C CA . MET A 1 410 ? 28.017 -20.656 7.238 1.00 62.84 410 MET A CA 1
ATOM 3192 C C . MET A 1 410 ? 27.938 -21.901 6.358 1.00 62.84 410 MET A C 1
ATOM 3194 O O . MET A 1 410 ? 27.735 -21.806 5.150 1.00 62.84 410 MET A O 1
ATOM 3198 N N . LYS A 1 411 ? 28.149 -23.079 6.950 1.00 61.66 411 LYS A N 1
ATOM 3199 C CA . LYS A 1 411 ? 28.020 -24.365 6.256 1.00 61.66 411 LYS A CA 1
ATOM 3200 C C . LYS A 1 411 ? 27.130 -25.303 7.059 1.00 61.66 411 LYS A C 1
ATOM 3202 O O . LYS A 1 411 ? 27.396 -25.544 8.233 1.00 61.66 411 LYS A O 1
ATOM 3207 N N . LEU A 1 412 ? 26.124 -25.872 6.404 1.00 57.62 412 LEU A N 1
ATOM 3208 C CA . LEU A 1 412 ? 25.330 -26.987 6.911 1.00 57.62 412 LEU A CA 1
ATOM 3209 C C . LEU A 1 412 ? 25.749 -28.236 6.124 1.00 57.62 412 LEU A C 1
ATOM 3211 O O . LEU A 1 412 ? 25.676 -28.243 4.896 1.00 57.62 412 LEU A O 1
ATOM 3215 N N . ASN A 1 413 ? 26.263 -29.269 6.800 1.00 58.16 413 ASN A N 1
ATOM 3216 C CA . ASN A 1 413 ? 26.762 -30.500 6.160 1.00 58.16 413 ASN A CA 1
ATOM 3217 C C . ASN A 1 413 ? 27.740 -30.251 4.988 1.00 58.16 413 ASN A C 1
ATOM 3219 O O . ASN A 1 413 ? 27.687 -30.913 3.954 1.00 58.16 413 ASN A O 1
ATOM 3223 N N . GLY A 1 414 ? 28.620 -29.252 5.125 1.00 58.06 414 GLY A N 1
ATOM 3224 C CA . GLY A 1 414 ? 29.628 -28.915 4.114 1.00 58.06 414 GLY A CA 1
ATOM 3225 C C . GLY A 1 414 ? 29.134 -28.079 2.924 1.00 58.06 414 GLY A C 1
ATOM 3226 O O . GLY A 1 414 ? 29.966 -27.682 2.108 1.00 58.06 414 GLY A O 1
ATOM 3227 N N . LYS A 1 415 ? 27.837 -27.746 2.839 1.00 58.06 415 LYS A N 1
ATOM 3228 C CA . LYS A 1 415 ? 27.246 -26.881 1.798 1.00 58.06 415 LYS A CA 1
ATOM 3229 C C . LYS A 1 415 ? 26.745 -25.558 2.385 1.00 58.06 415 LYS A C 1
ATOM 3231 O O . LYS A 1 415 ? 26.469 -25.476 3.581 1.00 58.06 415 LYS A O 1
ATOM 3236 N N . ALA A 1 416 ? 26.654 -24.520 1.553 1.00 57.47 416 ALA A N 1
ATOM 3237 C CA . ALA A 1 416 ? 26.041 -23.255 1.957 1.00 57.47 416 ALA A CA 1
ATOM 3238 C C . ALA A 1 416 ? 24.551 -23.488 2.286 1.00 57.47 416 ALA A C 1
ATOM 3240 O O . ALA A 1 416 ? 23.891 -24.221 1.543 1.00 57.47 416 ALA A O 1
ATOM 3241 N N . PRO A 1 417 ? 24.029 -22.942 3.398 1.00 58.84 417 PRO A N 1
ATOM 3242 C CA . PRO A 1 417 ? 22.615 -23.060 3.729 1.00 58.84 417 PRO A CA 1
ATOM 3243 C C . PRO A 1 417 ? 21.759 -22.315 2.695 1.00 58.84 417 PRO A C 1
ATOM 3245 O O . PRO A 1 417 ? 22.147 -21.240 2.245 1.00 58.84 417 PRO A O 1
ATOM 3248 N N . GLY A 1 418 ? 20.624 -22.902 2.308 1.00 55.28 418 GLY A N 1
ATOM 3249 C CA . GLY A 1 418 ? 19.623 -22.232 1.473 1.00 55.28 418 GLY A CA 1
ATOM 3250 C C . GLY A 1 418 ? 18.836 -21.178 2.258 1.00 55.28 418 GLY A C 1
ATOM 3251 O O . GLY A 1 418 ? 18.819 -21.215 3.490 1.00 55.28 418 GLY A O 1
ATOM 3252 N N . ASP A 1 419 ? 18.168 -20.276 1.538 1.00 54.59 419 ASP A N 1
ATOM 3253 C CA . ASP A 1 419 ? 17.461 -19.105 2.091 1.00 54.59 419 ASP A CA 1
ATOM 3254 C C . ASP A 1 419 ? 16.337 -19.473 3.082 1.00 54.59 419 ASP A C 1
ATOM 3256 O O . ASP A 1 419 ? 15.956 -18.673 3.936 1.00 54.59 419 ASP A O 1
ATOM 3260 N N . ASP A 1 420 ? 15.858 -20.716 3.019 1.00 52.22 420 ASP A N 1
ATOM 3261 C CA . ASP A 1 420 ? 14.717 -21.224 3.787 1.00 52.22 420 ASP A CA 1
ATOM 3262 C C . ASP A 1 420 ? 15.128 -21.856 5.134 1.00 52.22 420 ASP A C 1
ATOM 3264 O O . ASP A 1 420 ? 14.285 -22.317 5.909 1.00 52.22 420 ASP A O 1
ATOM 3268 N N . ILE A 1 421 ? 16.434 -21.935 5.420 1.00 55.25 421 ILE A N 1
ATOM 3269 C CA . ILE A 1 421 ? 16.967 -22.658 6.580 1.00 55.25 421 ILE A CA 1
ATOM 3270 C C . ILE A 1 421 ? 16.964 -21.768 7.830 1.00 55.25 421 ILE A C 1
ATOM 3272 O O . ILE A 1 421 ? 17.541 -20.682 7.875 1.00 55.25 421 ILE A O 1
ATOM 3276 N N . LEU A 1 422 ? 16.349 -22.276 8.900 1.00 52.72 422 LEU A N 1
ATOM 3277 C CA . LEU A 1 422 ? 16.274 -21.613 10.202 1.00 52.72 422 LEU A CA 1
ATOM 3278 C C . LEU A 1 422 ? 17.656 -21.521 10.860 1.00 52.72 422 LEU A C 1
ATOM 3280 O O . LEU A 1 422 ? 18.356 -22.527 10.987 1.00 52.72 422 LEU A O 1
ATOM 3284 N N . LEU A 1 423 ? 18.024 -20.341 11.371 1.00 55.69 423 LEU A N 1
ATOM 3285 C CA . LEU A 1 423 ? 19.326 -20.107 12.012 1.00 55.69 423 LEU A CA 1
ATOM 3286 C C . LEU A 1 423 ? 19.568 -21.041 13.212 1.00 55.69 423 LEU A C 1
ATOM 3288 O O . LEU A 1 423 ? 20.693 -21.466 13.450 1.00 55.69 423 LEU A O 1
ATOM 3292 N N . SER A 1 424 ? 18.504 -21.430 13.921 1.00 55.00 424 SER A N 1
ATOM 3293 C CA . SER A 1 424 ? 18.553 -22.380 15.041 1.00 55.00 424 SER A CA 1
ATOM 3294 C C . SER A 1 424 ? 19.020 -23.787 14.652 1.00 55.00 424 SER A C 1
ATOM 3296 O O . SER A 1 424 ? 19.418 -24.557 15.519 1.00 55.00 424 SER A O 1
ATOM 3298 N N . THR A 1 425 ? 18.952 -24.143 13.366 1.00 57.59 425 THR A N 1
ATOM 3299 C CA . THR A 1 425 ? 19.399 -25.450 12.851 1.00 57.59 425 THR A CA 1
ATOM 3300 C C . THR A 1 425 ? 20.880 -25.462 12.474 1.00 57.59 425 THR A C 1
ATOM 3302 O O . THR A 1 425 ? 21.440 -26.520 12.188 1.00 57.59 425 THR A O 1
ATOM 3305 N N . LEU A 1 426 ? 21.531 -24.295 12.492 1.00 60.91 426 LEU A N 1
ATOM 3306 C CA . LEU A 1 426 ? 22.939 -24.154 12.161 1.00 60.91 426 LEU A CA 1
ATOM 3307 C C . LEU A 1 426 ? 23.799 -24.323 13.423 1.00 60.91 426 LEU A C 1
ATOM 3309 O O . LEU A 1 426 ? 23.498 -23.736 14.463 1.00 60.91 426 LEU A O 1
ATOM 3313 N N . PRO A 1 427 ? 24.900 -25.092 13.355 1.00 58.19 427 PRO A N 1
ATOM 3314 C CA . PRO A 1 427 ? 25.791 -25.311 14.488 1.00 58.19 427 PRO A CA 1
ATOM 3315 C C . PRO A 1 427 ? 26.675 -24.075 14.727 1.00 58.19 427 PRO A C 1
ATOM 3317 O O . PRO A 1 427 ? 27.873 -24.083 14.451 1.00 58.19 427 PRO A O 1
ATOM 3320 N N . THR A 1 428 ? 26.098 -22.978 15.217 1.00 59.22 428 THR A N 1
ATOM 3321 C CA . THR A 1 428 ? 26.841 -21.758 15.563 1.00 59.22 428 THR A CA 1
ATOM 3322 C C . THR A 1 428 ? 27.052 -21.665 17.071 1.00 59.22 428 THR A C 1
ATOM 3324 O O . THR A 1 428 ? 26.099 -21.734 17.842 1.00 59.22 428 THR A O 1
ATOM 3327 N N . LYS A 1 429 ? 28.304 -21.481 17.511 1.00 60.31 429 LYS A N 1
ATOM 3328 C CA . LYS A 1 429 ? 28.625 -21.164 18.914 1.00 60.31 429 LYS A CA 1
ATOM 3329 C C . LYS A 1 429 ? 28.198 -19.725 19.236 1.00 60.31 429 LYS A C 1
ATOM 3331 O O . LYS A 1 429 ? 28.322 -18.850 18.379 1.00 60.31 429 LYS A O 1
ATOM 3336 N N . ASN A 1 430 ? 27.761 -19.462 20.471 1.00 53.22 430 ASN A N 1
ATOM 3337 C CA . ASN A 1 430 ? 27.482 -18.098 20.937 1.00 53.22 430 ASN A CA 1
ATOM 3338 C C . ASN A 1 430 ? 28.706 -17.192 20.705 1.00 53.22 430 ASN A C 1
ATOM 3340 O O . ASN A 1 430 ? 29.814 -17.527 21.122 1.00 53.22 430 ASN A O 1
ATOM 3344 N N . GLY A 1 431 ? 28.504 -16.069 20.008 1.00 56.97 431 GLY A N 1
ATOM 3345 C CA . GLY A 1 431 ? 29.571 -15.129 19.636 1.00 56.97 431 GLY A CA 1
ATOM 3346 C C . GLY A 1 431 ? 30.320 -15.450 18.333 1.00 56.97 431 GLY A C 1
ATOM 3347 O O . GLY A 1 431 ? 31.315 -14.789 18.032 1.00 56.97 431 GLY A O 1
ATOM 3348 N N . ALA A 1 432 ? 29.877 -16.436 17.544 1.00 64.81 432 ALA A N 1
ATOM 3349 C CA . ALA A 1 432 ? 30.457 -16.714 16.231 1.00 64.81 432 ALA A CA 1
ATOM 3350 C C . ALA A 1 432 ? 30.292 -15.512 15.282 1.00 64.81 432 ALA A C 1
ATOM 3352 O O . ALA A 1 432 ? 29.179 -15.077 14.989 1.00 64.81 432 ALA A O 1
ATOM 3353 N N . LYS A 1 433 ? 31.413 -14.979 14.783 1.00 69.06 433 LYS A N 1
ATOM 3354 C CA . LYS A 1 433 ? 31.420 -13.895 13.793 1.00 69.06 433 LYS A CA 1
ATOM 3355 C C . LYS A 1 433 ? 31.084 -14.463 12.415 1.00 69.06 433 LYS A C 1
ATOM 3357 O O . LYS A 1 433 ? 31.865 -15.234 11.857 1.00 69.06 433 LYS A O 1
ATOM 3362 N N . ILE A 1 434 ? 29.936 -14.073 11.871 1.00 71.56 434 ILE A N 1
ATOM 3363 C CA . ILE A 1 434 ? 29.559 -14.365 10.485 1.00 71.56 434 ILE A CA 1
ATOM 3364 C C . ILE A 1 434 ? 30.229 -13.310 9.605 1.00 71.56 434 ILE A C 1
ATOM 3366 O O . ILE A 1 434 ? 30.054 -12.114 9.828 1.00 71.56 434 ILE A O 1
ATOM 3370 N N . MET A 1 435 ? 31.026 -13.746 8.632 1.00 73.50 435 MET A N 1
ATOM 3371 C CA . MET A 1 435 ? 31.613 -12.834 7.653 1.00 73.50 435 MET A CA 1
ATOM 3372 C C . MET A 1 435 ? 30.616 -12.661 6.512 1.00 73.50 435 MET A C 1
ATOM 3374 O O . MET A 1 435 ? 30.162 -13.648 5.949 1.00 73.50 435 MET A O 1
ATOM 3378 N N . MET A 1 436 ? 30.263 -11.427 6.170 1.00 73.19 436 MET A N 1
ATOM 3379 C CA . MET A 1 436 ? 29.378 -11.131 5.045 1.00 73.19 436 MET A CA 1
ATOM 3380 C C . MET A 1 436 ? 30.162 -10.336 4.007 1.00 73.19 436 MET A C 1
ATOM 3382 O O . MET A 1 436 ? 30.876 -9.397 4.354 1.00 73.19 436 MET A O 1
ATOM 3386 N N . MET A 1 437 ? 30.058 -10.748 2.747 1.00 71.19 437 MET A N 1
ATOM 3387 C CA . MET A 1 437 ? 30.617 -10.037 1.605 1.00 71.19 437 MET A CA 1
ATOM 3388 C C . MET A 1 437 ? 29.472 -9.556 0.719 1.00 71.19 437 MET A C 1
ATOM 3390 O O . MET A 1 437 ? 28.605 -10.342 0.343 1.00 71.19 437 MET A O 1
ATOM 3394 N N . GLY A 1 438 ? 29.492 -8.276 0.369 1.00 73.00 438 GLY A N 1
ATOM 3395 C CA . GLY A 1 438 ? 28.515 -7.657 -0.513 1.00 73.00 438 GLY A CA 1
ATOM 3396 C C . GLY A 1 438 ? 28.895 -6.210 -0.804 1.00 73.00 438 GLY A C 1
ATOM 3397 O O . GLY A 1 438 ? 29.704 -5.626 -0.084 1.00 73.00 438 GLY A O 1
ATOM 3398 N N . SER A 1 439 ? 28.348 -5.657 -1.881 1.00 74.06 439 SER A N 1
ATOM 3399 C CA . SER A 1 439 ? 28.619 -4.283 -2.318 1.00 74.06 439 SER A CA 1
ATOM 3400 C C . SER A 1 439 ? 27.464 -3.363 -1.928 1.00 74.06 439 SER A C 1
ATOM 3402 O O . SER A 1 439 ? 26.302 -3.749 -2.063 1.00 74.06 439 SER A O 1
ATOM 3404 N N . LEU A 1 440 ? 27.792 -2.161 -1.453 1.00 72.19 440 LEU A N 1
ATOM 3405 C CA . LEU A 1 440 ? 26.836 -1.112 -1.100 1.00 72.19 440 LEU A CA 1
ATOM 3406 C C . LEU A 1 440 ? 26.232 -0.483 -2.362 1.00 72.19 440 LEU A C 1
ATOM 3408 O O . LEU A 1 440 ? 26.946 -0.211 -3.324 1.00 72.19 440 LEU A O 1
ATOM 3412 N N . GLU A 1 441 ? 24.934 -0.180 -2.344 1.00 62.69 441 GLU A N 1
ATOM 3413 C CA . GLU A 1 441 ? 24.256 0.447 -3.493 1.00 62.69 441 GLU A CA 1
ATOM 3414 C C . GLU A 1 441 ? 24.779 1.863 -3.775 1.00 62.69 441 GLU A C 1
ATOM 3416 O O . GLU A 1 441 ? 24.900 2.247 -4.930 1.00 62.69 441 GLU A O 1
ATOM 3421 N N . LYS A 1 442 ? 25.162 2.622 -2.740 1.00 58.72 442 LYS A N 1
ATOM 3422 C CA . LYS A 1 442 ? 25.758 3.961 -2.897 1.00 58.72 442 LYS A CA 1
ATOM 3423 C C . LYS A 1 442 ? 27.139 3.939 -3.555 1.00 58.72 442 LYS A C 1
ATOM 3425 O O . LYS A 1 442 ? 27.452 4.844 -4.319 1.00 58.72 442 LYS A O 1
ATOM 3430 N N . ASP A 1 443 ? 27.933 2.899 -3.301 1.00 59.06 443 ASP A N 1
ATOM 3431 C CA . ASP A 1 443 ? 29.247 2.744 -3.928 1.00 59.06 443 ASP A CA 1
ATOM 3432 C C . ASP A 1 443 ? 29.072 2.367 -5.402 1.00 59.06 443 ASP A C 1
ATOM 3434 O O . ASP A 1 443 ? 29.801 2.853 -6.257 1.00 59.06 443 ASP A O 1
ATOM 3438 N N . ILE A 1 444 ? 28.039 1.581 -5.721 1.00 53.88 444 ILE A N 1
ATOM 3439 C CA . ILE A 1 444 ? 27.651 1.270 -7.101 1.00 53.88 444 ILE A CA 1
ATOM 3440 C C . ILE A 1 444 ? 27.114 2.521 -7.808 1.00 53.88 444 ILE A C 1
ATOM 3442 O O . ILE A 1 444 ? 27.550 2.799 -8.916 1.00 53.88 444 ILE A O 1
ATOM 3446 N N . ALA A 1 445 ? 26.263 3.320 -7.157 1.00 49.44 445 ALA A N 1
ATOM 3447 C CA . ALA A 1 445 ? 25.737 4.574 -7.703 1.00 49.44 445 ALA A CA 1
ATOM 3448 C C . ALA A 1 445 ? 26.847 5.616 -7.949 1.00 49.44 445 ALA A C 1
ATOM 3450 O O . ALA A 1 445 ? 26.836 6.317 -8.957 1.00 49.44 445 ALA A O 1
ATOM 3451 N N . ALA A 1 446 ? 27.861 5.673 -7.078 1.00 46.59 446 ALA A N 1
ATOM 3452 C CA . ALA A 1 446 ? 29.064 6.478 -7.299 1.00 46.59 446 ALA A CA 1
ATOM 3453 C C . ALA A 1 446 ? 29.935 5.950 -8.456 1.00 46.59 446 ALA A C 1
ATOM 3455 O O . ALA A 1 446 ? 30.717 6.709 -9.020 1.00 46.59 446 ALA A O 1
ATOM 3456 N N . THR A 1 447 ? 29.780 4.675 -8.831 1.00 43.69 447 THR A N 1
ATOM 3457 C CA . THR A 1 447 ? 30.397 4.082 -10.030 1.00 43.69 447 THR A CA 1
ATOM 3458 C C . THR A 1 447 ? 29.481 4.144 -11.270 1.00 43.69 447 THR A C 1
ATOM 3460 O O . THR A 1 447 ? 29.933 3.827 -12.366 1.00 43.69 447 THR A O 1
ATOM 3463 N N . GLU A 1 448 ? 28.208 4.541 -11.121 1.00 42.34 448 GLU A N 1
ATOM 3464 C CA . GLU A 1 448 ? 27.243 4.757 -12.218 1.00 42.34 448 GLU A CA 1
ATOM 3465 C C . GLU A 1 448 ? 27.302 6.179 -12.792 1.00 42.34 448 GLU A C 1
ATOM 3467 O O . GLU A 1 448 ? 26.835 6.402 -13.909 1.00 42.34 448 GLU A O 1
ATOM 3472 N N . ILE A 1 449 ? 27.924 7.129 -12.087 1.00 44.66 449 ILE A N 1
ATOM 3473 C CA . ILE A 1 449 ? 28.336 8.398 -12.692 1.00 44.66 449 ILE A CA 1
ATOM 3474 C C . ILE A 1 449 ? 29.597 8.108 -13.503 1.00 44.66 449 ILE A C 1
ATOM 3476 O O . ILE A 1 449 ? 30.707 8.108 -12.975 1.00 44.66 449 ILE A O 1
ATOM 3480 N N . VAL A 1 450 ? 29.412 7.810 -14.786 1.00 43.34 450 VAL A N 1
ATOM 3481 C CA . VAL A 1 450 ? 30.505 7.701 -15.753 1.00 43.34 450 VAL A CA 1
ATOM 3482 C C . VAL A 1 450 ? 31.097 9.108 -15.922 1.00 43.34 450 VAL A C 1
ATOM 3484 O O . VAL A 1 450 ? 30.373 9.999 -16.357 1.00 43.34 450 VAL A O 1
ATOM 3487 N N . PRO A 1 451 ? 32.368 9.365 -15.559 1.00 46.47 451 PRO A N 1
ATOM 3488 C CA . PRO A 1 451 ? 33.040 10.603 -15.941 1.00 46.47 451 PRO A CA 1
ATOM 3489 C C . PRO A 1 451 ? 33.035 10.718 -17.470 1.00 46.47 451 PRO A C 1
ATOM 3491 O O . PRO A 1 451 ? 33.377 9.741 -18.137 1.00 46.47 451 PRO A O 1
ATOM 3494 N N . ASP A 1 452 ? 32.696 11.896 -18.005 1.00 47.06 452 ASP A N 1
ATOM 3495 C CA . ASP A 1 452 ? 32.524 12.155 -19.450 1.00 47.06 452 ASP A CA 1
ATOM 3496 C C . ASP A 1 452 ? 33.749 11.782 -20.321 1.00 47.06 452 ASP A C 1
ATOM 3498 O O . ASP A 1 452 ? 33.624 11.643 -21.536 1.00 47.06 452 ASP A O 1
ATOM 3502 N N . ASP A 1 453 ? 34.913 11.538 -19.705 1.00 46.47 453 ASP A N 1
ATOM 3503 C CA . ASP A 1 453 ? 36.200 11.294 -20.368 1.00 46.47 453 ASP A CA 1
ATOM 3504 C C . ASP A 1 453 ? 36.813 9.893 -20.122 1.00 46.47 453 ASP A C 1
ATOM 3506 O O . ASP A 1 453 ? 38.029 9.713 -20.249 1.00 46.47 453 ASP A O 1
ATOM 3510 N N . LEU A 1 454 ? 36.028 8.863 -19.776 1.00 39.28 454 LEU A N 1
ATOM 3511 C CA . LEU A 1 454 ? 36.560 7.489 -19.737 1.00 39.28 454 LEU A CA 1
ATOM 3512 C C . LEU A 1 454 ? 36.471 6.793 -21.109 1.00 39.28 454 LEU A C 1
ATOM 3514 O O . LEU A 1 454 ? 35.386 6.709 -21.689 1.00 39.28 454 LEU A O 1
ATOM 3518 N N . PRO A 1 455 ? 37.569 6.207 -21.628 1.00 37.09 455 PRO A N 1
ATOM 3519 C CA . PRO A 1 455 ? 37.486 5.350 -22.800 1.00 37.09 455 PRO A CA 1
ATOM 3520 C C . PRO A 1 455 ? 36.624 4.119 -22.492 1.00 37.09 455 PRO A C 1
ATOM 3522 O O . PRO A 1 455 ? 36.737 3.502 -21.433 1.00 37.09 455 PRO A O 1
ATOM 3525 N N . TYR A 1 456 ? 35.765 3.787 -23.456 1.00 42.00 456 TYR A N 1
ATOM 3526 C CA . TYR A 1 456 ? 34.813 2.677 -23.457 1.00 42.00 456 TYR A CA 1
ATOM 3527 C C . TYR A 1 456 ? 35.332 1.417 -22.741 1.00 42.00 456 TYR A C 1
ATOM 3529 O O . TYR A 1 456 ? 36.271 0.768 -23.209 1.00 42.00 456 TYR A O 1
ATOM 3537 N N . VAL A 1 457 ? 34.672 1.026 -21.642 1.00 44.31 457 VAL A N 1
ATOM 3538 C CA . VAL A 1 457 ? 34.852 -0.303 -21.042 1.00 44.31 457 VAL A CA 1
ATOM 3539 C C . VAL A 1 457 ? 34.143 -1.311 -21.940 1.00 44.31 457 VAL A C 1
ATOM 3541 O O . VAL A 1 457 ? 32.951 -1.597 -21.805 1.00 44.31 457 VAL A O 1
ATOM 3544 N N . LYS A 1 458 ? 34.906 -1.837 -22.895 1.00 39.84 458 LYS A N 1
ATOM 3545 C CA . LYS A 1 458 ? 34.580 -3.062 -23.611 1.00 39.84 458 LYS A CA 1
ATOM 3546 C C . LYS A 1 458 ? 34.352 -4.150 -22.564 1.00 39.84 458 LYS A C 1
ATOM 3548 O O . LYS A 1 458 ? 35.167 -4.345 -21.669 1.00 39.84 458 LYS A O 1
ATOM 3553 N N . ASN A 1 459 ? 33.214 -4.836 -22.625 1.00 41.56 459 ASN A N 1
ATOM 3554 C CA . ASN A 1 459 ? 33.049 -6.039 -21.825 1.00 41.56 459 ASN A CA 1
ATOM 3555 C C . ASN A 1 459 ? 33.949 -7.105 -22.465 1.00 41.56 459 ASN A C 1
ATOM 3557 O O . ASN A 1 459 ? 33.551 -7.755 -23.430 1.00 41.56 459 ASN A O 1
ATOM 3561 N N . ASP A 1 460 ? 35.173 -7.250 -21.955 1.00 44.12 460 ASP A N 1
ATOM 3562 C CA . ASP A 1 460 ? 36.226 -8.147 -22.469 1.00 44.12 460 ASP A CA 1
ATOM 3563 C C . ASP A 1 460 ? 35.831 -9.642 -22.449 1.00 44.12 460 ASP A C 1
ATOM 3565 O O . ASP A 1 460 ? 36.582 -10.520 -22.870 1.00 44.12 460 ASP A O 1
ATOM 3569 N N . LEU A 1 461 ? 34.615 -9.958 -21.995 1.00 46.16 461 LEU A N 1
ATOM 3570 C CA . LEU A 1 461 ? 33.997 -11.280 -22.079 1.00 46.16 461 LEU A CA 1
ATOM 3571 C C . LEU A 1 461 ? 33.583 -11.679 -23.509 1.00 46.16 461 LEU A C 1
ATOM 3573 O O . LEU A 1 461 ? 33.265 -12.848 -23.729 1.00 46.16 461 LEU A O 1
ATOM 3577 N N . ASP A 1 462 ? 33.583 -10.741 -24.461 1.00 47.31 462 ASP A N 1
ATOM 3578 C CA . ASP A 1 462 ? 33.172 -10.961 -25.853 1.00 47.31 462 ASP A CA 1
ATOM 3579 C C . ASP A 1 462 ? 34.332 -11.192 -26.844 1.00 47.31 462 ASP A C 1
ATOM 3581 O O . ASP A 1 462 ? 34.072 -11.454 -28.023 1.00 47.31 462 ASP A O 1
ATOM 3585 N N . ASP A 1 463 ? 35.595 -11.146 -26.400 1.00 40.00 463 ASP A N 1
ATOM 3586 C CA . ASP A 1 463 ? 36.736 -11.339 -27.298 1.00 40.00 463 ASP A CA 1
ATOM 3587 C C . ASP A 1 463 ? 37.087 -12.821 -27.520 1.00 40.00 463 ASP A C 1
ATOM 3589 O O . ASP A 1 463 ? 37.385 -13.591 -26.605 1.00 40.00 463 ASP A O 1
ATOM 3593 N N . HIS A 1 464 ? 36.998 -13.179 -28.804 1.00 52.97 464 HIS A N 1
ATOM 3594 C CA . HIS A 1 464 ? 37.786 -14.149 -29.559 1.00 52.97 464 HIS A CA 1
ATOM 3595 C C . HIS A 1 464 ? 38.542 -15.220 -28.760 1.00 52.97 464 HIS A C 1
ATOM 3597 O O . HIS A 1 464 ? 39.687 -15.017 -28.376 1.00 52.97 464 HIS A O 1
ATOM 3603 N N . ASP A 1 465 ? 37.960 -16.417 -28.672 1.00 44.12 465 ASP A N 1
ATOM 3604 C CA . ASP A 1 465 ? 38.730 -17.604 -29.040 1.00 44.12 465 ASP A CA 1
ATOM 3605 C C . ASP A 1 465 ? 37.797 -18.740 -29.469 1.00 44.12 465 ASP A C 1
ATOM 3607 O O . ASP A 1 465 ? 36.825 -19.057 -28.781 1.00 44.12 465 ASP A O 1
ATOM 3611 N N . ASP A 1 466 ? 38.094 -19.345 -30.616 1.00 47.09 466 ASP A N 1
ATOM 3612 C CA . ASP A 1 466 ? 37.440 -20.555 -31.130 1.00 47.09 466 ASP A CA 1
ATOM 3613 C C . ASP A 1 466 ? 38.087 -21.824 -30.506 1.00 47.09 466 ASP A C 1
ATOM 3615 O O . ASP A 1 466 ? 38.049 -22.916 -31.075 1.00 47.09 466 ASP A O 1
ATOM 3619 N N . GLY A 1 467 ? 38.694 -21.676 -29.322 1.00 38.50 467 GLY A N 1
ATOM 3620 C CA . GLY A 1 467 ? 39.351 -22.732 -28.560 1.00 38.50 467 GLY A CA 1
ATOM 3621 C C . GLY A 1 467 ? 38.373 -23.492 -27.665 1.00 38.50 467 GLY A C 1
ATOM 3622 O O . GLY A 1 467 ? 37.968 -22.996 -26.618 1.00 38.50 467 GLY A O 1
ATOM 3623 N N . GLU A 1 468 ? 38.016 -24.703 -28.096 1.00 43.12 468 GLU A N 1
ATOM 3624 C CA . GLU A 1 468 ? 37.381 -25.761 -27.295 1.00 43.12 468 GLU A CA 1
ATOM 3625 C C . GLU A 1 468 ? 36.172 -25.322 -26.438 1.00 43.12 468 GLU A C 1
ATOM 3627 O O . GLU A 1 468 ? 36.158 -25.453 -25.211 1.00 43.12 468 GLU A O 1
ATOM 3632 N N . GLU A 1 469 ? 35.076 -24.893 -27.081 1.00 47.62 469 GLU A N 1
ATOM 3633 C CA . GLU A 1 469 ? 33.746 -25.029 -26.467 1.00 47.62 469 GLU A CA 1
ATOM 3634 C C . GLU A 1 469 ? 33.490 -26.535 -26.285 1.00 47.62 469 GLU A C 1
ATOM 3636 O O . GLU A 1 469 ? 33.024 -27.234 -27.186 1.00 47.62 469 GLU A O 1
ATOM 3641 N N . THR A 1 470 ? 33.847 -27.073 -25.114 1.00 49.81 470 THR A N 1
ATOM 3642 C CA . THR A 1 470 ? 33.424 -28.412 -24.696 1.00 49.81 470 THR A CA 1
ATOM 3643 C C . THR A 1 470 ? 31.918 -28.472 -24.922 1.00 49.81 470 THR A C 1
ATOM 3645 O O . THR A 1 470 ? 31.222 -27.576 -24.457 1.00 49.81 470 THR A O 1
ATOM 3648 N N . SER A 1 471 ? 31.402 -29.479 -25.630 1.00 60.62 471 SER A N 1
ATOM 3649 C CA . SER A 1 471 ? 2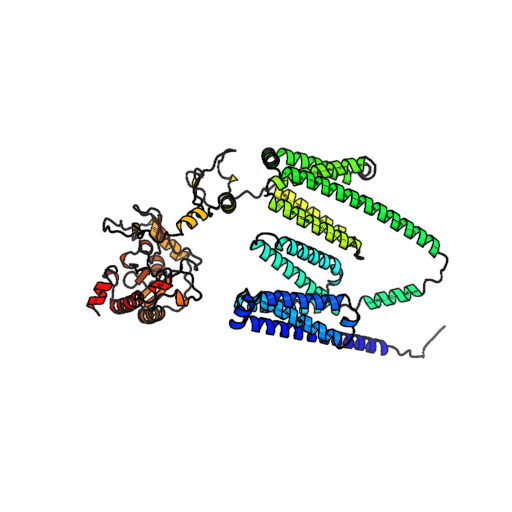9.982 -29.575 -25.996 1.00 60.62 471 SER A CA 1
ATOM 3650 C C . SER A 1 471 ? 29.093 -29.704 -24.747 1.00 60.62 471 SER A C 1
ATOM 3652 O O . SER A 1 471 ? 28.719 -30.801 -24.325 1.00 60.62 471 SER A O 1
ATOM 3654 N N . ILE A 1 472 ? 28.798 -28.568 -24.113 1.00 71.12 472 ILE A N 1
ATOM 3655 C CA . ILE A 1 472 ? 27.958 -28.422 -22.923 1.00 71.12 472 ILE A CA 1
ATOM 3656 C C . ILE A 1 472 ? 26.531 -28.875 -23.264 1.00 71.12 472 ILE A C 1
ATOM 3658 O O . ILE A 1 472 ? 25.887 -29.509 -22.433 1.00 71.12 472 ILE A O 1
ATOM 3662 N N . GLU A 1 473 ? 26.098 -28.655 -24.509 1.00 74.25 473 GLU A N 1
ATOM 3663 C CA . GLU A 1 473 ? 24.778 -29.004 -25.053 1.00 74.25 473 GLU A CA 1
ATOM 3664 C C . GLU A 1 473 ? 24.346 -30.449 -24.756 1.00 74.25 473 GLU A C 1
ATOM 3666 O O . GLU A 1 473 ? 23.170 -30.707 -24.512 1.00 74.25 473 GLU A O 1
ATOM 3671 N N . ASN A 1 474 ? 25.303 -31.383 -24.745 1.00 79.50 474 ASN A N 1
ATOM 3672 C CA . ASN A 1 474 ? 25.044 -32.820 -24.647 1.00 79.50 474 ASN A CA 1
ATOM 3673 C C . ASN A 1 474 ? 25.265 -33.390 -23.236 1.00 79.50 474 ASN A C 1
ATOM 3675 O O . ASN A 1 474 ? 25.218 -34.605 -23.045 1.00 79.50 474 ASN A O 1
ATOM 3679 N N . ARG A 1 475 ? 25.536 -32.549 -22.228 1.00 81.56 475 ARG A N 1
ATOM 3680 C CA . ARG A 1 475 ? 25.741 -33.034 -20.856 1.00 81.56 475 ARG A CA 1
ATOM 3681 C C . ARG A 1 475 ? 24.414 -33.459 -20.234 1.00 81.56 475 ARG A C 1
ATOM 3683 O O . ARG A 1 475 ? 23.473 -32.669 -20.156 1.00 81.56 475 ARG A O 1
ATOM 3690 N N . SER A 1 476 ? 24.381 -34.682 -19.707 1.00 81.12 476 SER A N 1
ATOM 3691 C CA . SER A 1 476 ? 23.192 -35.280 -19.087 1.00 81.12 476 SER A CA 1
ATOM 3692 C C . SER A 1 476 ? 22.602 -34.420 -17.968 1.00 81.12 476 SER A C 1
ATOM 3694 O O . SER A 1 476 ? 21.387 -34.288 -17.888 1.00 81.12 476 SER A O 1
ATOM 3696 N N . GLU A 1 477 ? 23.437 -33.760 -17.159 1.00 84.31 477 GLU A N 1
ATOM 3697 C CA . GLU A 1 477 ? 22.980 -32.851 -16.099 1.00 84.31 477 GLU A CA 1
ATOM 3698 C C . GLU A 1 477 ? 22.070 -31.734 -16.641 1.00 84.31 477 GLU A C 1
ATOM 3700 O O . GLU A 1 477 ? 21.033 -31.430 -16.054 1.00 84.31 477 GLU A O 1
ATOM 3705 N N . TYR A 1 478 ? 22.432 -31.131 -17.775 1.00 86.44 478 TYR A N 1
ATOM 3706 C CA . TYR A 1 478 ? 21.674 -30.023 -18.355 1.00 86.44 478 TYR A CA 1
ATOM 3707 C C . TYR A 1 478 ? 20.460 -30.511 -19.137 1.00 86.44 478 TYR A C 1
ATOM 3709 O O . TYR A 1 478 ? 19.416 -29.866 -19.078 1.00 86.44 478 TYR A O 1
ATOM 3717 N N . LEU A 1 479 ? 20.553 -31.677 -19.782 1.00 87.38 479 LEU A N 1
ATOM 3718 C CA . LEU A 1 479 ? 19.399 -32.332 -20.399 1.00 87.38 479 LEU A CA 1
ATOM 3719 C C . LEU A 1 479 ? 18.322 -32.664 -19.356 1.00 87.38 479 LEU A C 1
ATOM 3721 O O . LEU A 1 479 ? 17.150 -32.395 -19.597 1.00 87.38 479 LEU A O 1
ATOM 3725 N N . THR A 1 480 ? 18.703 -33.129 -18.162 1.00 87.31 480 THR A N 1
ATOM 3726 C CA . THR A 1 480 ? 17.762 -33.341 -17.049 1.00 87.31 480 THR A CA 1
ATOM 3727 C C . THR A 1 480 ? 17.119 -32.033 -16.589 1.00 87.31 480 THR A C 1
ATOM 3729 O O . THR A 1 480 ? 15.916 -31.998 -16.334 1.00 87.31 480 THR A O 1
ATOM 3732 N N . LYS A 1 481 ? 17.882 -30.929 -16.520 1.00 85.31 481 LYS A N 1
ATOM 3733 C CA . LYS A 1 481 ? 17.316 -29.604 -16.201 1.00 85.31 481 LYS A CA 1
ATOM 3734 C C . LYS A 1 481 ? 16.323 -29.148 -17.275 1.00 85.31 481 LYS A C 1
ATOM 3736 O O . LYS A 1 481 ? 15.286 -28.597 -16.925 1.00 85.31 481 LYS A O 1
ATOM 3741 N N . ILE A 1 482 ? 16.609 -29.394 -18.557 1.00 87.75 482 ILE A N 1
ATOM 3742 C CA . ILE A 1 482 ? 15.686 -29.103 -19.665 1.00 87.75 482 ILE A CA 1
ATOM 3743 C C . ILE A 1 482 ? 14.423 -29.957 -19.538 1.00 87.75 482 ILE A C 1
ATOM 3745 O O . ILE A 1 482 ? 13.329 -29.403 -19.589 1.00 87.75 482 ILE A O 1
ATOM 3749 N N . GLN A 1 483 ? 14.557 -31.262 -19.289 1.00 89.31 483 GLN A N 1
ATOM 3750 C CA . GLN A 1 483 ? 13.417 -32.161 -19.108 1.00 89.31 483 GLN A CA 1
ATOM 3751 C C . GLN A 1 483 ? 12.525 -31.713 -17.949 1.00 89.31 483 GLN A C 1
ATOM 3753 O O . GLN A 1 483 ? 11.320 -31.569 -18.111 1.00 89.31 483 GLN A O 1
ATOM 3758 N N . HIS A 1 484 ? 13.125 -31.351 -16.816 1.00 86.69 484 HIS A N 1
ATOM 3759 C CA . HIS A 1 484 ? 12.386 -30.816 -15.678 1.00 86.69 484 HIS A CA 1
ATOM 3760 C C . HIS A 1 484 ? 11.589 -29.546 -16.029 1.00 86.69 484 HIS A C 1
ATOM 3762 O O . HIS A 1 484 ? 10.493 -29.341 -15.510 1.00 86.69 484 HIS A O 1
ATOM 3768 N N . ARG A 1 485 ? 12.101 -28.688 -16.923 1.00 83.88 485 ARG A N 1
ATOM 3769 C CA . ARG A 1 485 ? 11.353 -27.524 -17.428 1.00 83.88 485 ARG A CA 1
ATOM 3770 C C . ARG A 1 485 ? 10.268 -27.920 -18.421 1.00 83.88 485 ARG A C 1
ATOM 3772 O O . ARG A 1 485 ? 9.203 -27.318 -18.392 1.00 83.88 485 ARG A O 1
ATOM 3779 N N . ILE A 1 486 ? 10.502 -28.919 -19.267 1.00 86.69 486 ILE A N 1
ATOM 3780 C CA . ILE A 1 486 ? 9.468 -29.458 -20.158 1.00 86.69 486 ILE A CA 1
ATOM 3781 C C . ILE A 1 486 ? 8.282 -29.977 -19.334 1.00 86.69 486 ILE A C 1
ATOM 3783 O O . ILE A 1 486 ? 7.141 -29.699 -19.695 1.00 86.69 486 ILE A O 1
ATOM 3787 N N . ASP A 1 487 ? 8.540 -30.633 -18.204 1.00 86.31 487 ASP A N 1
ATOM 3788 C CA . ASP A 1 487 ? 7.490 -31.235 -17.380 1.00 86.31 487 ASP A CA 1
ATOM 3789 C C . ASP A 1 487 ? 6.740 -30.198 -16.522 1.00 86.31 487 ASP A C 1
ATOM 3791 O O . ASP A 1 487 ? 5.520 -30.267 -16.406 1.00 86.31 487 ASP A O 1
ATOM 3795 N N . ASN A 1 488 ? 7.447 -29.217 -15.943 1.00 81.69 488 ASN A N 1
ATOM 3796 C CA . ASN A 1 488 ? 6.873 -28.325 -14.920 1.00 81.69 488 ASN A CA 1
ATOM 3797 C C . ASN A 1 488 ? 6.536 -26.911 -15.402 1.00 81.69 488 ASN A C 1
ATOM 3799 O O . ASN A 1 488 ? 5.843 -26.179 -14.703 1.00 81.69 488 ASN A O 1
ATOM 3803 N N . CYS A 1 489 ? 7.062 -26.477 -16.546 1.00 77.75 489 CYS A N 1
ATOM 3804 C CA . CYS A 1 489 ? 6.830 -25.121 -17.027 1.00 77.75 489 CYS A CA 1
ATOM 3805 C C . CYS A 1 489 ? 5.558 -25.053 -17.872 1.00 77.75 489 CYS A C 1
ATOM 3807 O O . CYS A 1 489 ? 5.407 -25.834 -18.808 1.00 77.75 489 CYS A O 1
ATOM 3809 N N . GLU A 1 490 ? 4.664 -24.108 -17.604 1.00 77.31 490 GLU A N 1
ATOM 3810 C CA . GLU A 1 490 ? 3.502 -23.863 -18.460 1.00 77.31 490 GLU A CA 1
ATOM 3811 C C . GLU A 1 490 ? 3.813 -22.743 -19.463 1.00 77.31 490 GLU A C 1
ATOM 3813 O O . GLU A 1 490 ? 4.212 -21.643 -19.083 1.00 77.31 490 GLU A O 1
ATOM 3818 N N . ILE A 1 491 ? 3.667 -23.026 -20.764 1.00 79.12 491 ILE A N 1
ATOM 3819 C CA . ILE A 1 491 ? 3.832 -22.017 -21.818 1.00 79.12 491 ILE A CA 1
ATOM 3820 C C . ILE A 1 491 ? 2.445 -21.531 -22.221 1.00 79.12 491 ILE A C 1
ATOM 3822 O O . ILE A 1 491 ? 1.679 -22.263 -22.846 1.00 79.12 491 ILE A O 1
ATOM 3826 N N . HIS A 1 492 ? 2.135 -20.281 -21.880 1.00 80.88 492 HIS A N 1
ATOM 3827 C CA . HIS A 1 492 ? 0.860 -19.659 -22.221 1.00 80.88 492 HIS A CA 1
ATOM 3828 C C . HIS A 1 492 ? 0.838 -19.268 -23.698 1.00 80.88 492 HIS A C 1
ATOM 3830 O O . HIS A 1 492 ? 1.418 -18.259 -24.109 1.00 80.88 492 HIS A O 1
ATOM 3836 N N . LEU A 1 493 ? 0.144 -20.069 -24.499 1.00 81.81 493 LEU A N 1
ATOM 3837 C CA . LEU A 1 493 ? -0.051 -19.793 -25.911 1.00 81.81 493 LEU A CA 1
ATOM 3838 C C . LEU A 1 493 ? -1.058 -18.643 -26.079 1.00 81.81 493 LEU A C 1
ATOM 3840 O O . LEU A 1 493 ? -2.223 -18.771 -25.711 1.00 81.81 493 LEU A O 1
ATOM 3844 N N . ARG A 1 494 ? -0.610 -17.503 -26.620 1.00 84.62 494 ARG A N 1
ATOM 3845 C CA . ARG A 1 494 ? -1.496 -16.359 -26.907 1.00 84.62 494 ARG A CA 1
ATOM 3846 C C . ARG A 1 494 ? -2.258 -16.518 -28.222 1.00 84.62 494 ARG A C 1
ATOM 3848 O O . ARG A 1 494 ? -3.421 -16.144 -28.275 1.00 84.62 494 ARG A O 1
ATOM 3855 N N . ASN A 1 495 ? -1.609 -17.084 -29.239 1.00 86.56 495 ASN A N 1
ATOM 3856 C CA . ASN A 1 495 ? -2.157 -17.308 -30.576 1.00 86.56 495 ASN A CA 1
ATOM 3857 C C . ASN A 1 495 ? -1.866 -18.742 -31.027 1.00 86.56 495 ASN A C 1
ATOM 3859 O O . ASN A 1 495 ? -0.818 -19.287 -30.685 1.00 86.56 495 ASN A O 1
ATOM 3863 N N . GLU A 1 496 ? -2.752 -19.328 -31.831 1.00 88.38 496 GLU A N 1
ATOM 3864 C CA . GLU A 1 496 ? -2.544 -20.664 -32.397 1.00 88.38 496 GLU A CA 1
ATOM 3865 C C . GLU A 1 496 ? -1.283 -20.737 -33.274 1.00 88.38 496 GLU A C 1
ATOM 3867 O O . GLU A 1 496 ? -0.947 -19.795 -33.997 1.00 88.38 496 GLU A O 1
ATOM 3872 N N . LEU A 1 497 ? -0.590 -21.878 -33.210 1.00 91.56 497 LEU A N 1
ATOM 3873 C CA . LEU A 1 497 ? 0.613 -22.131 -34.000 1.00 91.56 497 LEU A CA 1
ATOM 3874 C C . LEU A 1 497 ? 0.254 -22.408 -35.460 1.00 91.56 497 LEU A C 1
ATOM 3876 O O . LEU A 1 497 ? -0.677 -23.162 -35.751 1.00 91.56 497 LEU A O 1
ATOM 3880 N N . ARG A 1 498 ? 1.024 -21.847 -36.393 1.00 93.75 498 ARG A N 1
ATOM 3881 C CA . ARG A 1 498 ? 0.705 -21.921 -37.823 1.00 93.75 498 ARG A CA 1
ATOM 3882 C C . ARG A 1 498 ? 1.460 -23.065 -38.509 1.00 93.75 498 ARG A C 1
ATOM 3884 O O . ARG A 1 498 ? 2.685 -23.149 -38.394 1.00 93.75 498 ARG A O 1
ATOM 3891 N N . PRO A 1 499 ? 0.774 -23.928 -39.282 1.00 92.19 499 PRO A N 1
ATOM 3892 C CA . PRO A 1 499 ? 1.424 -25.035 -39.978 1.00 92.19 499 PRO A CA 1
ATOM 3893 C C . PRO A 1 499 ? 2.502 -24.564 -40.962 1.00 92.19 499 PRO A C 1
ATOM 3895 O O . PRO A 1 499 ? 2.287 -23.645 -41.752 1.00 92.19 499 PRO A O 1
ATOM 3898 N N . GLY A 1 500 ? 3.664 -25.220 -40.936 1.00 90.56 500 GLY A N 1
ATOM 3899 C CA . GLY A 1 500 ? 4.760 -24.978 -41.881 1.00 90.56 500 GLY A CA 1
ATOM 3900 C C . GLY A 1 500 ? 5.565 -23.693 -41.651 1.00 90.56 500 GLY A C 1
ATOM 3901 O O . GLY A 1 500 ? 6.484 -23.425 -42.424 1.00 90.56 500 GLY A O 1
ATOM 3902 N N . LYS A 1 501 ? 5.259 -22.909 -40.608 1.00 95.12 501 LYS A N 1
ATOM 3903 C CA . LYS A 1 501 ? 6.049 -21.728 -40.233 1.00 95.12 501 LYS A CA 1
ATOM 3904 C C . LYS A 1 501 ? 7.288 -22.113 -39.427 1.00 95.12 501 LYS A C 1
ATOM 3906 O O . LYS A 1 501 ? 7.323 -23.137 -38.746 1.00 95.12 501 LYS A O 1
ATOM 3911 N N . LYS A 1 502 ? 8.336 -21.301 -39.564 1.00 96.44 502 LYS A N 1
ATOM 3912 C CA . LYS A 1 502 ? 9.596 -21.413 -38.812 1.00 96.44 502 LYS A CA 1
ATOM 3913 C C . LYS A 1 502 ? 9.422 -20.759 -37.428 1.00 96.44 502 LYS A C 1
ATOM 3915 O O . LYS A 1 502 ? 8.399 -20.126 -37.190 1.00 96.44 502 LYS A O 1
ATOM 3920 N N . LEU A 1 503 ? 10.389 -20.880 -36.520 1.00 96.12 503 LEU A N 1
ATOM 3921 C CA . LEU A 1 503 ? 10.331 -20.243 -35.195 1.00 96.12 503 LEU A CA 1
ATOM 3922 C C . LEU A 1 503 ? 11.368 -19.125 -35.067 1.00 96.12 503 LEU A C 1
ATOM 3924 O O . LEU A 1 503 ? 12.558 -19.347 -35.294 1.00 96.12 503 LEU A O 1
ATOM 3928 N N . LEU A 1 504 ? 10.908 -17.942 -34.664 1.00 96.75 504 LEU A N 1
ATOM 3929 C CA . LEU A 1 504 ? 11.739 -16.802 -34.296 1.00 96.75 504 LEU A CA 1
ATOM 3930 C C . LEU A 1 504 ? 11.598 -16.539 -32.795 1.00 96.75 504 LEU A C 1
ATOM 3932 O O . LEU A 1 504 ? 10.511 -16.224 -32.312 1.00 96.75 504 LEU A O 1
ATOM 3936 N N . VAL A 1 505 ? 12.704 -16.653 -32.065 1.00 94.25 505 VAL A N 1
ATOM 3937 C CA . VAL A 1 505 ? 12.773 -16.346 -30.634 1.00 94.25 505 VAL A CA 1
ATOM 3938 C C . VAL A 1 505 ? 13.453 -14.996 -30.447 1.00 94.25 505 VAL A C 1
ATOM 3940 O O . VAL A 1 505 ? 14.557 -14.792 -30.947 1.00 94.25 505 VAL A O 1
ATOM 3943 N N . LEU A 1 506 ? 12.803 -14.073 -29.744 1.00 93.62 506 LEU A N 1
ATOM 3944 C CA . LEU A 1 506 ? 13.291 -12.709 -29.547 1.00 93.62 506 LEU A CA 1
ATOM 3945 C C . LEU A 1 506 ? 13.508 -12.413 -28.067 1.00 93.62 506 LEU A C 1
ATOM 3947 O O . LEU A 1 506 ? 12.617 -12.650 -27.244 1.00 93.62 506 LEU A O 1
ATOM 3951 N N . ASP A 1 507 ? 14.675 -11.862 -27.745 1.00 89.50 507 ASP A N 1
ATOM 3952 C CA . ASP A 1 507 ? 14.860 -11.113 -26.506 1.00 89.50 507 ASP A CA 1
ATOM 3953 C C . ASP A 1 507 ? 14.259 -9.705 -26.615 1.00 89.50 507 ASP A C 1
ATOM 3955 O O . ASP A 1 507 ? 13.945 -9.241 -27.711 1.00 89.50 507 ASP A O 1
ATOM 3959 N N . ILE A 1 508 ? 14.092 -9.019 -25.487 1.00 87.69 508 ILE A N 1
ATOM 3960 C CA . ILE A 1 508 ? 13.542 -7.656 -25.450 1.00 87.69 508 ILE A CA 1
ATOM 3961 C C . ILE A 1 508 ? 14.642 -6.643 -25.168 1.00 87.69 508 ILE A C 1
ATOM 3963 O O . ILE A 1 508 ? 14.855 -5.728 -25.969 1.00 87.69 508 ILE A O 1
ATOM 3967 N N . ASP A 1 509 ? 15.336 -6.825 -24.049 1.00 85.56 509 ASP A N 1
ATOM 3968 C CA . ASP A 1 509 ? 16.294 -5.867 -23.512 1.00 85.56 509 ASP A CA 1
ATOM 3969 C C . ASP A 1 509 ? 17.442 -5.662 -24.502 1.00 85.56 509 ASP A C 1
ATOM 3971 O O . ASP A 1 509 ? 18.095 -6.615 -24.912 1.00 85.56 509 ASP A O 1
ATOM 3975 N N . TYR A 1 510 ? 17.633 -4.423 -24.965 1.00 89.06 510 TYR A N 1
ATOM 3976 C CA . TYR A 1 510 ? 18.599 -4.039 -26.006 1.00 89.06 510 TYR A CA 1
ATOM 3977 C C . TYR A 1 510 ? 18.452 -4.753 -27.363 1.00 89.06 510 TYR A C 1
ATOM 3979 O O . TYR A 1 510 ? 19.164 -4.426 -28.313 1.00 89.06 510 TYR A O 1
ATOM 3987 N N . THR A 1 511 ? 17.504 -5.677 -27.504 1.00 90.75 511 THR A N 1
ATOM 3988 C CA . THR A 1 511 ? 17.189 -6.355 -28.762 1.00 90.75 511 THR A CA 1
ATOM 3989 C C . THR A 1 511 ? 16.080 -5.610 -29.498 1.00 90.75 511 THR A C 1
ATOM 3991 O O . THR A 1 511 ? 16.296 -5.180 -30.632 1.00 90.75 511 THR A O 1
ATOM 3994 N N . LEU A 1 512 ? 14.935 -5.388 -28.842 1.00 92.25 512 LEU A N 1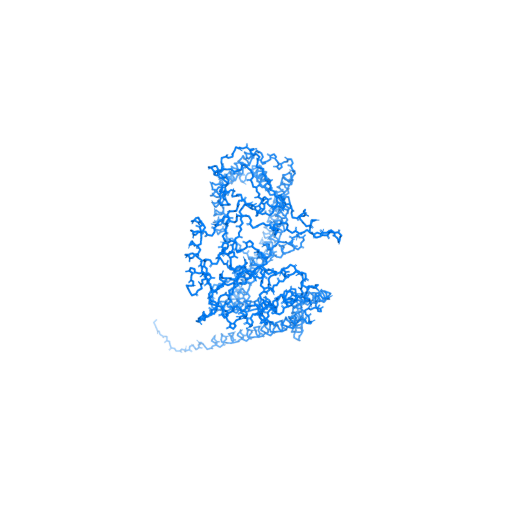
ATOM 3995 C CA . LEU A 1 512 ? 13.772 -4.672 -29.390 1.00 92.25 512 LEU A CA 1
ATOM 3996 C C . LEU A 1 512 ? 13.558 -3.295 -28.746 1.00 92.25 512 LEU A C 1
ATOM 3998 O O . LEU A 1 512 ? 12.861 -2.457 -29.319 1.00 92.25 512 LEU A O 1
ATOM 4002 N N . PHE A 1 513 ? 14.118 -3.066 -27.556 1.00 89.31 513 PHE A N 1
ATOM 4003 C CA . PHE A 1 513 ? 13.843 -1.879 -26.750 1.00 89.31 513 PHE A CA 1
ATOM 4004 C C . PHE A 1 513 ? 15.042 -1.478 -25.884 1.00 89.31 513 PHE A C 1
ATOM 4006 O O . PHE A 1 513 ? 15.744 -2.339 -25.345 1.00 89.31 513 PHE A O 1
ATOM 4013 N N . ASP A 1 514 ? 15.251 -0.175 -25.706 1.00 88.25 514 ASP A N 1
ATOM 4014 C CA . ASP A 1 514 ? 16.180 0.354 -24.706 1.00 88.25 514 ASP A CA 1
ATOM 4015 C C . ASP A 1 514 ? 15.490 0.456 -23.340 1.00 88.25 514 ASP A C 1
ATOM 4017 O O . ASP A 1 514 ? 14.729 1.378 -23.069 1.00 88.25 514 ASP A O 1
ATOM 4021 N N . HIS A 1 515 ? 15.756 -0.514 -22.468 1.00 80.38 515 HIS A N 1
ATOM 4022 C CA . HIS A 1 515 ? 15.127 -0.611 -21.149 1.00 80.38 515 HIS A CA 1
ATOM 4023 C C . HIS A 1 515 ? 15.780 0.272 -20.076 1.00 80.38 515 HIS A C 1
ATOM 4025 O O . HIS A 1 515 ? 15.298 0.285 -18.943 1.00 80.38 515 HIS A O 1
ATOM 4031 N N . ARG A 1 516 ? 16.896 0.950 -20.381 1.00 80.44 516 ARG A N 1
ATOM 4032 C CA . ARG A 1 516 ? 17.646 1.735 -19.387 1.00 80.44 516 ARG A CA 1
ATOM 4033 C C . ARG A 1 516 ? 17.486 3.234 -19.543 1.00 80.44 516 ARG A C 1
ATOM 4035 O O . ARG A 1 516 ? 17.554 3.933 -18.534 1.00 80.44 516 ARG A O 1
ATOM 4042 N N . SER A 1 517 ? 17.297 3.726 -20.763 1.00 80.44 517 SER A N 1
ATOM 4043 C CA . SER A 1 517 ? 17.108 5.161 -20.963 1.00 80.44 517 SER A CA 1
ATOM 4044 C C . SER A 1 517 ? 15.791 5.639 -20.337 1.00 80.44 517 SER A C 1
ATOM 4046 O O . SER A 1 517 ? 14.762 4.974 -20.481 1.00 80.44 517 SER A O 1
ATOM 4048 N N . PRO A 1 518 ? 15.783 6.802 -19.663 1.00 75.88 518 PRO A N 1
ATOM 4049 C CA . PRO A 1 518 ? 14.543 7.457 -19.276 1.00 75.88 518 PRO A CA 1
ATOM 4050 C C . PRO A 1 518 ? 13.839 8.009 -20.524 1.00 75.88 518 PRO A C 1
ATOM 4052 O O . PRO A 1 518 ? 14.486 8.571 -21.407 1.00 75.88 518 PRO A O 1
ATOM 4055 N N . ALA A 1 519 ? 12.517 7.869 -20.590 1.00 76.56 519 ALA A N 1
ATOM 4056 C CA . ALA A 1 519 ? 11.688 8.439 -21.650 1.00 76.56 519 ALA A CA 1
ATOM 4057 C C . ALA A 1 519 ? 10.282 8.744 -21.140 1.00 76.56 519 ALA A C 1
ATOM 4059 O O . ALA A 1 519 ? 9.816 8.123 -20.181 1.00 76.56 519 ALA A O 1
ATOM 4060 N N . GLU A 1 520 ? 9.594 9.668 -21.807 1.00 77.69 520 GLU A N 1
ATOM 4061 C CA . GLU A 1 520 ? 8.212 10.016 -21.466 1.00 77.69 520 GLU A CA 1
ATOM 4062 C C . GLU A 1 520 ? 7.225 8.982 -22.020 1.00 77.69 520 GLU A C 1
ATOM 4064 O O . GLU A 1 520 ? 6.189 8.717 -21.410 1.00 77.69 520 GLU A O 1
ATOM 4069 N N . ASN A 1 521 ? 7.565 8.355 -23.154 1.00 83.62 521 ASN A N 1
ATOM 4070 C CA . ASN A 1 521 ? 6.723 7.374 -23.832 1.00 83.62 521 ASN A CA 1
ATOM 4071 C C . ASN A 1 521 ? 7.517 6.140 -24.278 1.00 83.62 521 ASN A C 1
ATOM 4073 O O . ASN A 1 521 ? 8.643 6.236 -24.760 1.00 83.62 521 ASN A O 1
ATOM 4077 N N . ALA A 1 522 ? 6.880 4.965 -24.258 1.00 78.31 522 ALA A N 1
ATOM 4078 C CA . ALA A 1 522 ? 7.498 3.721 -24.732 1.00 78.31 522 ALA A CA 1
ATOM 4079 C C . ALA A 1 522 ? 7.939 3.777 -26.214 1.00 78.31 522 ALA A C 1
ATOM 4081 O O . ALA A 1 522 ? 8.886 3.103 -26.608 1.00 78.31 522 ALA A O 1
ATOM 4082 N N . GLY A 1 523 ? 7.297 4.605 -27.046 1.00 85.00 523 GLY A N 1
ATOM 4083 C CA . GLY A 1 523 ? 7.676 4.766 -28.457 1.00 85.00 523 GLY A CA 1
ATOM 4084 C C . GLY A 1 523 ? 9.059 5.400 -28.677 1.00 85.00 523 GLY A C 1
ATOM 4085 O O . GLY A 1 523 ? 9.663 5.195 -29.734 1.00 85.00 523 GLY A O 1
ATOM 4086 N N . GLU A 1 524 ? 9.573 6.143 -27.693 1.00 85.75 524 GLU A N 1
ATOM 4087 C CA . GLU A 1 524 ? 10.900 6.776 -27.735 1.00 85.75 524 GLU A CA 1
ATOM 4088 C C . GLU A 1 524 ? 12.020 5.761 -27.487 1.00 85.75 524 GLU A C 1
ATOM 4090 O O . GLU A 1 524 ? 13.093 5.866 -28.074 1.00 85.75 524 GLU A O 1
ATOM 4095 N N . LEU A 1 525 ? 11.733 4.739 -26.683 1.00 90.12 525 LEU A N 1
ATOM 4096 C CA . LEU A 1 525 ? 12.657 3.669 -26.303 1.00 90.12 525 LEU A CA 1
ATOM 4097 C C . LEU A 1 525 ? 12.576 2.442 -27.222 1.00 90.12 525 LEU A C 1
ATOM 4099 O O . LEU A 1 525 ? 13.450 1.573 -27.207 1.00 90.12 525 LEU A O 1
ATOM 4103 N N . MET A 1 526 ? 11.524 2.363 -28.037 1.00 91.69 526 MET A N 1
ATOM 4104 C CA . MET A 1 526 ? 11.352 1.325 -29.043 1.00 91.69 526 MET A CA 1
ATOM 4105 C C . MET A 1 526 ? 12.453 1.406 -30.104 1.00 91.69 526 MET A C 1
ATOM 4107 O O . MET A 1 526 ? 12.690 2.472 -30.682 1.00 91.69 526 MET A O 1
ATOM 4111 N N . ARG A 1 527 ? 13.087 0.266 -30.404 1.00 95.38 527 ARG A N 1
ATOM 4112 C CA . ARG A 1 527 ? 14.088 0.188 -31.470 1.00 95.38 527 ARG A CA 1
ATOM 4113 C C . ARG A 1 527 ? 13.445 0.531 -32.824 1.00 95.38 527 ARG A C 1
ATOM 4115 O O . ARG A 1 527 ? 12.330 0.073 -33.096 1.00 95.38 527 ARG A O 1
ATOM 4122 N N . PRO A 1 528 ? 14.110 1.326 -33.679 1.00 95.44 528 PRO A N 1
ATOM 4123 C CA . PRO A 1 528 ? 13.593 1.675 -34.999 1.00 95.44 528 PRO A CA 1
ATOM 4124 C C . PRO A 1 528 ? 13.196 0.448 -35.822 1.00 95.44 528 PRO A C 1
ATOM 4126 O O . PRO A 1 528 ? 13.840 -0.598 -35.748 1.00 95.44 528 PRO A O 1
ATOM 4129 N N . TYR A 1 529 ? 12.144 0.594 -36.629 1.00 95.44 529 TYR A N 1
ATOM 4130 C CA . TYR A 1 529 ? 11.606 -0.449 -37.511 1.00 95.44 529 TYR A CA 1
ATOM 4131 C C . TYR A 1 529 ? 11.038 -1.691 -36.803 1.00 95.44 529 TYR A C 1
ATOM 4133 O O . TYR A 1 529 ? 10.874 -2.734 -37.437 1.00 95.44 529 TYR A O 1
ATOM 4141 N N . LEU A 1 530 ? 10.735 -1.619 -35.499 1.00 95.12 530 LEU A N 1
ATOM 4142 C CA . LEU A 1 530 ? 10.243 -2.774 -34.742 1.00 95.12 530 LEU A CA 1
ATOM 4143 C C . LEU A 1 530 ? 8.969 -3.386 -35.343 1.00 95.12 530 LEU A C 1
ATOM 4145 O O . LEU A 1 530 ? 8.888 -4.602 -35.523 1.00 95.12 530 LEU A O 1
ATOM 4149 N N . HIS A 1 531 ? 7.961 -2.568 -35.645 1.00 94.81 531 HIS A N 1
ATOM 4150 C CA . HIS A 1 531 ? 6.681 -3.071 -36.145 1.00 94.81 531 HIS A CA 1
ATOM 4151 C C . HIS A 1 531 ? 6.808 -3.640 -37.559 1.00 94.81 531 HIS A C 1
ATOM 4153 O O . HIS A 1 531 ? 6.231 -4.685 -37.860 1.00 94.81 531 HIS A O 1
ATOM 4159 N N . GLU A 1 532 ? 7.594 -2.993 -38.412 1.00 95.62 532 GLU A N 1
ATOM 4160 C CA . GLU A 1 532 ? 7.911 -3.427 -39.768 1.00 95.62 532 GLU A CA 1
ATOM 4161 C C . GLU A 1 532 ? 8.668 -4.758 -39.747 1.00 95.62 532 GLU A C 1
ATOM 4163 O O . GLU A 1 532 ? 8.302 -5.690 -40.468 1.00 95.62 532 GLU A O 1
ATOM 4168 N N . PHE A 1 533 ? 9.663 -4.878 -38.864 1.00 97.25 533 PHE A N 1
ATOM 4169 C CA . PHE A 1 533 ? 10.417 -6.104 -38.629 1.00 97.25 533 PHE A CA 1
ATOM 4170 C C . PHE A 1 533 ? 9.501 -7.250 -38.197 1.00 97.25 533 PHE A C 1
ATOM 4172 O O . PHE A 1 533 ? 9.500 -8.299 -38.840 1.00 97.25 533 PHE A O 1
ATOM 4179 N N . LEU A 1 534 ? 8.676 -7.047 -37.163 1.00 96.56 534 LEU A N 1
ATOM 4180 C CA . LEU A 1 534 ? 7.759 -8.078 -36.669 1.00 96.56 534 LEU A CA 1
ATOM 4181 C C . LEU A 1 534 ? 6.716 -8.462 -37.724 1.00 96.56 534 LEU A C 1
ATOM 4183 O O . LEU A 1 534 ? 6.430 -9.642 -37.896 1.00 96.56 534 LEU A O 1
ATOM 4187 N N . THR A 1 535 ? 6.188 -7.492 -38.472 1.00 96.38 535 THR A N 1
ATOM 4188 C CA . THR A 1 535 ? 5.216 -7.738 -39.550 1.00 96.38 535 THR A CA 1
ATOM 4189 C C . THR A 1 535 ? 5.837 -8.536 -40.694 1.00 96.38 535 THR A C 1
ATOM 4191 O O . THR A 1 535 ? 5.194 -9.426 -41.253 1.00 96.38 535 THR A O 1
ATOM 4194 N N . SER A 1 536 ? 7.091 -8.240 -41.047 1.00 96.44 536 SER A N 1
ATOM 4195 C CA . SER A 1 536 ? 7.842 -8.986 -42.057 1.00 96.44 536 SER A CA 1
ATOM 4196 C C . SER A 1 536 ? 8.142 -10.407 -41.577 1.00 96.44 536 SER A C 1
ATOM 4198 O O . SER A 1 536 ? 7.776 -11.369 -42.250 1.00 96.44 536 SER A O 1
ATOM 4200 N N . ALA A 1 537 ? 8.705 -10.550 -40.374 1.00 96.38 537 ALA A N 1
ATOM 4201 C CA . ALA A 1 537 ? 9.044 -11.837 -39.777 1.00 96.38 537 ALA A CA 1
ATOM 4202 C C . ALA A 1 537 ? 7.813 -12.731 -39.590 1.00 96.38 537 ALA A C 1
ATOM 4204 O O . ALA A 1 537 ? 7.860 -13.920 -39.900 1.00 96.38 537 ALA A O 1
ATOM 4205 N N . PHE A 1 538 ? 6.679 -12.165 -39.168 1.00 96.06 538 PHE A N 1
ATOM 4206 C CA . PHE A 1 538 ? 5.454 -12.927 -38.952 1.00 96.06 538 PHE A CA 1
ATOM 4207 C C . PHE A 1 538 ? 4.949 -13.612 -40.227 1.00 96.06 538 PHE A C 1
ATOM 4209 O O . PHE A 1 538 ? 4.223 -14.596 -40.126 1.00 96.06 538 PHE A O 1
ATOM 4216 N N . LYS A 1 539 ? 5.333 -13.171 -41.433 1.00 95.44 539 LYS A N 1
ATOM 4217 C CA . LYS A 1 539 ? 4.944 -13.859 -42.677 1.00 95.44 539 LYS A CA 1
ATOM 4218 C C . LYS A 1 539 ? 5.476 -15.286 -42.739 1.00 95.44 539 LYS A C 1
ATOM 4220 O O . LYS A 1 539 ? 4.740 -16.168 -43.177 1.00 95.44 539 LYS A O 1
ATOM 4225 N N . ASP A 1 540 ? 6.689 -15.524 -42.249 1.00 96.50 540 ASP A N 1
ATOM 4226 C CA . ASP A 1 540 ? 7.398 -16.801 -42.404 1.00 96.50 540 ASP A CA 1
ATOM 4227 C C . ASP A 1 540 ? 7.690 -17.506 -41.066 1.00 96.50 540 ASP A C 1
ATOM 4229 O O . ASP A 1 540 ? 7.913 -18.721 -41.042 1.00 96.50 540 ASP A O 1
ATOM 4233 N N . TYR A 1 541 ? 7.597 -16.776 -39.951 1.00 97.12 541 TYR A N 1
ATOM 4234 C CA . TYR A 1 541 ? 7.951 -17.239 -38.611 1.00 97.12 541 TYR A CA 1
ATOM 4235 C C . TYR A 1 541 ? 6.809 -17.057 -37.612 1.00 97.12 541 TYR A C 1
ATOM 4237 O O . TYR A 1 541 ? 6.198 -15.990 -37.543 1.00 97.12 541 TYR A O 1
ATOM 4245 N N . ASP A 1 542 ? 6.557 -18.074 -36.791 1.00 96.06 542 ASP A N 1
ATOM 4246 C CA . ASP A 1 542 ? 5.896 -17.903 -35.498 1.00 96.06 542 ASP A CA 1
ATOM 4247 C C . ASP A 1 542 ? 6.881 -17.266 -34.514 1.00 96.06 542 ASP A C 1
ATOM 4249 O O . ASP A 1 542 ? 8.078 -17.561 -34.534 1.00 96.06 542 ASP A O 1
ATOM 4253 N N . ILE A 1 543 ? 6.382 -16.352 -33.683 1.00 94.38 543 ILE A N 1
ATOM 4254 C CA . ILE A 1 543 ? 7.212 -15.485 -32.843 1.00 94.38 543 ILE A CA 1
ATOM 4255 C C . ILE A 1 543 ? 7.023 -15.869 -31.379 1.00 94.38 543 ILE A C 1
ATOM 4257 O O . ILE A 1 543 ? 5.904 -15.854 -30.865 1.00 94.38 543 ILE A O 1
ATOM 4261 N N . ALA A 1 544 ? 8.129 -16.168 -30.705 1.00 90.62 544 ALA A N 1
ATOM 4262 C CA . ALA A 1 544 ? 8.190 -16.361 -29.264 1.00 90.62 544 ALA A CA 1
ATOM 4263 C C . ALA A 1 544 ? 9.031 -15.248 -28.630 1.00 90.62 544 ALA A C 1
ATOM 4265 O O . ALA A 1 544 ? 10.133 -14.953 -29.089 1.00 90.62 544 ALA A O 1
ATOM 4266 N N . ILE A 1 545 ? 8.519 -14.639 -27.562 1.00 87.75 545 ILE A N 1
ATOM 4267 C CA . ILE A 1 545 ? 9.218 -13.587 -26.818 1.00 87.75 545 ILE A CA 1
ATOM 4268 C C . ILE A 1 545 ? 9.728 -14.180 -25.505 1.00 87.75 545 ILE A C 1
ATOM 4270 O O . ILE A 1 545 ? 8.946 -14.696 -24.706 1.00 87.75 545 ILE A O 1
ATOM 4274 N N . CYS A 1 546 ? 11.036 -14.098 -25.268 1.00 70.56 546 CYS A N 1
ATOM 4275 C CA . CYS A 1 546 ? 11.661 -14.572 -24.037 1.00 70.56 546 CYS A CA 1
ATOM 4276 C C . CYS A 1 546 ? 11.740 -13.445 -22.999 1.00 70.56 546 CYS A C 1
ATOM 4278 O O . CYS A 1 546 ? 12.752 -12.763 -22.890 1.00 70.56 546 CYS A O 1
ATOM 4280 N N . LEU A 1 547 ? 10.676 -13.274 -22.210 1.00 62.44 547 LEU A N 1
ATOM 4281 C CA . LEU A 1 547 ? 10.630 -12.319 -21.098 1.00 62.44 547 LEU A CA 1
ATOM 4282 C C . LEU A 1 547 ? 11.400 -12.842 -19.875 1.00 62.44 547 LEU A C 1
ATOM 4284 O O . LEU A 1 547 ? 11.032 -13.871 -19.310 1.00 62.44 547 LEU A O 1
ATOM 4288 N N . LEU A 1 548 ? 12.402 -12.090 -19.405 1.00 48.19 548 LEU A N 1
ATOM 4289 C CA . LEU A 1 548 ? 13.050 -12.328 -18.105 1.00 48.19 548 LEU A CA 1
ATOM 4290 C C . LEU A 1 548 ? 12.089 -12.056 -16.926 1.00 48.19 548 LEU A C 1
ATOM 4292 O O . LEU A 1 548 ? 12.258 -12.623 -15.851 1.00 48.19 548 LEU A O 1
ATOM 4296 N N . PHE A 1 549 ? 11.073 -11.204 -17.129 1.00 34.47 549 PHE A N 1
ATOM 4297 C CA . PHE A 1 549 ? 10.349 -10.543 -16.034 1.00 34.47 549 PHE A CA 1
ATOM 4298 C C . PHE A 1 549 ? 8.861 -10.912 -15.874 1.00 34.47 549 PHE A C 1
ATOM 4300 O O . PHE A 1 549 ? 8.248 -10.486 -14.903 1.00 34.47 549 PHE A O 1
ATOM 4307 N N . PHE A 1 550 ? 8.255 -11.681 -16.792 1.00 33.22 550 PHE A N 1
ATOM 4308 C CA . PHE A 1 550 ? 6.785 -11.846 -16.827 1.00 33.22 550 PHE A CA 1
ATOM 4309 C C . PHE A 1 550 ? 6.270 -13.289 -16.921 1.00 33.22 550 PHE A C 1
ATOM 4311 O O . PHE A 1 550 ? 5.077 -13.500 -17.131 1.00 33.22 550 PHE A O 1
ATOM 4318 N N . MET A 1 551 ? 7.133 -14.295 -16.770 1.00 35.88 551 MET A N 1
ATOM 4319 C CA . MET A 1 551 ? 6.698 -15.692 -16.741 1.00 35.88 551 MET A CA 1
ATOM 4320 C C . MET A 1 551 ? 7.019 -16.319 -15.385 1.00 35.88 551 MET A C 1
ATOM 4322 O O . MET A 1 551 ? 8.178 -16.345 -14.978 1.00 35.88 551 MET A O 1
ATOM 4326 N N . ASP A 1 552 ? 6.003 -16.890 -14.731 1.00 34.06 552 ASP A N 1
ATOM 4327 C CA . ASP A 1 552 ? 6.047 -17.574 -13.420 1.00 34.06 552 ASP A CA 1
ATOM 4328 C C . ASP A 1 552 ? 7.018 -18.769 -13.338 1.00 34.06 552 ASP A C 1
ATOM 4330 O O . ASP A 1 552 ? 7.188 -19.408 -12.302 1.00 34.06 552 ASP A O 1
ATOM 4334 N N . CYS A 1 553 ? 7.720 -19.073 -14.425 1.00 43.22 553 CYS A N 1
ATOM 4335 C CA . CYS A 1 553 ? 8.773 -20.067 -14.464 1.00 43.22 553 CYS A CA 1
ATOM 4336 C C . CYS A 1 553 ? 10.098 -19.369 -14.776 1.00 43.22 553 CYS A C 1
ATOM 4338 O O . CYS A 1 553 ? 10.231 -18.696 -15.793 1.00 43.22 553 CYS A O 1
ATOM 4340 N N . ARG A 1 554 ? 11.126 -19.568 -13.944 1.00 53.03 554 ARG A N 1
ATOM 4341 C CA . ARG A 1 554 ? 12.511 -19.160 -14.253 1.00 53.03 554 ARG A CA 1
ATOM 4342 C C . ARG A 1 554 ? 13.028 -19.931 -15.482 1.00 53.03 554 ARG A C 1
ATOM 4344 O O . ARG A 1 554 ? 13.724 -20.911 -15.302 1.00 53.03 554 ARG A O 1
ATOM 4351 N N . HIS A 1 555 ? 12.666 -19.575 -16.714 1.00 57.75 555 HIS A N 1
ATOM 4352 C CA . HIS A 1 555 ? 12.959 -20.372 -17.924 1.00 57.75 555 HIS A CA 1
ATOM 4353 C C . HIS A 1 555 ? 14.457 -20.558 -18.199 1.00 57.75 555 HIS A C 1
ATOM 4355 O O . HIS A 1 555 ? 14.847 -21.464 -18.938 1.00 57.75 555 HIS A O 1
ATOM 4361 N N . MET A 1 556 ? 15.298 -19.720 -17.592 1.00 71.44 556 MET A N 1
ATOM 4362 C CA . MET A 1 556 ? 16.738 -19.860 -17.686 1.00 71.44 556 MET A CA 1
ATOM 4363 C C . MET A 1 556 ? 17.248 -21.059 -16.878 1.00 71.44 556 MET A C 1
ATOM 4365 O O . MET A 1 556 ? 16.743 -21.400 -15.803 1.00 71.44 556 MET A O 1
ATOM 4369 N N . ILE A 1 557 ? 18.275 -21.713 -17.412 1.00 79.38 557 ILE A N 1
ATOM 4370 C CA . ILE A 1 557 ? 18.985 -22.800 -16.740 1.00 79.38 557 ILE A CA 1
ATOM 4371 C C . ILE A 1 557 ? 20.386 -22.319 -16.394 1.00 79.38 557 ILE A C 1
ATOM 4373 O O . ILE A 1 557 ? 21.082 -21.746 -17.227 1.00 79.38 557 ILE A O 1
ATOM 4377 N N . SER A 1 558 ? 20.821 -22.589 -15.168 1.00 82.19 558 SER A N 1
ATOM 4378 C CA . SER A 1 558 ? 22.198 -22.344 -14.759 1.00 82.19 558 SER A CA 1
ATOM 4379 C C . SER A 1 558 ? 23.103 -23.470 -15.268 1.00 82.19 558 SER A C 1
ATOM 4381 O O . SER A 1 558 ? 22.920 -24.653 -14.942 1.00 82.19 558 SER A O 1
ATOM 4383 N N . VAL A 1 559 ? 24.091 -23.084 -16.063 1.00 78.25 559 VAL A N 1
ATOM 4384 C CA . VAL A 1 559 ? 25.087 -23.939 -16.699 1.00 78.25 559 VAL A CA 1
ATOM 4385 C C . VAL A 1 559 ? 26.457 -23.577 -16.149 1.00 78.25 559 VAL A C 1
ATOM 4387 O O . VAL A 1 559 ? 26.827 -22.409 -16.087 1.00 78.25 559 VAL A O 1
ATOM 4390 N N . HIS A 1 560 ? 27.235 -24.580 -15.756 1.00 77.88 560 HIS A N 1
ATOM 4391 C CA . HIS A 1 560 ? 28.612 -24.376 -15.338 1.00 77.88 560 HIS A CA 1
ATOM 4392 C C . HIS A 1 560 ? 29.557 -24.447 -16.543 1.00 77.88 560 HIS A C 1
ATOM 4394 O O . HIS A 1 560 ? 29.646 -25.469 -17.235 1.00 77.88 560 HIS A O 1
ATOM 4400 N N . THR A 1 561 ? 30.303 -23.371 -16.750 1.00 68.38 561 THR A N 1
ATOM 4401 C CA . THR A 1 561 ? 31.373 -23.245 -17.739 1.00 68.38 561 THR A CA 1
ATOM 4402 C C . THR A 1 561 ? 32.723 -23.239 -17.023 1.00 68.38 561 THR A C 1
ATOM 4404 O O . THR A 1 561 ? 32.845 -22.713 -15.920 1.00 68.38 561 THR A O 1
ATOM 4407 N N . GLN A 1 562 ? 33.757 -23.823 -17.632 1.00 62.25 562 GLN A N 1
ATOM 4408 C CA . GLN A 1 562 ? 35.100 -23.815 -17.034 1.00 62.25 562 GLN A CA 1
ATOM 4409 C C . GLN A 1 562 ? 35.713 -22.406 -17.005 1.00 62.25 562 GLN A C 1
ATOM 4411 O O . GLN A 1 562 ? 36.441 -22.079 -16.076 1.00 62.25 562 GLN A O 1
ATOM 4416 N N . LYS A 1 563 ? 35.385 -21.573 -18.001 1.00 56.62 563 LYS A N 1
ATOM 4417 C CA . LYS A 1 563 ? 35.951 -20.231 -18.186 1.00 56.62 563 LYS A CA 1
ATOM 4418 C C . LYS A 1 563 ? 35.235 -19.142 -17.379 1.00 56.62 563 LYS A C 1
ATOM 4420 O O . LYS A 1 563 ? 35.886 -18.216 -16.913 1.00 56.62 563 LYS A O 1
ATOM 4425 N N . TYR A 1 564 ? 33.918 -19.249 -17.192 1.00 58.09 564 TYR A N 1
ATOM 4426 C CA . TYR A 1 564 ? 33.094 -18.173 -16.619 1.00 58.09 564 TYR A CA 1
ATOM 4427 C C . TYR A 1 564 ? 32.306 -18.599 -15.370 1.00 58.09 564 TYR A C 1
ATOM 4429 O O . TYR A 1 564 ? 31.516 -17.821 -14.840 1.00 58.09 564 TYR A O 1
ATOM 4437 N N . GLY A 1 565 ? 32.501 -19.829 -14.885 1.00 71.94 565 GLY A N 1
ATOM 4438 C CA . GLY A 1 565 ? 31.740 -20.371 -13.763 1.00 71.94 565 GLY A CA 1
ATOM 4439 C C . GLY A 1 565 ? 30.273 -20.604 -14.128 1.00 71.94 565 GLY A C 1
ATOM 4440 O O . GLY A 1 565 ? 29.961 -21.042 -15.238 1.00 71.94 565 GLY A O 1
ATOM 4441 N N . VAL A 1 566 ? 29.366 -20.354 -13.182 1.00 73.62 566 VAL A N 1
ATOM 4442 C CA . VAL A 1 566 ? 27.922 -20.556 -13.373 1.00 73.62 566 VAL A CA 1
ATOM 4443 C C . VAL A 1 566 ? 27.328 -19.391 -14.163 1.00 73.62 566 VAL A C 1
ATOM 4445 O O . VAL A 1 566 ? 27.371 -18.249 -13.719 1.00 73.62 566 VAL A O 1
ATOM 4448 N N . VAL A 1 567 ? 26.740 -19.704 -15.315 1.00 73.25 567 VAL A N 1
ATOM 4449 C CA . VAL A 1 567 ? 26.110 -18.759 -16.239 1.00 73.25 567 VAL A CA 1
ATOM 4450 C C . VAL A 1 567 ? 24.670 -19.189 -16.486 1.00 73.25 567 VAL A C 1
ATOM 4452 O O . VAL A 1 567 ? 24.388 -20.377 -16.625 1.00 73.25 567 VAL A O 1
ATOM 4455 N N . GLU A 1 568 ? 23.748 -18.236 -16.552 1.00 79.31 568 GLU A N 1
ATOM 4456 C CA . GLU A 1 568 ? 22.358 -18.512 -16.913 1.00 79.31 568 GLU A CA 1
ATOM 4457 C C . GLU A 1 568 ? 22.157 -18.430 -18.428 1.00 79.31 568 GLU A C 1
ATOM 4459 O O . GLU A 1 568 ? 22.642 -17.505 -19.082 1.00 79.31 568 GLU A O 1
ATOM 4464 N N . VAL A 1 569 ? 21.430 -19.402 -18.980 1.00 84.88 569 VAL A N 1
ATOM 4465 C CA . VAL A 1 569 ? 21.176 -19.537 -20.423 1.00 84.88 569 VAL A CA 1
ATOM 4466 C C . VAL A 1 569 ? 19.683 -19.731 -20.693 1.00 84.88 569 VAL A C 1
ATOM 4468 O O . VAL A 1 569 ? 18.967 -20.215 -19.820 1.00 84.88 569 VAL A O 1
ATOM 4471 N N . LYS A 1 570 ? 19.223 -19.406 -21.903 1.00 88.12 570 LYS A N 1
ATOM 4472 C CA . LYS A 1 570 ? 17.861 -19.585 -22.431 1.00 88.12 570 LYS A CA 1
ATOM 4473 C C . LYS A 1 570 ? 17.829 -20.824 -23.353 1.00 88.12 570 LYS A C 1
ATOM 4475 O O . LYS A 1 570 ? 18.178 -20.729 -24.529 1.00 88.12 570 LYS A O 1
ATOM 4480 N N . PRO A 1 571 ? 17.468 -22.012 -22.838 1.00 88.31 571 PRO A N 1
ATOM 4481 C CA . PRO A 1 571 ? 17.600 -23.263 -23.578 1.00 88.31 571 PRO A CA 1
ATOM 4482 C C . PRO A 1 571 ? 16.421 -23.476 -24.537 1.00 88.31 571 PRO A C 1
ATOM 4484 O O . PRO A 1 571 ? 15.315 -23.819 -24.113 1.00 88.31 571 PRO A O 1
ATOM 4487 N N . LEU A 1 572 ? 16.670 -23.380 -25.846 1.00 90.19 572 LEU A N 1
ATOM 4488 C CA . LEU A 1 572 ? 15.645 -23.641 -26.872 1.00 90.19 572 LEU A CA 1
ATOM 4489 C C . LEU A 1 572 ? 15.077 -25.069 -26.809 1.00 90.19 572 LEU A C 1
ATOM 4491 O O . LEU A 1 572 ? 13.945 -25.305 -27.230 1.00 90.19 572 LEU A O 1
ATOM 4495 N N . GLY A 1 573 ? 15.815 -26.004 -26.199 1.00 89.06 573 GLY A N 1
ATOM 4496 C CA . GLY A 1 573 ? 15.362 -27.374 -25.948 1.00 89.06 573 GLY A CA 1
ATOM 4497 C C . GLY A 1 573 ? 14.047 -27.476 -25.170 1.00 89.06 573 GLY A C 1
ATOM 4498 O O . GLY A 1 573 ? 13.308 -28.434 -25.373 1.00 89.06 573 GLY A O 1
ATOM 4499 N N . VAL A 1 574 ? 13.702 -26.482 -24.343 1.00 89.00 574 VAL A N 1
ATOM 4500 C CA . VAL A 1 574 ? 12.403 -26.454 -23.646 1.00 89.00 574 VAL A CA 1
ATOM 4501 C C . VAL A 1 574 ? 11.254 -26.247 -24.635 1.00 89.00 574 VAL A C 1
ATOM 4503 O O . VAL A 1 574 ? 10.228 -26.919 -24.536 1.00 89.00 574 VAL A O 1
ATOM 4506 N N . ILE A 1 575 ? 11.437 -25.362 -25.621 1.00 89.56 575 ILE A N 1
ATOM 4507 C CA . ILE A 1 575 ? 10.437 -25.103 -26.664 1.00 89.56 575 ILE A CA 1
ATOM 4508 C C . ILE A 1 575 ? 10.333 -26.316 -27.590 1.00 89.56 575 ILE A C 1
ATOM 4510 O O . ILE A 1 575 ? 9.228 -26.786 -27.842 1.00 89.56 575 ILE A O 1
ATOM 4514 N N . TRP A 1 576 ? 11.463 -26.872 -28.038 1.00 92.31 576 TRP A N 1
ATOM 4515 C CA . TRP A 1 576 ? 11.479 -28.051 -28.915 1.00 92.31 576 TRP A CA 1
ATOM 4516 C C . TRP A 1 576 ? 10.847 -29.288 -28.263 1.00 92.31 576 TRP A C 1
ATOM 4518 O O . TRP A 1 576 ? 10.200 -30.079 -28.945 1.00 92.31 576 TRP A O 1
ATOM 4528 N N . GLY A 1 577 ? 10.994 -29.445 -26.943 1.00 89.31 577 GLY A N 1
ATOM 4529 C CA . GLY A 1 577 ? 10.365 -30.533 -26.195 1.00 89.31 577 GLY A CA 1
ATOM 4530 C C . GLY A 1 577 ? 8.847 -30.396 -26.059 1.00 89.31 577 GLY A C 1
ATOM 4531 O O . GLY A 1 577 ? 8.141 -31.400 -26.078 1.00 89.31 577 GLY A O 1
ATOM 4532 N N . LYS A 1 578 ? 8.331 -29.164 -25.952 1.00 88.75 578 LYS A N 1
ATOM 4533 C CA . LYS A 1 578 ? 6.887 -28.894 -25.826 1.00 88.75 578 LYS A CA 1
ATOM 4534 C C . LYS A 1 578 ? 6.167 -28.758 -27.167 1.00 88.75 578 LYS A C 1
ATOM 4536 O O . LYS A 1 578 ? 4.987 -29.083 -27.254 1.00 88.75 578 LYS A O 1
ATOM 4541 N N . PHE A 1 579 ? 6.863 -28.296 -28.203 1.00 91.50 579 PHE A N 1
ATOM 4542 C CA . PHE A 1 579 ? 6.307 -28.037 -29.529 1.00 91.50 579 PHE A CA 1
ATOM 4543 C C . PHE A 1 579 ? 7.135 -28.753 -30.609 1.00 91.50 579 PHE A C 1
ATOM 4545 O O . PHE A 1 579 ? 8.021 -28.145 -31.212 1.00 91.50 579 PHE A O 1
ATOM 4552 N N . PRO A 1 580 ? 6.829 -30.031 -30.913 1.00 90.50 580 PRO A N 1
ATOM 4553 C CA . PRO A 1 580 ? 7.643 -30.880 -31.795 1.00 90.50 580 PRO A CA 1
ATOM 4554 C C . PRO A 1 580 ? 7.780 -30.396 -33.249 1.00 90.50 580 PRO A C 1
ATOM 4556 O O . PRO A 1 580 ? 8.640 -30.882 -33.988 1.00 90.50 580 PRO A O 1
ATOM 4559 N N . GLN A 1 581 ? 6.925 -29.462 -33.678 1.00 92.62 581 GLN A N 1
ATOM 4560 C CA . GLN A 1 581 ? 7.015 -28.810 -34.988 1.00 92.62 581 GLN A CA 1
ATOM 4561 C C . GLN A 1 581 ? 8.242 -27.891 -35.119 1.00 92.62 581 GLN A C 1
ATOM 4563 O O . GLN A 1 581 ? 8.662 -27.586 -36.237 1.00 92.62 581 GLN A O 1
ATOM 4568 N N . TYR A 1 582 ? 8.838 -27.480 -33.996 1.00 94.69 582 TYR A N 1
ATOM 4569 C CA . TYR A 1 582 ? 10.045 -26.660 -33.946 1.00 94.69 582 TYR A CA 1
ATOM 4570 C C . TYR A 1 582 ? 11.247 -27.479 -33.490 1.00 94.69 582 TYR A C 1
ATOM 4572 O O . TYR A 1 582 ? 11.174 -28.254 -32.539 1.00 94.69 582 TYR A O 1
ATOM 4580 N N . LYS A 1 583 ? 12.367 -27.293 -34.183 1.00 94.25 583 LYS A N 1
ATOM 4581 C CA . LYS A 1 583 ? 13.630 -28.010 -34.012 1.00 94.25 583 LYS A CA 1
ATOM 4582 C C . LYS A 1 583 ? 14.813 -27.096 -34.349 1.00 94.25 583 LYS A C 1
ATOM 4584 O O . LYS A 1 583 ? 14.636 -25.940 -34.744 1.00 94.25 583 LYS A O 1
ATOM 4589 N N . LYS A 1 584 ? 16.033 -27.622 -34.222 1.00 93.94 584 LYS A N 1
ATOM 4590 C CA . LYS A 1 584 ? 17.276 -26.906 -34.551 1.00 93.94 584 LYS A CA 1
ATOM 4591 C C . LYS A 1 584 ? 17.310 -26.432 -36.010 1.00 93.94 584 LYS A C 1
ATOM 4593 O O . LYS A 1 584 ? 17.873 -25.382 -36.290 1.00 93.94 584 LYS A O 1
ATOM 4598 N N . GLU A 1 585 ? 16.671 -27.150 -36.926 1.00 95.25 585 GLU A N 1
ATOM 4599 C CA . GLU A 1 585 ? 16.726 -26.871 -38.366 1.00 95.25 585 GLU A CA 1
ATOM 4600 C C . GLU A 1 585 ? 15.824 -25.698 -38.787 1.00 95.25 585 GLU A C 1
ATOM 4602 O O . GLU A 1 585 ? 16.000 -25.129 -39.862 1.00 95.25 585 GLU A O 1
ATOM 4607 N N . ASN A 1 586 ? 14.845 -25.315 -37.962 1.00 95.81 586 ASN A N 1
ATOM 4608 C CA . ASN A 1 586 ? 13.846 -24.299 -38.307 1.00 95.81 586 ASN A CA 1
ATOM 4609 C C . ASN A 1 586 ? 13.644 -23.218 -37.233 1.00 95.81 586 ASN A C 1
ATOM 4611 O O . ASN A 1 586 ? 12.651 -22.492 -37.294 1.00 95.81 586 ASN A O 1
ATOM 4615 N N . THR A 1 587 ? 14.567 -23.101 -36.275 1.00 96.12 587 THR A N 1
ATOM 4616 C CA . THR A 1 587 ? 14.510 -22.118 -35.183 1.00 96.12 587 THR A CA 1
ATOM 4617 C C . THR A 1 587 ? 15.702 -21.170 -35.236 1.00 96.12 587 THR A C 1
ATOM 4619 O O . THR A 1 587 ? 16.842 -21.623 -35.336 1.00 96.12 587 THR A O 1
ATOM 4622 N N . ILE A 1 588 ? 15.457 -19.869 -35.097 1.00 96.19 588 ILE A N 1
ATOM 4623 C CA . ILE A 1 588 ? 16.499 -18.852 -34.905 1.00 96.19 588 ILE A CA 1
ATOM 4624 C C . ILE A 1 588 ? 16.160 -17.967 -33.702 1.00 96.19 588 ILE A C 1
ATOM 4626 O O . ILE A 1 588 ? 14.998 -17.634 -33.473 1.00 96.19 588 ILE A O 1
ATOM 4630 N N . MET A 1 589 ? 17.177 -17.604 -32.924 1.00 94.62 589 MET A N 1
ATOM 4631 C CA . MET A 1 589 ? 17.070 -16.768 -31.732 1.00 94.62 589 MET A CA 1
ATOM 4632 C C . MET A 1 589 ? 17.888 -15.487 -31.898 1.00 94.62 589 MET A C 1
ATOM 4634 O O . MET A 1 589 ? 19.075 -15.565 -32.210 1.00 94.62 589 MET A O 1
ATOM 4638 N N . LEU A 1 590 ? 17.270 -14.327 -31.669 1.00 95.12 590 LEU A N 1
ATOM 4639 C CA . LEU A 1 590 ? 17.940 -13.025 -31.654 1.00 95.12 590 LEU A CA 1
ATOM 4640 C C . LEU A 1 590 ? 18.058 -12.533 -30.215 1.00 95.12 590 LEU A C 1
ATOM 4642 O O . LEU A 1 590 ? 17.053 -12.417 -29.513 1.00 95.12 590 LEU A O 1
ATOM 4646 N N . ASP A 1 591 ? 19.286 -12.267 -29.788 1.00 92.38 591 ASP A N 1
ATOM 4647 C CA . ASP A 1 591 ? 19.596 -11.854 -28.419 1.00 92.38 591 ASP A CA 1
ATOM 4648 C C . ASP A 1 591 ? 20.916 -11.069 -28.438 1.00 92.38 591 ASP A C 1
ATOM 4650 O O . ASP A 1 591 ? 21.837 -11.428 -29.180 1.00 92.38 591 ASP A O 1
ATOM 4654 N N . ASP A 1 592 ? 21.025 -9.968 -27.694 1.00 88.38 592 ASP A N 1
ATOM 4655 C CA . ASP A 1 592 ? 22.242 -9.146 -27.682 1.00 88.38 592 ASP A CA 1
ATOM 4656 C C . ASP A 1 592 ? 23.384 -9.835 -26.912 1.00 88.38 592 ASP A C 1
ATOM 4658 O O . ASP A 1 592 ? 24.569 -9.533 -27.101 1.00 88.38 592 ASP A O 1
ATOM 4662 N N . LEU A 1 593 ? 23.046 -10.833 -26.089 1.00 84.88 593 LEU A N 1
ATOM 4663 C CA . LEU A 1 593 ? 23.960 -11.533 -25.207 1.00 84.88 593 LEU A CA 1
ATOM 4664 C C . LEU A 1 593 ? 24.212 -12.960 -25.685 1.00 84.88 593 LEU A C 1
ATOM 4666 O O . LEU A 1 593 ? 23.423 -13.882 -25.488 1.00 84.88 593 LEU A O 1
ATOM 4670 N N . ARG A 1 594 ? 25.426 -13.194 -26.191 1.00 84.06 594 ARG A N 1
ATOM 4671 C CA . ARG A 1 594 ? 25.836 -14.510 -26.703 1.00 84.06 594 ARG A CA 1
ATOM 4672 C C . ARG A 1 594 ? 25.700 -15.652 -25.690 1.00 84.06 594 ARG A C 1
ATOM 4674 O O . ARG A 1 594 ? 25.411 -16.785 -26.068 1.00 84.06 594 ARG A O 1
ATOM 4681 N N . ARG A 1 595 ? 25.880 -15.363 -24.398 1.00 82.62 595 ARG A N 1
ATOM 4682 C CA . ARG A 1 595 ? 25.741 -16.355 -23.321 1.00 82.62 595 ARG A CA 1
ATOM 4683 C C . ARG A 1 595 ? 24.343 -16.980 -23.256 1.00 82.62 595 ARG A C 1
ATOM 4685 O O . ARG A 1 595 ? 24.221 -18.130 -22.848 1.00 82.62 595 ARG A O 1
ATOM 4692 N N . ASN A 1 596 ? 23.302 -16.256 -23.675 1.00 85.12 596 ASN A N 1
ATOM 4693 C CA . ASN A 1 596 ? 21.923 -16.713 -23.536 1.00 85.12 596 ASN A CA 1
ATOM 4694 C C . ASN A 1 596 ? 21.648 -17.950 -24.396 1.00 85.12 596 ASN A C 1
ATOM 4696 O O . ASN A 1 596 ? 20.871 -18.807 -23.996 1.00 85.12 596 ASN A O 1
ATOM 4700 N N . PHE A 1 597 ? 22.347 -18.119 -25.513 1.00 87.00 597 PHE A N 1
ATOM 4701 C CA . PHE A 1 597 ? 22.208 -19.278 -26.393 1.00 87.00 597 PHE A CA 1
ATOM 4702 C C . PHE A 1 597 ? 23.415 -20.226 -26.337 1.00 87.00 597 PHE A C 1
ATOM 4704 O O . PHE A 1 597 ? 23.672 -20.961 -27.283 1.00 87.00 597 PHE A O 1
ATOM 4711 N N . LEU A 1 598 ? 24.142 -20.277 -25.213 1.00 86.38 598 LEU A N 1
ATOM 4712 C CA . LEU A 1 598 ? 25.308 -21.162 -25.050 1.00 86.38 598 LEU A CA 1
ATOM 4713 C C . LEU A 1 598 ? 24.962 -22.666 -25.128 1.00 86.38 598 LEU A C 1
ATOM 4715 O O . LEU A 1 598 ? 25.809 -23.477 -25.478 1.00 86.38 598 LEU A O 1
ATOM 4719 N N . MET A 1 599 ? 23.712 -23.043 -24.831 1.00 84.25 599 MET A N 1
ATOM 4720 C CA . MET A 1 599 ? 23.198 -24.418 -24.991 1.00 84.25 599 MET A CA 1
ATOM 4721 C C . MET A 1 599 ? 22.680 -24.723 -26.406 1.00 84.25 599 MET A C 1
ATOM 4723 O O . MET A 1 599 ? 22.275 -25.848 -26.687 1.00 84.25 599 MET A O 1
ATOM 4727 N N . ASN A 1 600 ? 22.647 -23.720 -27.281 1.00 89.00 600 ASN A N 1
ATOM 4728 C CA . ASN A 1 600 ? 22.197 -23.826 -28.665 1.00 89.00 600 ASN A CA 1
ATOM 4729 C C . ASN A 1 600 ? 22.910 -22.769 -29.540 1.00 89.00 600 ASN A C 1
ATOM 4731 O O . ASN A 1 600 ? 22.248 -21.915 -30.144 1.00 89.00 600 ASN A O 1
ATOM 4735 N N . PRO A 1 601 ? 24.258 -22.800 -29.607 1.00 88.12 601 PRO A N 1
ATOM 4736 C CA . PRO A 1 601 ? 25.070 -21.737 -30.196 1.00 88.12 601 PRO A CA 1
ATOM 4737 C C . PRO A 1 601 ? 24.866 -21.586 -31.706 1.00 88.12 601 PRO A C 1
ATOM 4739 O O . PRO A 1 601 ? 24.999 -20.482 -32.226 1.00 88.12 601 PRO A O 1
ATOM 4742 N N . GLN A 1 602 ? 24.506 -22.666 -32.407 1.00 89.25 602 GLN A N 1
ATOM 4743 C CA . GLN A 1 602 ? 24.216 -22.633 -33.846 1.00 89.25 602 GLN A CA 1
ATOM 4744 C C . GLN A 1 602 ? 22.893 -21.938 -34.184 1.00 89.25 602 GLN A C 1
ATOM 4746 O O . GLN A 1 602 ? 22.732 -21.478 -35.304 1.00 89.25 602 GLN A O 1
ATOM 4751 N N . ASN A 1 603 ? 21.957 -21.835 -33.236 1.00 93.12 603 ASN A N 1
ATOM 4752 C CA . ASN A 1 603 ? 20.636 -21.237 -33.454 1.00 93.12 603 ASN A CA 1
ATOM 4753 C C . ASN A 1 603 ? 20.555 -19.770 -33.007 1.00 93.12 603 ASN A C 1
ATOM 4755 O O . ASN A 1 603 ? 19.523 -19.134 -33.205 1.00 93.12 603 ASN A O 1
ATOM 4759 N N . GLY A 1 604 ? 21.605 -19.242 -32.373 1.00 91.88 604 GLY A N 1
ATOM 4760 C CA . GLY A 1 604 ? 21.643 -17.874 -31.865 1.00 91.88 604 GLY A CA 1
ATOM 4761 C C . GLY A 1 604 ? 22.361 -16.907 -32.802 1.00 91.88 604 GLY A C 1
ATOM 4762 O O . GLY A 1 604 ? 23.471 -17.171 -33.272 1.00 91.88 604 GLY A O 1
ATOM 4763 N N . LEU A 1 605 ? 21.752 -15.748 -33.031 1.00 94.19 605 LEU A N 1
ATOM 4764 C CA . LEU A 1 605 ? 22.351 -14.600 -33.697 1.00 94.19 605 LEU A CA 1
ATOM 4765 C C . LEU A 1 605 ? 22.514 -13.487 -32.663 1.00 94.19 605 LEU A C 1
ATOM 4767 O O . LEU A 1 605 ? 21.534 -12.989 -32.112 1.00 94.19 605 LEU A O 1
ATOM 4771 N N . LYS A 1 606 ? 23.770 -13.092 -32.419 1.00 93.19 606 LYS A N 1
ATOM 4772 C CA . LYS A 1 606 ? 24.082 -11.947 -31.560 1.00 93.19 606 LYS A CA 1
ATOM 4773 C C . LYS A 1 606 ? 23.737 -10.657 -32.299 1.00 93.19 606 LYS A C 1
ATOM 4775 O O . LYS A 1 606 ? 24.466 -10.279 -33.218 1.00 93.19 606 LYS A O 1
ATOM 4780 N N . ILE A 1 607 ? 22.636 -10.019 -31.923 1.00 93.50 607 ILE A N 1
ATOM 4781 C CA . ILE A 1 607 ? 22.254 -8.710 -32.463 1.00 93.50 607 ILE A CA 1
ATOM 4782 C C . ILE A 1 607 ? 23.102 -7.613 -31.811 1.00 93.50 607 ILE A C 1
ATOM 4784 O O . ILE A 1 607 ? 23.560 -7.761 -30.676 1.00 93.50 607 ILE A O 1
ATOM 4788 N N . ARG A 1 608 ? 23.332 -6.497 -32.512 1.00 92.06 608 ARG A N 1
ATOM 4789 C CA . ARG A 1 608 ? 23.955 -5.328 -31.879 1.00 92.06 608 ARG A CA 1
ATOM 4790 C C . ARG A 1 608 ? 22.995 -4.752 -30.826 1.00 92.06 608 ARG A C 1
ATOM 4792 O O . ARG A 1 608 ? 21.819 -4.555 -31.153 1.00 92.06 608 ARG A O 1
ATOM 4799 N N . PRO A 1 609 ? 23.457 -4.469 -29.596 1.00 91.62 609 PRO A N 1
ATOM 4800 C CA . PRO A 1 609 ? 22.594 -3.928 -28.554 1.00 91.62 609 PRO A CA 1
ATOM 4801 C C . PRO A 1 609 ? 22.143 -2.506 -28.910 1.00 91.62 609 PRO A C 1
ATOM 4803 O O . PRO A 1 609 ? 22.969 -1.665 -29.258 1.00 91.62 609 PRO A O 1
ATOM 4806 N N . PHE A 1 610 ? 20.847 -2.235 -28.792 1.00 92.38 610 PHE A N 1
ATOM 4807 C CA . PHE A 1 610 ? 20.262 -0.907 -28.954 1.00 92.38 610 PHE A CA 1
ATOM 4808 C C . PHE A 1 610 ? 20.254 -0.172 -27.615 1.00 92.38 610 PHE A C 1
ATOM 4810 O O . PHE A 1 610 ? 19.475 -0.515 -26.732 1.00 92.38 610 PHE A O 1
ATOM 4817 N N . ARG A 1 611 ? 21.147 0.804 -27.457 1.00 88.31 611 ARG A N 1
ATOM 4818 C CA . ARG A 1 611 ? 21.339 1.587 -26.227 1.00 88.31 611 ARG A CA 1
ATOM 4819 C C . ARG A 1 611 ? 21.195 3.066 -26.518 1.00 88.31 611 ARG A C 1
ATOM 4821 O O . ARG A 1 611 ? 21.378 3.472 -27.666 1.00 88.31 611 ARG A O 1
ATOM 4828 N N . ASP A 1 612 ? 20.946 3.846 -25.475 1.00 87.31 612 ASP A N 1
ATOM 4829 C CA . ASP A 1 612 ? 20.868 5.302 -25.528 1.00 87.31 612 ASP A CA 1
ATOM 4830 C C . ASP A 1 612 ? 19.938 5.749 -26.660 1.00 87.31 612 ASP A C 1
ATOM 4832 O O . ASP A 1 612 ? 20.349 6.412 -27.616 1.00 87.31 612 ASP A O 1
ATOM 4836 N N . ALA A 1 613 ? 18.674 5.314 -26.587 1.00 86.06 613 ALA A N 1
ATOM 4837 C CA . ALA A 1 613 ? 17.696 5.509 -27.657 1.00 86.06 613 ALA A CA 1
ATOM 4838 C C . ALA A 1 613 ? 17.602 6.979 -28.106 1.00 86.06 613 ALA A C 1
ATOM 4840 O O . ALA A 1 613 ? 17.523 7.262 -29.298 1.00 86.06 613 ALA A O 1
ATOM 4841 N N . HIS A 1 614 ? 17.718 7.924 -27.173 1.00 83.69 614 HIS A N 1
ATOM 4842 C CA . HIS A 1 614 ? 17.727 9.360 -27.455 1.00 83.69 614 HIS A CA 1
ATOM 4843 C C . HIS A 1 614 ? 18.844 9.809 -28.425 1.00 83.69 614 HIS A C 1
ATOM 4845 O O . HIS A 1 614 ? 18.656 10.788 -29.145 1.00 83.69 614 HIS A O 1
ATOM 4851 N N . VAL A 1 615 ? 19.970 9.087 -28.495 1.00 87.06 615 VAL A N 1
ATOM 4852 C CA . VAL A 1 615 ? 21.091 9.362 -29.416 1.00 87.06 615 VAL A CA 1
ATOM 4853 C C . VAL A 1 615 ? 21.010 8.499 -30.674 1.00 87.06 615 VAL A C 1
ATOM 4855 O O . VAL A 1 615 ? 21.137 8.998 -31.792 1.00 87.06 615 VAL A O 1
ATOM 4858 N N . ASN A 1 616 ? 20.803 7.191 -30.505 1.00 87.62 616 ASN A N 1
ATOM 4859 C CA . ASN A 1 616 ? 21.061 6.205 -31.560 1.00 87.62 616 ASN A CA 1
ATOM 4860 C C . ASN A 1 616 ? 19.828 5.843 -32.401 1.00 87.62 616 ASN A C 1
ATOM 4862 O O . ASN A 1 616 ? 19.943 5.164 -33.421 1.00 87.62 616 ASN A O 1
ATOM 4866 N N . ARG A 1 617 ? 18.630 6.298 -32.021 1.00 87.81 617 ARG A N 1
ATOM 4867 C CA . ARG A 1 617 ? 17.377 5.933 -32.704 1.00 87.81 617 ARG A CA 1
ATOM 4868 C C . ARG A 1 617 ? 17.317 6.362 -34.170 1.00 87.81 617 ARG A C 1
ATOM 4870 O O . ARG A 1 617 ? 16.671 5.694 -34.961 1.00 87.81 617 ARG A O 1
ATOM 4877 N N . ASN A 1 618 ? 17.976 7.448 -34.559 1.00 88.38 618 ASN A N 1
ATOM 4878 C CA . ASN A 1 618 ? 17.939 7.897 -35.956 1.00 88.38 618 ASN A CA 1
ATOM 4879 C C . ASN A 1 618 ? 18.957 7.174 -36.854 1.00 88.38 618 ASN A C 1
ATOM 4881 O O . ASN A 1 618 ? 18.880 7.308 -38.071 1.00 88.38 618 ASN A O 1
ATOM 4885 N N . SER A 1 619 ? 19.911 6.439 -36.276 1.00 91.19 619 SER A N 1
ATOM 4886 C CA . SER A 1 619 ? 20.990 5.759 -37.005 1.00 91.19 619 SER A CA 1
ATOM 4887 C C . SER A 1 619 ? 20.904 4.229 -36.959 1.00 91.19 619 SER A C 1
ATOM 4889 O O . SER A 1 619 ? 21.551 3.568 -37.773 1.00 91.19 619 SER A O 1
ATOM 4891 N N . ASP A 1 620 ? 20.129 3.645 -36.037 1.00 94.25 620 ASP A N 1
ATOM 4892 C CA . ASP A 1 620 ? 19.952 2.192 -35.949 1.00 94.25 620 ASP A CA 1
ATOM 4893 C C . ASP A 1 620 ? 19.012 1.666 -37.049 1.00 94.25 620 ASP A C 1
ATOM 4895 O O . ASP A 1 620 ? 17.828 1.992 -37.111 1.00 94.25 620 ASP A O 1
ATOM 4899 N N . GLU A 1 621 ? 19.556 0.807 -37.911 1.00 94.56 621 GLU A N 1
ATOM 4900 C CA . GLU A 1 621 ? 18.832 0.110 -38.985 1.00 94.56 621 GLU A CA 1
ATOM 4901 C C . GLU A 1 621 ? 18.955 -1.420 -38.855 1.00 94.56 621 GLU A C 1
ATOM 4903 O O . GLU A 1 621 ? 18.761 -2.163 -39.820 1.00 94.56 621 GLU A O 1
ATOM 4908 N N . GLU A 1 622 ? 19.336 -1.931 -37.681 1.00 94.81 622 GLU A N 1
ATOM 4909 C CA . GLU A 1 622 ? 19.641 -3.359 -37.513 1.00 94.81 622 GLU A CA 1
ATOM 4910 C C . GLU A 1 622 ? 18.403 -4.234 -37.721 1.00 94.81 622 GLU A C 1
ATOM 4912 O O . GLU A 1 622 ? 18.477 -5.230 -38.439 1.00 94.81 622 GLU A O 1
ATOM 4917 N N . LEU A 1 623 ? 17.248 -3.849 -37.159 1.00 96.19 623 LEU A N 1
ATOM 4918 C CA . LEU A 1 623 ? 16.001 -4.602 -37.351 1.00 96.19 623 LEU A CA 1
ATOM 4919 C C . LEU A 1 623 ? 15.542 -4.599 -38.811 1.00 96.19 623 LEU A C 1
ATOM 4921 O O . LEU A 1 623 ? 15.013 -5.604 -39.285 1.00 96.19 623 LEU A O 1
ATOM 4925 N N . LEU A 1 624 ? 15.802 -3.517 -39.549 1.00 94.56 624 LEU A N 1
ATOM 4926 C CA . LEU A 1 624 ? 15.507 -3.450 -40.977 1.00 94.56 624 LEU A CA 1
ATOM 4927 C C . LEU A 1 624 ? 16.333 -4.491 -41.747 1.00 94.56 624 LEU A C 1
ATOM 4929 O O . LEU A 1 624 ? 15.767 -5.329 -42.449 1.00 94.56 624 LEU A O 1
ATOM 4933 N N . LYS A 1 625 ? 17.653 -4.525 -41.532 1.00 94.94 625 LYS A N 1
ATOM 4934 C CA . LYS A 1 625 ? 18.564 -5.492 -42.175 1.00 94.94 625 LYS A CA 1
ATOM 4935 C C . LYS A 1 625 ? 18.274 -6.934 -41.758 1.00 94.94 625 LYS A C 1
ATOM 4937 O O . LYS A 1 625 ? 18.317 -7.850 -42.579 1.00 94.94 625 LYS A O 1
ATOM 4942 N N . LEU A 1 626 ? 17.942 -7.155 -40.487 1.00 96.06 626 LEU A N 1
ATOM 4943 C CA . LEU A 1 626 ? 17.559 -8.474 -39.988 1.00 96.06 626 LEU A CA 1
ATOM 4944 C C . LEU A 1 626 ? 16.230 -8.947 -40.576 1.00 96.06 626 LEU A C 1
ATOM 4946 O O . LEU A 1 626 ? 16.081 -10.143 -40.817 1.00 96.06 626 LEU A O 1
ATOM 4950 N N . SER A 1 627 ? 15.291 -8.041 -40.865 1.00 95.50 627 SER A N 1
ATOM 4951 C CA . SER A 1 627 ? 14.038 -8.399 -41.539 1.00 95.50 627 SER A CA 1
ATOM 4952 C C . SER A 1 627 ? 14.293 -8.992 -42.931 1.00 95.50 627 SER A C 1
ATOM 4954 O O . SER A 1 627 ? 13.675 -9.993 -43.300 1.00 95.50 627 SER A O 1
ATOM 4956 N N . GLU A 1 628 ? 15.253 -8.437 -43.676 1.00 94.38 628 GLU A N 1
ATOM 4957 C CA . GLU A 1 628 ? 15.660 -8.954 -44.982 1.00 94.38 628 GLU A CA 1
ATOM 4958 C C . GLU A 1 628 ? 16.412 -10.275 -44.840 1.00 94.38 628 GLU A C 1
ATOM 4960 O O . GLU A 1 628 ? 16.127 -11.232 -45.559 1.00 94.38 628 GLU A O 1
ATOM 4965 N N . TYR A 1 629 ? 17.319 -10.370 -43.866 1.00 95.31 629 TYR A N 1
ATOM 4966 C CA . TYR A 1 629 ? 18.054 -11.602 -43.599 1.00 95.31 629 TYR A CA 1
ATOM 4967 C C . TYR A 1 629 ? 17.118 -12.771 -43.269 1.00 95.31 629 TYR A C 1
ATOM 4969 O O . TYR A 1 629 ? 17.240 -13.837 -43.877 1.00 95.31 629 TYR A O 1
ATOM 4977 N N . LEU A 1 630 ? 16.152 -12.565 -42.365 1.00 96.06 630 LEU A N 1
ATOM 4978 C CA . LEU A 1 630 ? 15.141 -13.567 -42.018 1.00 96.06 630 LEU A CA 1
ATOM 4979 C C . LEU A 1 630 ? 14.320 -13.980 -43.242 1.00 96.06 630 LEU A C 1
ATOM 4981 O O . LEU A 1 630 ? 14.092 -15.168 -43.462 1.00 96.06 630 LEU A O 1
ATOM 4985 N N . LYS A 1 631 ? 13.937 -13.019 -44.086 1.00 94.19 631 LYS A N 1
ATOM 4986 C CA . LYS A 1 631 ? 13.212 -13.302 -45.324 1.00 94.19 631 LYS A CA 1
ATOM 4987 C C . LYS A 1 631 ? 14.023 -14.190 -46.272 1.00 94.19 631 LYS A C 1
ATOM 4989 O O . LYS A 1 631 ? 13.483 -15.168 -46.780 1.00 94.19 631 LYS A O 1
ATOM 4994 N N . VAL A 1 632 ? 15.312 -13.907 -46.473 1.00 92.75 632 VAL A N 1
ATOM 4995 C CA . VAL A 1 632 ? 16.179 -14.707 -47.358 1.00 92.75 632 VAL A CA 1
ATOM 4996 C C . VAL A 1 632 ? 16.354 -16.130 -46.824 1.00 92.75 632 VAL A C 1
ATOM 4998 O O . VAL A 1 632 ? 16.218 -17.092 -47.581 1.00 92.75 632 VAL A O 1
ATOM 5001 N N . ILE A 1 633 ? 16.634 -16.290 -45.526 1.00 94.00 633 ILE A N 1
ATOM 5002 C CA . ILE A 1 633 ? 16.883 -17.623 -44.962 1.00 94.00 633 ILE A CA 1
ATOM 5003 C C . ILE A 1 633 ? 15.600 -18.440 -44.787 1.00 94.00 633 ILE A C 1
ATOM 5005 O O . ILE A 1 633 ? 15.692 -19.659 -44.693 1.00 94.00 633 ILE A O 1
ATOM 5009 N N . SER A 1 634 ? 14.417 -17.817 -44.777 1.00 93.00 634 SER A N 1
ATOM 5010 C CA . SER A 1 634 ? 13.128 -18.504 -44.591 1.00 93.00 634 SER A CA 1
ATOM 5011 C C . SER A 1 634 ? 12.890 -19.651 -45.585 1.00 93.00 634 SER A C 1
ATOM 5013 O O . SER A 1 634 ? 12.285 -20.665 -45.231 1.00 93.00 634 SER A O 1
ATOM 5015 N N . HIS A 1 635 ? 13.425 -19.523 -46.804 1.00 90.19 635 HIS A N 1
ATOM 5016 C CA . HIS A 1 635 ? 13.332 -20.520 -47.870 1.00 90.19 635 HIS A CA 1
ATOM 5017 C C . HIS A 1 635 ? 14.253 -21.730 -47.666 1.00 90.19 635 HIS A C 1
ATOM 5019 O O . HIS A 1 635 ? 14.111 -22.735 -48.364 1.00 90.19 635 HIS A O 1
ATOM 5025 N N . LEU A 1 636 ? 15.201 -21.659 -46.728 1.00 91.38 636 LEU A N 1
ATOM 5026 C CA . LEU A 1 636 ? 16.124 -22.752 -46.472 1.00 91.38 636 LEU A CA 1
ATOM 5027 C C . LEU A 1 636 ? 15.439 -23.882 -45.685 1.00 91.38 636 LEU A C 1
ATOM 5029 O O . LEU A 1 636 ? 14.678 -23.639 -44.736 1.00 91.38 636 LEU A O 1
ATOM 5033 N N . PRO A 1 637 ? 15.726 -25.147 -46.041 1.00 89.06 637 PRO A N 1
ATOM 5034 C CA . PRO A 1 637 ? 15.185 -26.286 -45.315 1.00 89.06 637 PRO A CA 1
ATOM 5035 C C . PRO A 1 637 ? 15.786 -26.399 -43.908 1.00 89.06 637 PRO A C 1
ATOM 5037 O O . PRO A 1 637 ? 15.062 -26.787 -42.993 1.00 89.06 637 PRO A O 1
ATOM 5040 N N . ASP A 1 638 ? 17.055 -26.010 -43.735 1.00 92.94 638 ASP A N 1
ATOM 5041 C CA . ASP A 1 638 ? 17.828 -26.231 -42.511 1.00 92.94 638 ASP A CA 1
ATOM 5042 C C . ASP A 1 638 ? 18.763 -25.055 -42.163 1.00 92.94 638 ASP A C 1
ATOM 5044 O O . ASP A 1 638 ? 19.726 -24.756 -42.880 1.00 92.94 638 ASP A O 1
ATOM 5048 N N . PHE A 1 639 ? 18.492 -24.405 -41.029 1.00 93.62 639 PHE A N 1
ATOM 5049 C CA . PHE A 1 639 ? 19.268 -23.278 -40.508 1.00 93.62 639 PHE A CA 1
ATOM 5050 C C . PHE A 1 639 ? 20.603 -23.683 -39.885 1.00 93.62 639 PHE A C 1
ATOM 5052 O O . PHE A 1 639 ? 21.492 -22.841 -39.802 1.00 93.62 639 PHE A O 1
ATOM 5059 N N . THR A 1 640 ? 20.803 -24.947 -39.505 1.00 88.56 640 THR A N 1
ATOM 5060 C CA . THR A 1 640 ? 22.066 -25.401 -38.891 1.00 88.56 640 THR A CA 1
ATOM 5061 C C . THR A 1 640 ? 23.260 -25.321 -39.848 1.00 88.56 640 THR A C 1
ATOM 5063 O O . THR A 1 640 ? 24.414 -25.316 -39.423 1.00 88.56 640 THR A O 1
ATOM 5066 N N . THR A 1 641 ? 22.996 -25.192 -41.151 1.00 88.50 641 THR A N 1
ATOM 5067 C CA . THR A 1 641 ? 24.015 -24.967 -42.184 1.00 88.50 641 THR A CA 1
ATOM 5068 C C . THR A 1 641 ? 24.545 -23.527 -42.214 1.00 88.50 641 THR A C 1
ATOM 5070 O O . THR A 1 641 ? 25.558 -23.244 -42.864 1.00 88.50 641 THR A O 1
ATOM 5073 N N . LEU A 1 642 ? 23.886 -22.596 -41.516 1.00 88.81 642 LEU A N 1
ATOM 5074 C CA . LEU A 1 642 ? 24.219 -21.178 -41.523 1.00 88.81 642 LEU A CA 1
ATOM 5075 C C . LEU A 1 642 ? 25.210 -20.820 -40.418 1.00 88.81 642 LEU A C 1
ATOM 5077 O O . LEU A 1 642 ? 25.153 -21.302 -39.295 1.00 88.81 642 LEU A O 1
ATOM 5081 N N . LYS A 1 643 ? 26.093 -19.866 -40.723 1.00 89.06 643 LYS A N 1
ATOM 5082 C CA . LYS A 1 643 ? 26.935 -19.205 -39.718 1.00 89.06 643 LYS A CA 1
ATOM 5083 C C . LYS A 1 643 ? 26.362 -17.827 -39.416 1.00 89.06 643 LYS A C 1
ATOM 5085 O O . LYS A 1 643 ? 26.777 -16.847 -40.036 1.00 89.06 643 LYS A O 1
ATOM 5090 N N . HIS A 1 644 ? 25.445 -17.739 -38.452 1.00 89.06 644 HIS A N 1
ATOM 5091 C CA . HIS A 1 644 ? 24.737 -16.493 -38.122 1.00 89.06 644 HIS A CA 1
ATOM 5092 C C . HIS A 1 644 ? 25.658 -15.326 -37.736 1.00 89.06 644 HIS A C 1
ATOM 5094 O O . HIS A 1 644 ? 25.316 -14.183 -37.996 1.00 89.06 644 HIS A O 1
ATOM 5100 N N . ARG A 1 645 ? 26.885 -15.568 -37.247 1.00 85.25 645 ARG A N 1
ATOM 5101 C CA . ARG A 1 645 ? 27.887 -14.496 -37.038 1.00 85.25 645 ARG A CA 1
ATOM 5102 C C . ARG A 1 645 ? 28.228 -13.705 -38.311 1.00 85.25 645 ARG A C 1
ATOM 5104 O O . ARG A 1 645 ? 28.705 -12.583 -38.220 1.00 85.25 645 ARG A O 1
ATOM 5111 N N . LYS A 1 646 ? 28.036 -14.294 -39.496 1.00 87.69 646 LYS A N 1
ATOM 5112 C CA . LYS A 1 646 ? 28.323 -13.680 -40.803 1.00 87.69 646 LYS A CA 1
ATOM 5113 C C . LYS A 1 646 ? 27.042 -13.321 -41.566 1.00 87.69 646 LYS A C 1
ATOM 5115 O O . LYS A 1 646 ? 27.070 -13.259 -42.795 1.00 87.69 646 LYS A O 1
ATOM 5120 N N . TRP A 1 647 ? 25.932 -13.095 -40.859 1.00 91.00 647 TRP A N 1
ATOM 5121 C CA . TRP A 1 647 ? 24.623 -12.826 -41.460 1.00 91.00 647 TRP A CA 1
ATOM 5122 C C . TRP A 1 647 ? 24.641 -11.635 -42.434 1.00 91.00 647 TRP A C 1
ATOM 5124 O O . TRP A 1 647 ? 24.114 -11.759 -43.531 1.00 91.00 647 TRP A O 1
ATOM 5134 N N . GLU A 1 648 ? 25.358 -10.547 -42.132 1.00 87.50 648 GLU A N 1
ATOM 5135 C CA . GLU A 1 648 ? 25.504 -9.387 -43.035 1.00 87.50 648 GLU A CA 1
ATOM 5136 C C . GLU A 1 648 ? 26.222 -9.733 -44.352 1.00 87.50 648 GLU A C 1
ATOM 5138 O O . GLU A 1 648 ? 25.972 -9.147 -45.404 1.00 87.50 648 GLU A O 1
ATOM 5143 N N . SER A 1 649 ? 27.171 -10.675 -44.305 1.00 87.19 649 SER A N 1
ATOM 5144 C CA . SER A 1 649 ? 27.870 -11.151 -45.508 1.00 87.19 649 SER A CA 1
ATOM 5145 C C . SER A 1 649 ? 26.989 -12.080 -46.330 1.00 87.19 649 SER A C 1
ATOM 5147 O O . SER A 1 649 ? 27.140 -12.145 -47.545 1.00 87.19 649 SER A O 1
ATOM 5149 N N . TYR A 1 650 ? 26.100 -12.818 -45.662 1.00 83.75 650 TYR A N 1
ATOM 5150 C CA . TYR A 1 650 ? 25.086 -13.617 -46.329 1.00 83.75 650 TYR A CA 1
ATOM 5151 C C . TYR A 1 650 ? 24.073 -12.698 -47.008 1.00 83.75 650 TYR A C 1
ATOM 5153 O O . TYR A 1 650 ? 23.871 -12.839 -48.202 1.00 83.75 650 TYR A O 1
ATOM 5161 N N . LEU A 1 651 ? 23.545 -11.695 -46.300 1.00 85.06 651 LEU A N 1
ATOM 5162 C CA . LEU A 1 651 ? 22.605 -10.718 -46.850 1.00 85.06 651 LEU A CA 1
ATOM 5163 C C . LEU A 1 651 ? 23.148 -10.076 -48.136 1.00 85.06 651 LEU A C 1
ATOM 5165 O O . LEU A 1 651 ? 22.535 -10.235 -49.182 1.00 85.06 651 LEU A O 1
ATOM 5169 N N . ARG A 1 652 ? 24.381 -9.544 -48.106 1.00 84.69 652 ARG A N 1
ATOM 5170 C CA . ARG A 1 652 ? 25.075 -8.957 -49.275 1.00 84.69 652 ARG A CA 1
ATOM 5171 C C . ARG A 1 652 ? 25.247 -9.870 -50.498 1.00 84.69 652 ARG A C 1
ATOM 5173 O O . ARG A 1 652 ? 25.662 -9.391 -51.545 1.00 84.69 652 ARG A O 1
ATOM 5180 N N . ARG A 1 653 ? 25.050 -11.185 -50.369 1.00 80.88 653 ARG A N 1
ATOM 5181 C CA . ARG A 1 653 ? 25.103 -12.124 -51.505 1.00 80.88 653 ARG A CA 1
ATOM 5182 C C . ARG A 1 653 ? 23.739 -12.346 -52.160 1.00 80.88 653 ARG A C 1
ATOM 5184 O O . ARG A 1 653 ? 23.710 -12.886 -53.260 1.00 80.88 653 ARG A O 1
ATOM 5191 N N . TYR A 1 654 ? 22.648 -12.001 -51.477 1.00 72.00 654 TYR A N 1
ATOM 5192 C CA . TYR A 1 654 ? 21.268 -12.291 -51.889 1.00 72.00 654 TYR A CA 1
ATOM 5193 C C . TYR A 1 654 ? 20.391 -11.036 -52.038 1.00 72.00 654 TYR A C 1
ATOM 5195 O O . TYR A 1 654 ? 19.313 -11.134 -52.621 1.00 72.00 654 TYR A O 1
ATOM 5203 N N . THR A 1 655 ? 20.850 -9.889 -51.535 1.00 60.34 655 THR A N 1
ATOM 5204 C CA . THR A 1 655 ? 20.403 -8.528 -51.884 1.00 60.34 655 THR A CA 1
ATOM 5205 C C . THR A 1 655 ? 21.425 -7.897 -52.808 1.00 60.34 655 THR A C 1
ATOM 5207 O O . THR A 1 655 ? 21.013 -7.321 -53.835 1.00 60.34 655 THR A O 1
#

Sequence (655 aa):
MDEAMESGQQYPEIDTMTAFSEKGVRLGFIRKVYGLLCTQLAITSAIVGIFTMQSVKTYSVAHPELFWIAFAIMLVTIISMACCSSVRRKSPMNIIFLGLFTFAEGFLLGATTSYYDANEVLLAVGITFFLVLALTIFAFQTKVDFTAFAGILMVAVICLFIFGLIAAFFPYSKTINIVYASLGAFIFSVYIIFDTQMMLGGTHKCLLRIKTTMDRDMESGQQYADIDTMAAFSDKGVRLGFIRKVYGLLCAQLAITSAIVGIFTMQSVKTYSVAHPELFWIAFAIMLVTIISMACCSSVRRKSPMNIIFLGLFTFAEGFLLGATTSYYDANEVLLAVGITFFLVLALTIFAFQTKVDFTAFAGILMVAVICLFIFGLIAAFFPYSKTINIKLIQERTEVRPERQKLLNMKLNGKAPGDDILLSTLPTKNGAKIMMMGSLEKDIAATEIVPDDLPYVKNDLDDHDDGEETSIENRSEYLTKIQHRIDNCEIHLRNELRPGKKLLVLDIDYTLFDHRSPAENAGELMRPYLHEFLTSAFKDYDIAICLLFFMDCRHMISVHTQKYGVVEVKPLGVIWGKFPQYKKENTIMLDDLRRNFLMNPQNGLKIRPFRDAHVNRNSDEELLKLSEYLKVISHLPDFTTLKHRKWESYLRRYT

Organism: Lepeophtheirus salmonis (NCBI:txid72036)

Foldseek 3Di:
DDDDDDDDDDDDDPVVVVVVVVVVVLVVVVCVVVVVVVVLLVLLVVLLVVLLPPVNLVVLVVCVVLLVVLVVQLVVLVCCCVVPPCQCPDPPSNVVSVVSNSNSVSNNSSSVCSVDHPVVVVVVSVVVVVLLVVLLVCLVPDPDQLLLCVLVLVLLVLLLVLLVVLQVVDDDDPVSVVVSVVSVVVSVSSVSSNVSVVSVDDPPPVVVVVVVVVVVVPPPDPPPPPVVVVVVVVVVVVVVVVVCVVVVVVVVLLVLLVVLLVVLLDPVNLVVLVVCVVLLVVLVVQLVVLVCCCVVPPCQCPDPPSNVVSVVSNSNSVSNNNSSVCSVPHPVVVVSVSSSVVSSVVVVVVSVVVDPDDCPVCPVVVVVVVVVVVVVVVVCVVVPPQPQVPCVVVCVVPVFDSVFKDWPPFDDVNHHDDSPDGPVNTPDDVPDDTDIDGDHVVVVVVVVPDDPPDDDPDPCVPDDDPPDPPLLLPDPVVVVVLVVCLVPFDDDDPDDDDPQAFAEEEEPDLGQFPPPDDDPDRVLGGAPCNVVLCVLNVVRHDYHYDDCPPGPDNQWDWGQDPVPGTDTARECSSVCSNPVSYDQFRAAYEDCDQSRCSSPNLRYANFPGHYPSVPCRVPDCRSVLVSQLSVVCSPPRGSSPDDNPCSVVVSVVVD